Protein AF-0000000067738653 (afdb_homodimer)

Solvent-accessible surface area (backbone atoms only — not comparable to full-atom values): 33147 Å² total; per-residue (Å²): 73,49,24,52,50,56,70,92,79,73,56,33,58,60,50,27,51,50,48,51,56,27,61,47,76,96,58,59,43,59,66,60,49,38,66,47,64,25,30,48,50,68,71,52,37,50,44,21,42,51,38,28,26,70,76,66,75,39,60,52,66,62,51,47,59,73,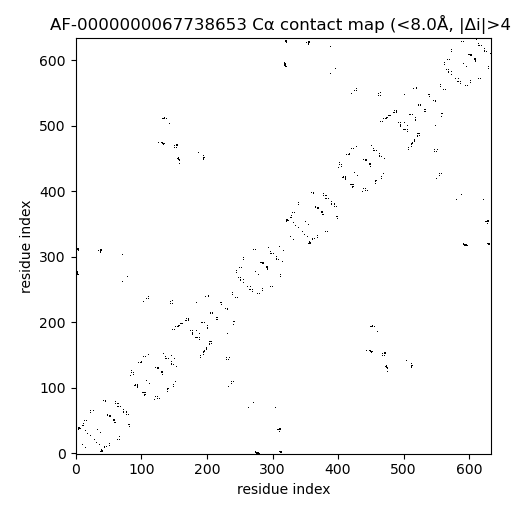65,41,60,72,69,36,29,54,46,50,56,50,54,59,36,52,68,40,50,27,50,23,51,52,49,49,46,31,37,67,73,37,89,60,44,43,55,67,62,55,41,46,49,44,52,59,40,52,53,68,59,36,48,48,20,43,51,36,27,25,72,73,66,76,38,22,62,55,34,55,42,47,71,42,41,58,70,67,44,25,56,44,51,41,39,35,62,20,42,69,48,30,83,61,76,72,68,55,68,68,56,18,50,53,50,23,50,52,48,48,54,34,45,76,70,67,37,78,80,38,66,65,52,51,50,52,72,40,32,50,26,64,51,34,43,48,48,14,49,49,44,29,19,70,76,66,73,42,55,64,63,73,67,58,54,96,48,94,87,49,59,64,68,37,46,53,48,50,43,50,44,52,42,32,58,71,37,47,53,62,41,51,30,51,52,42,54,62,18,62,34,92,92,46,59,41,60,67,61,40,42,50,52,48,64,68,22,19,78,44,45,34,43,52,24,38,52,52,34,21,74,75,65,75,45,49,54,68,59,52,44,59,72,66,41,59,69,69,39,30,54,35,54,33,20,32,61,48,44,76,127,71,50,24,53,51,55,70,92,79,73,56,33,58,59,50,28,51,51,48,51,54,28,62,49,76,97,56,60,45,61,66,60,48,36,66,47,64,26,29,48,51,68,71,52,37,50,44,22,44,51,37,29,27,71,75,65,75,40,62,53,68,61,53,47,59,74,65,41,61,70,70,36,30,53,46,50,55,50,54,59,37,52,68,39,50,27,50,21,51,53,48,48,46,30,35,67,73,36,88,60,44,43,55,69,62,54,40,47,48,44,52,59,40,53,55,69,59,35,49,48,20,42,52,36,27,25,72,73,68,75,38,23,62,56,35,55,42,48,70,42,40,56,70,67,45,26,56,45,51,40,41,34,64,20,41,69,47,31,83,61,78,73,65,56,67,69,56,18,51,53,50,22,50,52,47,47,54,35,45,76,67,66,36,76,81,38,66,65,51,53,51,52,72,40,31,48,27,63,52,34,44,49,50,15,49,50,44,30,20,69,74,66,75,41,56,64,62,74,66,57,54,96,48,96,89,48,58,64,68,38,46,53,48,50,43,50,45,53,43,32,58,71,37,45,53,62,42,51,29,50,51,42,54,62,18,63,34,93,93,46,60,41,59,66,61,39,41,52,52,48,63,70,22,19,79,44,45,34,42,51,25,38,53,53,33,22,73,74,65,76,45,49,55,66,58,53,44,60,72,66,42,58,69,67,39,32,55,36,55,33,20,32,62,47,44,76,126

Foldseek 3Di:
DFQAAADDDDDLLVLLVQQVVQQDDDAGVLVSVLVRLLHDDLVSLVSNQVNNCVVPVDGPLVSLCVRDDDLLNVLSSLQSDRLLLSLLVVLCCQLPVDLARVLLSLLLLLAQDQLVSSVSSQVSNCVVPVDGSLVSNLVSDDDLQNLQSSLSSPESEDADQDEDLVVLQVLLVVLCVCLVVVVLSPPSLSVLLRHYHLNHSLSNQVNNCVVVVHGSLVSLDDDPPDDPVNSVSSSSNSCCSNDVLVSLLVLCVVQLDDVAHPSVSNSVSLSNPNGPCVVVSQVVNCVVPVDGSLVSLVVRDDDSSSQSSCSSSNHHD/DFQAAADDDDDLLVLLVQQVVQQDDDAGVLVSVLVRLLHDDLVSLVSNQVNNCVVPVDGPLVSLCVRDDDLLSVLSSLQSDRLLLSLLVVLCCQLPVDLARVLLSLLLLLAQDQLVSSVSSQVSNCVVPVDGSLVSNLVSDDDLQNLQSSLSSPESEDADQDEDLVVLQVLLVVLCVCLVVVVLSPPSLSVLLRHYHLNHSLSNQVNNCVVVVHGSLVSLDDDPVDDPVNSVSSSSNSCCSNDVLVSLLVLCVVQLDDVAHPSVSNSVSLSNPNGPCVVVSQVSNCVVPVDGSLVSLVVRDDDSSSQSSCSSSNHRD

Organism: Nicotiana tabacum (NCBI:txid4097)

InterPro domains:
  IPR001464 Annexin [PR00196] (24-46)
  IPR001464 Annexin [PR00196] (64-80)
  IPR001464 Annexin [PR00196] (256-276)
  IPR001464 Annexin [PR00196] (300-313)
  IPR009118 Annexin D, plant [PR01814] (119-133)
  IPR009118 Annexin D, plant [PR01814] (161-181)
  IPR009118 Annexin D, plant [PR01814] (228-246)
  IPR018252 Annexin repeat, conserved site [PS00223] (260-312)
  IPR018502 Annexin repeat [PF00191] (15-76)
  IPR018502 Annexin repeat [PF00191] (86-152)
  IPR018502 Annexin repeat [PF00191] (172-224)
  IPR018502 Annexin repeat [PF00191] (250-312)
  IPR018502 Annexin repeat [PS51897] (10-81)
  IPR018502 Annexin repeat [PS51897] (82-154)
  IPR018502 Annexin repeat [PS51897] (243-314)
  IPR018502 Annexin repeat [SM00335] (27-79)
  IPR018502 Annexin repeat [SM00335] (102-152)
  IPR018502 Annexin repeat [SM00335] (183-234)
  IPR018502 Annexin repeat [SM00335] (260-312)
  IPR037104 Annexin superfamily [G3DSA:1.10.220.10] (1-81)

pLDDT: mean 94.02, std 7.07, range [50.75, 98.56]

Secondary structure (DSSP, 8-state):
-------SS--HHHHHHHHHHHHSSSS--HHHHHHHHTT--HHHHHHHHHHHHHHHSS-HHHHHHHH--HHHHHHHHHHHS-HHHHHHHHHHHHHHSSSS--HHHHHHHHHTS-HHHHHHHHHHHHHHHSS-HHHHHHHT--HHHHHHHHHHHH----------HHHHHHHHHHHHHHHHTT-TT-HHHHHHHHHS-HHHHHHHHHHHHHHHSS-HHHHS---TTS-HHHHHHHHHHHHHHH-HHHHHHHHHHHHEETTEE-HHHHHHHHHHHTTTTHHHHHHHHHHHHSS-HHHHHHHH--HHHHHHHHHHTT---/-------SS--HHHHHHHHHHHHSSSS--HHHHHHHHTT--HHHHHHHHHHHHHHHSS-HHHHHHHH--HHHHHHHHHHHS-HHHHHHHHHHHHHHSSSS--HHHHHHHHHTS-HHHHHHHHHHHHHHHSS-HHHHHHHT--HHHHHHHHHHHH----------HHHHHHHHHHHHHHHHTT-TT-HHHHHHHHHS-HHHHHHHHHHHHHHHSS-HHHHS---TTS-HHHHHHHHHHHHHHH-HHHHHHHHHHHHEETTEE-HHHHHHHHHHHTTTTHHHHHHHHHHHHSS-HHHHHHHH--HHHHHHHHHHTT---

Sequence (634 aa):
MATINYPENPSPVADAEAIRKACQGWGTDEKAIISIFGHRNATQKKLIRRAYEELYNEDLVKRLESELSGHFEKAVYRWILDPEDRDAVMLHAAIKETPIPDYRVIIEYSCIYSPEEFLAVKRAYQARYKRSVEEDLAEHSAGDLRKLLVALVGIYRYAGKEINARVANTEADNLHSAICNKEFNHEEIVRIISTRSIPQLIATLNRYKDDYGSSITKHLRDDANAAKEYLVALRTTIRCINDPQKYYEKVIRYAINESGTDEESLTRVIVTRAEKDLKDIKELYYKRNSVTLDHALSKHTSGDYKAFLLALLGNDNMATINYPENPSPVADAEAIRKACQGWGTDEKAIISIFGHRNATQKKLIRRAYEELYNEDLVKRLESELSGHFEKAVYRWILDPEDRDAVMLHAAIKETPIPDYRVIIEYSCIYSPEEFLAVKRAYQARYKRSVEEDLAEHSAGDLRKLLVALVGIYRYAGKEINARVANTEADNLHSAICNKEFNHEEIVRIISTRSIPQLIATLNRYKDDYGSSITKHLRDDANAAKEYLVALRTTIRCINDPQKYYEKVIRYAINESGTDEESLTRVIVTRAEKDLKDIKELYYKRNSVTLDHALSKHTSGDYKAFLLALLGNDN

Nearest PDB structures (foldseek):
  1w7b-assembly1_A  TM=9.295E-01  e=2.528E-18  Homo sapiens
  7pc8-assembly2_B  TM=9.328E-01  e=3.290E-18  Homo sapiens
  7pc7-assembly2_B  TM=9.385E-01  e=5.332E-18  Homo sapiens
  5n7f-assembly2_B  TM=9.372E-01  e=5.571E-18  Homo sapiens
  4hre-assembly2_D  TM=9.227E-01  e=1.990E-17  Mus musculus

Radius of gyration: 28.46 Å; Cα contacts (8 Å, |Δi|>4): 877; chains: 2; bounding box: 61×81×74 Å

Structure (mmCIF, N/CA/C/O backbone):
data_AF-0000000067738653-model_v1
#
loop_
_entity.id
_entity.type
_entity.pdbx_description
1 polymer Annexin
#
loop_
_atom_site.group_PDB
_atom_site.id
_atom_site.type_symbol
_atom_site.label_atom_id
_atom_site.label_alt_id
_atom_site.label_comp_id
_atom_site.label_asym_id
_atom_site.label_entity_id
_atom_site.label_seq_id
_atom_site.pdbx_PDB_ins_code
_atom_site.Cartn_x
_atom_site.Cartn_y
_atom_site.Cartn_z
_atom_site.occupancy
_atom_site.B_iso_or_equiv
_atom_site.auth_seq_id
_atom_site.auth_comp_id
_atom_site.auth_asym_id
_atom_site.auth_atom_id
_atom_site.pdbx_PDB_model_num
ATOM 1 N N . MET A 1 1 ? 14.125 -23.906 -1.983 1 86.5 1 MET A N 1
ATOM 2 C CA . MET A 1 1 ? 15.211 -23.656 -2.926 1 86.5 1 MET A CA 1
ATOM 3 C C . MET A 1 1 ? 14.703 -23.719 -4.363 1 86.5 1 MET A C 1
ATOM 5 O O . MET A 1 1 ? 13.656 -24.297 -4.637 1 86.5 1 MET A O 1
ATOM 9 N N . ALA A 1 2 ? 15.398 -23.062 -5.25 1 86.62 2 ALA A N 1
ATOM 10 C CA . ALA A 1 2 ? 15.062 -23.016 -6.668 1 86.62 2 ALA A CA 1
ATOM 11 C C . ALA A 1 2 ? 15.305 -24.375 -7.332 1 86.62 2 ALA A C 1
ATOM 13 O O . ALA A 1 2 ? 16.078 -25.188 -6.824 1 86.62 2 ALA A O 1
ATOM 14 N N . THR A 1 3 ? 14.609 -24.609 -8.438 1 89.62 3 THR A N 1
ATOM 15 C CA . THR A 1 3 ? 14.766 -25.875 -9.156 1 89.62 3 THR A CA 1
ATOM 16 C C . THR A 1 3 ? 15.492 -25.656 -10.477 1 89.62 3 THR A C 1
ATOM 18 O O . THR A 1 3 ? 16.062 -26.594 -11.047 1 89.62 3 THR A O 1
ATOM 21 N N . ILE A 1 4 ? 15.469 -24.5 -10.984 1 88.38 4 ILE A N 1
ATOM 22 C CA . ILE A 1 4 ? 15.961 -24.234 -12.328 1 88.38 4 ILE A CA 1
ATOM 23 C C . ILE A 1 4 ? 17.484 -24.391 -12.367 1 88.38 4 ILE A C 1
ATOM 25 O O . ILE A 1 4 ? 18.172 -23.984 -11.422 1 88.38 4 ILE A O 1
ATOM 29 N N . ASN A 1 5 ? 17.859 -25.109 -13.359 1 90.25 5 ASN A N 1
ATOM 30 C CA . ASN A 1 5 ? 19.297 -25.25 -13.633 1 90.25 5 ASN A CA 1
ATOM 31 C C . ASN A 1 5 ? 19.734 -24.391 -14.812 1 90.25 5 ASN A C 1
ATOM 33 O O . ASN A 1 5 ? 19.172 -24.5 -15.906 1 90.25 5 ASN A O 1
ATOM 37 N N . TYR A 1 6 ? 20.719 -23.484 -14.539 1 90.75 6 TYR A N 1
ATOM 38 C CA . TYR A 1 6 ? 21.141 -22.594 -15.617 1 90.75 6 TYR A CA 1
ATOM 39 C C . TYR A 1 6 ? 22.656 -22.375 -15.578 1 90.75 6 TYR A C 1
ATOM 41 O O . TYR A 1 6 ? 23.266 -22.438 -14.508 1 90.75 6 TYR A O 1
ATOM 49 N N . PRO A 1 7 ? 23.141 -22.188 -16.797 1 90.75 7 PRO A N 1
ATOM 50 C CA . PRO A 1 7 ? 24.578 -21.922 -16.844 1 90.75 7 PRO A CA 1
ATOM 51 C C . PRO A 1 7 ? 24.953 -20.562 -16.25 1 90.75 7 PRO A C 1
ATOM 53 O O . PRO A 1 7 ? 24.141 -19.641 -16.25 1 90.75 7 PRO A O 1
ATOM 56 N N . GLU A 1 8 ? 26.156 -20.375 -15.867 1 90.56 8 GLU A N 1
ATOM 57 C CA . GLU A 1 8 ? 26.594 -19.188 -15.164 1 90.56 8 GLU A CA 1
ATOM 58 C C . GLU A 1 8 ? 26.781 -18 -16.109 1 90.56 8 GLU A C 1
ATOM 60 O O . GLU A 1 8 ? 26.391 -16.875 -15.805 1 90.56 8 GLU A O 1
ATOM 65 N N . ASN A 1 9 ? 27.375 -18.234 -17.297 1 90.81 9 ASN A N 1
ATOM 66 C CA . ASN A 1 9 ? 27.672 -17.125 -18.188 1 90.81 9 ASN A CA 1
ATOM 67 C C . ASN A 1 9 ? 27.281 -17.438 -19.625 1 90.81 9 ASN A C 1
ATOM 69 O O . ASN A 1 9 ? 28.141 -17.469 -20.516 1 90.81 9 ASN A O 1
ATOM 73 N N . PRO A 1 10 ? 26.031 -17.562 -19.844 1 91.62 10 PRO A N 1
ATOM 74 C CA . PRO A 1 10 ? 25.609 -17.781 -21.234 1 91.62 10 PRO A CA 1
ATOM 75 C C . PRO A 1 10 ? 25.656 -16.5 -22.078 1 91.62 10 PRO A C 1
ATOM 77 O O . PRO A 1 10 ? 25.609 -15.398 -21.531 1 91.62 10 PRO A O 1
ATOM 80 N N . SER A 1 11 ? 25.891 -16.609 -23.344 1 96.88 11 SER A N 1
ATOM 81 C CA . SER A 1 11 ? 25.875 -15.461 -24.234 1 96.88 11 SER A CA 1
ATOM 82 C C . SER A 1 11 ? 24.453 -15.102 -24.672 1 96.88 11 SER A C 1
ATOM 84 O O . SER A 1 11 ? 23.828 -15.836 -25.438 1 96.88 11 SER A O 1
ATOM 86 N N . PRO A 1 12 ? 24.016 -14.039 -24.219 1 97.38 12 PRO A N 1
ATOM 87 C CA . PRO A 1 12 ? 22.672 -13.625 -24.625 1 97.38 12 PRO A CA 1
ATOM 88 C C . PRO A 1 12 ? 22.531 -13.492 -26.141 1 97.38 12 PRO A C 1
ATOM 90 O O . PRO A 1 12 ? 21.484 -13.805 -26.703 1 97.38 12 PRO A O 1
ATOM 93 N N . VAL A 1 13 ? 23.594 -13.023 -26.766 1 97.62 13 VAL A N 1
ATOM 94 C CA . VAL A 1 13 ? 23.578 -12.836 -28.203 1 97.62 13 VAL A CA 1
ATOM 95 C C . VAL A 1 13 ? 23.469 -14.195 -28.906 1 97.62 13 VAL A C 1
ATOM 97 O O . VAL A 1 13 ? 22.688 -14.359 -29.844 1 97.62 13 VAL A O 1
ATOM 100 N N . ALA A 1 14 ? 24.234 -15.148 -28.484 1 97.56 14 ALA A N 1
ATOM 101 C CA . ALA A 1 14 ? 24.172 -16.5 -29.047 1 97.56 14 ALA A CA 1
ATOM 102 C C . ALA A 1 14 ? 22.797 -17.109 -28.859 1 97.56 14 ALA A C 1
ATOM 104 O O . ALA A 1 14 ? 22.281 -17.797 -29.75 1 97.56 14 ALA A O 1
ATOM 105 N N . ASP A 1 15 ? 22.25 -16.938 -27.703 1 97.69 15 ASP A N 1
ATOM 106 C CA . ASP A 1 15 ? 20.906 -17.438 -27.422 1 97.69 15 ASP A CA 1
ATOM 107 C C . ASP A 1 15 ? 19.875 -16.797 -28.359 1 97.69 15 ASP A C 1
ATOM 109 O O . ASP A 1 15 ? 19 -17.484 -28.891 1 97.69 15 ASP A O 1
ATOM 113 N N . ALA A 1 16 ? 19.984 -15.461 -28.484 1 97.56 16 ALA A N 1
ATOM 114 C CA . ALA A 1 16 ? 19.062 -14.742 -29.375 1 97.56 16 ALA A CA 1
ATOM 115 C C . ALA A 1 16 ? 19.141 -15.281 -30.797 1 97.56 16 ALA A C 1
ATOM 117 O O . ALA A 1 16 ? 18.109 -15.477 -31.453 1 97.56 16 ALA A O 1
ATOM 118 N N . GLU A 1 17 ? 20.375 -15.539 -31.234 1 96.88 17 GLU A N 1
ATOM 119 C CA . GLU A 1 17 ? 20.578 -16.078 -32.594 1 96.88 17 GLU A CA 1
ATOM 120 C C . GLU A 1 17 ? 20 -17.484 -32.719 1 96.88 17 GLU A C 1
ATOM 122 O O . GLU A 1 17 ? 19.391 -17.812 -33.719 1 96.88 17 GLU A O 1
ATOM 127 N N . ALA A 1 18 ? 20.219 -18.234 -31.766 1 96.44 18 ALA A N 1
ATOM 128 C CA . ALA A 1 18 ? 19.703 -19.609 -31.766 1 96.44 18 ALA A CA 1
ATOM 129 C C . ALA A 1 18 ? 18.172 -19.609 -31.781 1 96.44 18 ALA A C 1
ATOM 131 O O . ALA A 1 18 ? 17.562 -20.438 -32.438 1 96.44 18 ALA A O 1
ATOM 132 N N . ILE A 1 19 ? 17.547 -18.734 -31.016 1 96.31 19 ILE A N 1
ATOM 133 C CA . ILE A 1 19 ? 16.094 -18.625 -30.969 1 96.31 19 ILE A CA 1
ATOM 134 C C . ILE A 1 19 ? 15.547 -18.188 -32.344 1 96.31 19 ILE A C 1
ATOM 136 O O . ILE A 1 19 ? 14.555 -18.734 -32.812 1 96.31 19 ILE A O 1
ATOM 140 N N . ARG A 1 20 ? 16.203 -17.219 -32.906 1 94.94 20 ARG A N 1
ATOM 141 C CA . ARG A 1 20 ? 15.805 -16.75 -34.219 1 94.94 20 ARG A CA 1
ATOM 142 C C . ARG A 1 20 ? 15.844 -17.906 -35.219 1 94.94 20 ARG A C 1
ATOM 144 O O . ARG A 1 20 ? 14.922 -18.062 -36.031 1 94.94 20 ARG A O 1
ATOM 151 N N . LYS A 1 21 ? 16.906 -18.609 -35.188 1 94.69 21 LYS A N 1
ATOM 152 C CA . LYS A 1 21 ? 17.062 -19.75 -36.094 1 94.69 21 LYS A CA 1
ATOM 153 C C . LYS A 1 21 ? 15.969 -20.797 -35.844 1 94.69 21 LYS A C 1
ATOM 155 O O . LYS A 1 21 ? 15.461 -21.406 -36.781 1 94.69 21 LYS A O 1
ATOM 160 N N . ALA A 1 22 ? 15.625 -20.969 -34.594 1 95 22 ALA A N 1
ATOM 161 C CA . ALA A 1 22 ? 14.609 -21.938 -34.219 1 95 22 ALA A CA 1
ATOM 162 C C . ALA A 1 22 ? 13.234 -21.531 -34.75 1 95 22 ALA 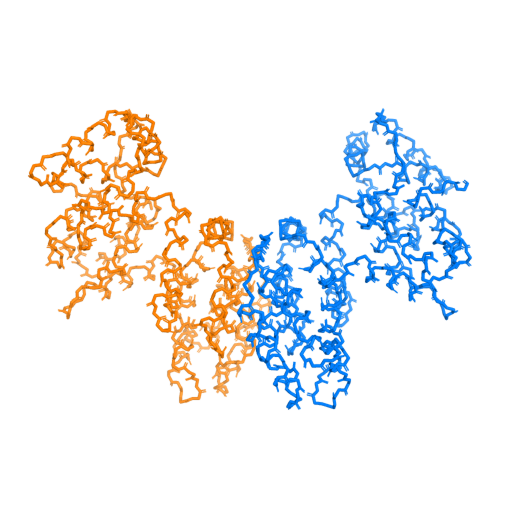A C 1
ATOM 164 O O . ALA A 1 22 ? 12.359 -22.375 -34.938 1 95 22 ALA A O 1
ATOM 165 N N . CYS A 1 23 ? 12.992 -20.25 -34.969 1 92.12 23 CYS A N 1
ATOM 166 C CA . CYS A 1 23 ? 11.688 -19.734 -35.406 1 92.12 23 CYS A CA 1
ATOM 167 C C . CYS A 1 23 ? 11.633 -19.547 -36.906 1 92.12 23 CYS A C 1
ATOM 169 O O . CYS A 1 23 ? 10.594 -19.156 -37.438 1 92.12 23 CYS A O 1
ATOM 171 N N . GLN A 1 24 ? 12.82 -19.734 -37.5 1 84.38 24 GLN A N 1
ATOM 172 C CA . GLN A 1 24 ? 12.898 -19.531 -38.938 1 84.38 24 GLN A CA 1
ATOM 173 C C . GLN A 1 24 ? 12.633 -20.812 -39.688 1 84.38 24 GLN A C 1
ATOM 175 O O . GLN A 1 24 ? 13.016 -21.906 -39.25 1 84.38 24 GLN A O 1
ATOM 180 N N . GLY A 1 25 ? 11.883 -20.766 -40.875 1 73.5 25 GLY A N 1
ATOM 181 C CA . GLY A 1 25 ? 11.664 -21.906 -41.75 1 73.5 25 GLY A CA 1
ATOM 182 C C . GLY A 1 25 ? 10.258 -22.453 -41.688 1 73.5 25 GLY A C 1
ATOM 183 O O . GLY A 1 25 ? 9.328 -21.766 -41.25 1 73.5 25 GLY A O 1
ATOM 184 N N . TRP A 1 26 ? 10.219 -23.797 -42.062 1 72.88 26 TRP A N 1
ATOM 185 C CA . TRP A 1 26 ? 8.938 -24.484 -42.031 1 72.88 26 TRP A CA 1
ATOM 186 C C . TRP A 1 26 ? 8.656 -25.078 -40.656 1 72.88 26 TRP A C 1
ATOM 188 O O . TRP A 1 26 ? 9.148 -26.156 -40.344 1 72.88 26 TRP A O 1
ATOM 198 N N . GLY A 1 27 ? 8.156 -24.297 -39.781 1 80 27 GLY A N 1
ATOM 199 C CA . GLY A 1 27 ? 7.785 -24.75 -38.438 1 80 27 GLY A CA 1
ATOM 200 C C . GLY A 1 27 ? 8.734 -24.266 -37.375 1 80 27 GLY A C 1
ATOM 201 O O . GLY A 1 27 ? 9.859 -23.844 -37.656 1 80 27 GLY A O 1
ATOM 202 N N . THR A 1 28 ? 8.445 -24.297 -36.156 1 88.88 28 THR A N 1
ATOM 203 C CA . THR A 1 28 ? 9.25 -23.859 -35 1 88.88 28 THR A CA 1
ATOM 204 C C . THR A 1 28 ? 9.922 -25.047 -34.344 1 88.88 28 THR A C 1
ATOM 206 O O . THR A 1 28 ? 9.312 -26.109 -34.156 1 88.88 28 THR A O 1
ATOM 209 N N . ASP A 1 29 ? 11.289 -24.953 -34.188 1 93.56 29 ASP A N 1
ATOM 210 C CA . ASP A 1 29 ? 12.039 -25.922 -33.375 1 93.56 29 ASP A CA 1
ATOM 211 C C . ASP A 1 29 ? 11.805 -25.734 -31.891 1 93.56 29 ASP A C 1
ATOM 213 O O . ASP A 1 29 ? 12.617 -25.109 -31.203 1 93.56 29 ASP A O 1
ATOM 217 N N . GLU A 1 30 ? 10.828 -26.391 -31.344 1 94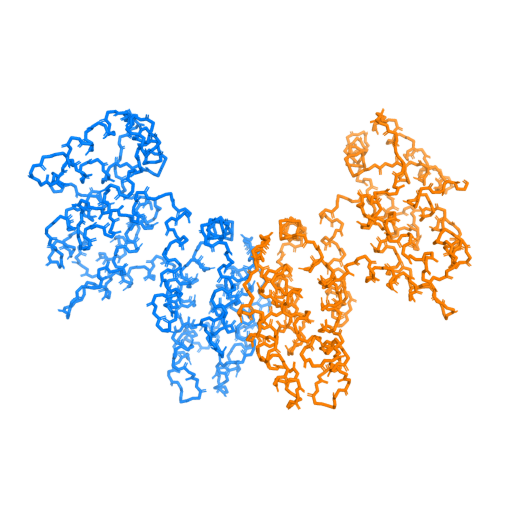.44 30 GLU A N 1
ATOM 218 C CA . GLU A 1 30 ? 10.43 -26.219 -29.953 1 94.44 30 GLU A CA 1
ATOM 219 C C . GLU A 1 30 ? 11.477 -26.781 -29 1 94.44 30 GLU A C 1
ATOM 221 O O . GLU A 1 30 ? 11.664 -26.25 -27.906 1 94.44 30 GLU A O 1
ATOM 226 N N . LYS A 1 31 ? 12.156 -27.781 -29.422 1 94.56 31 LYS A N 1
ATOM 227 C CA . LYS A 1 31 ? 13.188 -28.375 -28.578 1 94.56 31 LYS A CA 1
ATOM 228 C C . LYS A 1 31 ? 14.312 -27.391 -28.297 1 94.56 31 LYS A C 1
ATOM 230 O O . LYS A 1 31 ? 14.828 -27.328 -27.172 1 94.56 31 LYS A O 1
ATOM 235 N N . ALA A 1 32 ? 14.672 -26.688 -29.281 1 94.69 32 ALA A N 1
ATOM 236 C CA . ALA A 1 32 ? 15.719 -25.672 -29.125 1 94.69 32 ALA A CA 1
ATOM 237 C C . ALA A 1 32 ? 15.273 -24.562 -28.188 1 94.69 32 ALA A C 1
ATOM 239 O O . ALA A 1 32 ? 16.062 -24.078 -27.359 1 94.69 32 ALA A O 1
ATOM 240 N N . ILE A 1 33 ? 14.047 -24.125 -28.312 1 95.5 33 ILE A N 1
ATOM 241 C CA . ILE A 1 33 ? 13.477 -23.094 -27.469 1 95.5 33 ILE A CA 1
ATOM 242 C C . ILE A 1 33 ? 13.469 -23.562 -26.016 1 95.5 33 ILE A C 1
ATOM 244 O O . ILE A 1 33 ? 13.859 -22.812 -25.109 1 95.5 33 ILE A O 1
ATOM 248 N N . ILE A 1 34 ? 13.086 -24.797 -25.797 1 96.69 34 ILE A N 1
ATOM 249 C CA . ILE A 1 34 ? 13 -25.375 -24.453 1 96.69 34 ILE A CA 1
ATOM 250 C C . ILE A 1 34 ? 14.398 -25.5 -23.859 1 96.69 34 ILE A C 1
ATOM 252 O O . ILE A 1 34 ? 14.602 -25.219 -22.672 1 96.69 34 ILE A O 1
ATOM 256 N N . SER A 1 35 ? 15.375 -25.859 -24.703 1 95.44 35 SER A N 1
ATOM 257 C CA . SER A 1 35 ? 16.734 -26.047 -24.219 1 95.44 35 SER A CA 1
ATOM 258 C C . SER A 1 35 ? 17.344 -24.734 -23.75 1 95.44 35 SER A C 1
ATOM 260 O O . SER A 1 35 ? 18.203 -24.719 -22.859 1 95.44 35 SER A O 1
ATOM 262 N N . ILE A 1 36 ? 16.844 -23.672 -24.281 1 96 36 ILE A N 1
ATOM 263 C CA . ILE A 1 36 ? 17.375 -22.359 -23.906 1 96 36 ILE A CA 1
ATOM 264 C C . ILE A 1 36 ? 16.578 -21.812 -22.719 1 96 36 ILE A C 1
ATOM 266 O O . ILE A 1 36 ? 17.109 -21.625 -21.625 1 96 36 ILE A O 1
ATOM 270 N N . PHE A 1 37 ? 15.258 -21.656 -22.922 1 95.75 37 PHE A N 1
ATOM 271 C CA . PHE A 1 37 ? 14.445 -20.969 -21.922 1 95.75 37 PHE A CA 1
ATOM 272 C C . PHE A 1 37 ? 14.25 -21.844 -20.688 1 95.75 37 PHE A C 1
ATOM 274 O O . PHE A 1 37 ? 14.023 -21.328 -19.594 1 95.75 37 PHE A O 1
ATOM 281 N N . GLY A 1 38 ? 14.359 -23.125 -20.812 1 95.88 38 GLY A N 1
ATOM 282 C CA . GLY A 1 38 ? 14.242 -24 -19.672 1 95.88 38 GLY A CA 1
ATOM 283 C C . GLY A 1 38 ? 15.453 -23.953 -18.75 1 95.88 38 GLY A C 1
ATOM 284 O O . GLY A 1 38 ? 15.414 -24.484 -17.641 1 95.88 38 GLY A O 1
ATOM 285 N N . HIS A 1 39 ? 16.516 -23.219 -19.234 1 96.75 39 HIS A N 1
ATOM 286 C CA . HIS A 1 39 ? 17.766 -23.203 -18.484 1 96.75 39 HIS A CA 1
ATOM 287 C C . HIS A 1 39 ? 18.344 -21.797 -18.375 1 96.75 39 HIS A C 1
ATOM 289 O O . HIS A 1 39 ? 19.547 -21.609 -18.5 1 96.75 39 HIS A O 1
ATOM 295 N N . ARG A 1 40 ? 17.516 -20.859 -18.234 1 96.69 40 ARG A N 1
ATOM 296 C CA . ARG A 1 40 ? 17.922 -19.469 -18.031 1 96.69 40 ARG A CA 1
ATOM 297 C C . ARG A 1 40 ? 17.141 -18.844 -16.891 1 96.69 40 ARG A C 1
ATOM 299 O O . ARG A 1 40 ? 15.938 -19.078 -16.734 1 96.69 40 ARG A O 1
ATOM 306 N N . ASN A 1 41 ? 17.844 -18.062 -16.078 1 95.19 41 ASN A N 1
ATOM 307 C CA . ASN A 1 41 ? 17.172 -17.375 -14.984 1 95.19 41 ASN A CA 1
ATOM 308 C C . ASN A 1 41 ? 16.625 -16.016 -15.438 1 95.19 41 ASN A C 1
ATOM 310 O O . ASN A 1 41 ? 16.75 -15.656 -16.609 1 95.19 41 ASN A O 1
ATOM 314 N N . ALA A 1 42 ? 16.016 -15.328 -14.523 1 95.56 42 ALA A N 1
ATOM 315 C CA . ALA A 1 42 ? 15.297 -14.094 -14.844 1 95.56 42 ALA A CA 1
ATOM 316 C C . ALA A 1 42 ? 16.234 -13.062 -15.453 1 95.56 42 ALA A C 1
ATOM 318 O O . ALA A 1 42 ? 15.883 -12.398 -16.438 1 95.56 42 ALA A O 1
ATOM 319 N N . THR A 1 43 ? 17.422 -12.898 -14.875 1 95.81 43 THR A N 1
ATOM 320 C CA . THR A 1 43 ? 18.391 -11.93 -15.375 1 95.81 43 THR A CA 1
ATOM 321 C C . THR A 1 43 ? 18.844 -12.297 -16.781 1 95.81 43 THR A C 1
ATOM 323 O O . THR A 1 43 ? 18.922 -11.43 -17.656 1 95.81 43 THR A O 1
ATOM 326 N N . GLN A 1 44 ? 19.078 -13.531 -16.984 1 97 44 GLN A N 1
ATOM 327 C CA . GLN A 1 44 ? 19.562 -14.023 -18.266 1 97 44 GLN A CA 1
ATOM 328 C C . GLN A 1 44 ? 18.484 -13.891 -19.344 1 97 44 GLN A C 1
ATOM 330 O O . GLN A 1 44 ? 18.766 -13.508 -20.484 1 97 44 GLN A O 1
ATOM 335 N N . LYS A 1 45 ? 17.234 -14.258 -19.031 1 97 45 LYS A N 1
ATOM 336 C CA . LYS A 1 45 ? 16.141 -14.109 -19.984 1 97 45 LYS A CA 1
ATOM 337 C C . LYS A 1 45 ? 15.969 -12.656 -20.406 1 97 45 LYS A C 1
ATOM 339 O O . LYS A 1 45 ? 15.68 -12.375 -21.562 1 97 45 LYS A O 1
ATOM 344 N N . LYS A 1 46 ? 16.125 -11.727 -19.438 1 96.5 46 LYS A N 1
ATOM 345 C CA . LYS A 1 46 ? 16.047 -10.305 -19.75 1 96.5 46 LYS A CA 1
ATOM 346 C C . LYS A 1 46 ? 17.125 -9.891 -20.734 1 96.5 46 LYS A C 1
ATOM 348 O O . LYS A 1 46 ? 16.859 -9.125 -21.672 1 96.5 46 LYS A O 1
ATOM 353 N N . LEU A 1 47 ? 18.297 -10.398 -20.547 1 97.06 47 LEU A N 1
ATOM 354 C CA . LEU A 1 47 ? 19.406 -10.086 -21.438 1 97.06 47 LEU A CA 1
ATOM 355 C C . LEU A 1 47 ? 19.172 -10.664 -22.828 1 97.06 47 LEU A C 1
ATOM 357 O O . LEU A 1 47 ? 19.531 -10.047 -23.828 1 97.06 47 LEU A O 1
ATOM 361 N N . ILE A 1 48 ? 18.578 -11.852 -22.906 1 97.94 48 ILE A N 1
ATOM 362 C CA . ILE A 1 48 ? 18.266 -12.484 -24.172 1 97.94 48 ILE A CA 1
ATOM 363 C C . ILE A 1 48 ? 17.266 -11.633 -24.938 1 97.94 48 ILE A C 1
ATOM 365 O O . ILE A 1 48 ? 17.422 -11.391 -26.141 1 97.94 48 ILE A O 1
ATOM 369 N N . ARG A 1 49 ? 16.234 -11.203 -24.25 1 97.38 49 ARG A N 1
ATOM 370 C CA . ARG A 1 49 ? 15.219 -10.383 -24.875 1 97.38 49 ARG A CA 1
ATOM 371 C C . ARG A 1 49 ? 15.812 -9.078 -25.406 1 97.38 49 ARG A C 1
ATOM 373 O O . ARG A 1 49 ? 15.492 -8.648 -26.516 1 97.38 49 ARG A O 1
ATOM 380 N N . ARG A 1 50 ? 16.656 -8.453 -24.625 1 97.25 50 ARG A N 1
ATOM 381 C CA . ARG A 1 50 ? 17.312 -7.219 -25.047 1 97.25 50 ARG A CA 1
ATOM 382 C C . ARG A 1 50 ? 18.188 -7.453 -26.281 1 97.25 50 ARG A C 1
ATOM 384 O O . ARG A 1 50 ? 18.172 -6.664 -27.219 1 97.25 50 ARG A O 1
ATOM 391 N N . ALA A 1 51 ? 18.953 -8.5 -26.234 1 97.94 51 ALA A N 1
ATOM 392 C CA . ALA A 1 51 ? 19.828 -8.836 -27.359 1 97.94 51 ALA A CA 1
ATOM 393 C C . ALA A 1 51 ? 19.016 -9.102 -28.625 1 97.94 51 ALA A C 1
ATOM 395 O O . ALA A 1 51 ? 19.406 -8.68 -29.719 1 97.94 51 ALA A O 1
ATOM 396 N N . TYR A 1 52 ? 17.969 -9.844 -28.484 1 97.94 52 TYR A N 1
ATOM 397 C CA . TYR A 1 52 ? 17.109 -10.164 -29.625 1 97.94 52 TYR A CA 1
ATOM 398 C C . TYR A 1 52 ? 16.547 -8.891 -30.25 1 97.94 52 TYR A C 1
ATOM 400 O O . TYR A 1 52 ? 16.531 -8.758 -31.484 1 97.94 52 TYR A O 1
ATOM 408 N N . GLU A 1 53 ? 16.078 -7.988 -29.406 1 97.19 53 GLU A N 1
ATOM 409 C CA . GLU A 1 53 ? 15.539 -6.723 -29.891 1 97.19 53 GLU A CA 1
ATOM 410 C C . GLU A 1 53 ? 16.609 -5.898 -30.594 1 97.19 53 GLU A C 1
ATOM 412 O O . GLU A 1 53 ? 16.344 -5.273 -31.625 1 97.19 53 GLU A O 1
ATOM 417 N N . GLU A 1 54 ? 17.734 -5.859 -30.016 1 97.44 54 GLU A N 1
ATOM 418 C CA . GLU A 1 54 ? 18.844 -5.09 -30.594 1 97.44 54 GLU A CA 1
ATOM 419 C C . GLU A 1 54 ? 19.266 -5.672 -31.938 1 97.44 54 GLU A C 1
ATOM 421 O O . GLU A 1 54 ? 19.562 -4.926 -32.875 1 97.44 54 GLU A O 1
ATOM 426 N N . LEU A 1 55 ? 19.344 -6.93 -32.094 1 97.25 55 LEU A N 1
ATOM 427 C CA . LEU A 1 55 ? 19.828 -7.609 -33.281 1 97.25 55 LEU A CA 1
ATOM 428 C C . LEU A 1 55 ? 18.781 -7.559 -34.406 1 97.25 55 LEU A C 1
ATOM 430 O O . LEU A 1 55 ? 19.141 -7.422 -35.562 1 97.25 55 LEU A O 1
ATOM 434 N N . TYR A 1 56 ? 17.547 -7.711 -34.062 1 96.38 56 TYR A N 1
ATOM 435 C CA . TYR A 1 56 ? 16.562 -7.969 -35.094 1 96.38 56 TYR A CA 1
ATOM 436 C C . TYR A 1 56 ? 15.484 -6.891 -35.094 1 96.38 56 TYR A C 1
ATOM 438 O O . TYR A 1 56 ? 14.586 -6.906 -35.969 1 96.38 56 TYR A O 1
ATOM 446 N N . ASN A 1 57 ? 15.469 -5.973 -34.125 1 96.81 57 ASN A N 1
ATOM 447 C CA . ASN A 1 57 ? 14.5 -4.895 -34 1 96.81 57 ASN A CA 1
ATOM 448 C C . ASN A 1 57 ? 13.07 -5.434 -33.906 1 96.81 57 ASN A C 1
ATOM 450 O O . ASN A 1 57 ? 12.164 -4.93 -34.562 1 96.81 57 ASN A O 1
ATOM 454 N N . GLU A 1 58 ? 13.023 -6.566 -33.281 1 94.88 58 GLU A N 1
ATOM 455 C CA . GLU A 1 58 ? 11.758 -7.25 -33.031 1 94.88 58 GLU A CA 1
ATOM 456 C C . GLU A 1 58 ? 11.625 -7.66 -31.578 1 94.88 58 GLU A C 1
ATOM 458 O O . GLU A 1 58 ? 12.609 -8.031 -30.938 1 94.88 58 GLU A O 1
ATOM 463 N N . ASP A 1 59 ? 10.367 -7.637 -31.141 1 94.81 59 ASP A N 1
ATOM 464 C CA . ASP A 1 59 ? 10.094 -8.094 -29.781 1 94.81 59 ASP A CA 1
ATOM 465 C C . ASP A 1 59 ? 10.031 -9.617 -29.703 1 94.81 59 ASP A C 1
ATOM 467 O O . ASP A 1 59 ? 9.211 -10.242 -30.375 1 94.81 59 ASP A O 1
ATOM 471 N N . LEU A 1 60 ? 10.891 -10.125 -28.922 1 95.38 60 LEU A N 1
ATOM 472 C CA . LEU A 1 60 ? 11 -11.578 -28.812 1 95.38 60 LEU A CA 1
ATOM 473 C C . LEU A 1 60 ? 9.688 -12.188 -28.328 1 95.38 60 LEU A C 1
ATOM 475 O O . LEU A 1 60 ? 9.297 -13.266 -28.781 1 95.38 60 LEU A O 1
ATOM 479 N N . VAL A 1 61 ? 9.008 -11.594 -27.375 1 94.25 61 VAL A N 1
ATOM 480 C CA . VAL A 1 61 ? 7.77 -12.102 -26.812 1 94.25 61 VAL A CA 1
ATOM 481 C C . VAL A 1 61 ? 6.703 -12.211 -27.891 1 94.25 61 VAL A C 1
ATOM 483 O O . VAL A 1 61 ? 6 -13.219 -27.984 1 94.25 61 VAL A O 1
ATOM 486 N N . LYS A 1 62 ? 6.574 -11.172 -28.656 1 92.81 62 LYS A N 1
ATOM 487 C CA . LYS A 1 62 ? 5.609 -11.172 -29.75 1 92.81 62 LYS A CA 1
ATOM 488 C C . LYS A 1 62 ? 5.93 -12.266 -30.766 1 92.81 62 LYS A C 1
ATOM 490 O O . LYS A 1 62 ? 5.023 -12.914 -31.297 1 92.81 62 LYS A O 1
ATOM 495 N N . ARG A 1 63 ? 7.227 -12.438 -31.094 1 92.56 63 ARG A N 1
ATOM 496 C CA . ARG A 1 63 ? 7.656 -13.484 -32.031 1 92.56 63 ARG A CA 1
ATOM 497 C C . ARG A 1 63 ? 7.258 -14.859 -31.516 1 92.56 63 ARG A C 1
ATOM 499 O O . ARG A 1 63 ? 6.707 -15.672 -32.25 1 92.56 63 ARG A O 1
ATOM 506 N N . LEU A 1 64 ? 7.508 -15.102 -30.266 1 93.69 64 LEU A N 1
ATOM 507 C CA . LEU A 1 64 ? 7.203 -16.406 -29.688 1 93.69 64 LEU A CA 1
ATOM 508 C C . LEU A 1 64 ? 5.695 -16.625 -29.625 1 93.69 64 LEU A C 1
ATOM 510 O O . LEU A 1 64 ? 5.23 -17.75 -29.828 1 93.69 64 LEU A O 1
ATOM 514 N N . GLU A 1 65 ? 4.965 -15.617 -29.375 1 90.38 65 GLU A N 1
ATOM 515 C CA . GLU A 1 65 ? 3.508 -15.711 -29.344 1 90.38 65 GLU A CA 1
ATOM 516 C C . GLU A 1 65 ? 2.957 -16.141 -30.703 1 90.38 65 GLU A C 1
ATOM 518 O O . GLU A 1 65 ? 1.953 -16.844 -30.781 1 90.38 65 GLU A O 1
ATOM 523 N N . SER A 1 66 ? 3.578 -15.656 -31.734 1 91.06 66 SER A N 1
ATOM 524 C CA . SER A 1 66 ? 3.133 -15.969 -33.094 1 91.06 66 SER A CA 1
ATOM 525 C C . SER A 1 66 ? 3.588 -17.359 -33.531 1 91.06 66 SER A C 1
ATOM 527 O O . SER A 1 66 ? 2.951 -18 -34.375 1 91.06 66 SER A O 1
ATOM 529 N N . GLU A 1 67 ? 4.652 -17.906 -32.875 1 91 67 GLU A N 1
ATOM 530 C CA . GLU A 1 67 ? 5.289 -19.141 -33.344 1 91 67 GLU A CA 1
ATOM 531 C C . GLU A 1 67 ? 4.801 -20.328 -32.531 1 91 67 GLU A C 1
ATOM 533 O O . GLU A 1 67 ? 4.848 -21.469 -33 1 91 67 GLU A O 1
ATOM 538 N N . LEU A 1 68 ? 4.395 -20.109 -31.344 1 93.5 68 LEU A N 1
ATOM 539 C CA . LEU A 1 68 ? 3.998 -21.188 -30.438 1 93.5 68 LEU A CA 1
ATOM 540 C C . LEU A 1 68 ? 2.484 -21.203 -30.25 1 93.5 68 LEU A C 1
ATOM 542 O O . LEU A 1 68 ? 1.801 -20.234 -30.609 1 93.5 68 LEU A O 1
ATOM 546 N N . SER A 1 69 ? 1.972 -22.375 -29.766 1 91.88 69 SER A N 1
ATOM 547 C CA . SER A 1 69 ? 0.53 -22.469 -29.562 1 91.88 69 SER A CA 1
ATOM 548 C C . SER A 1 69 ? 0.198 -23.297 -28.328 1 91.88 69 SER A C 1
ATOM 550 O O . SER A 1 69 ? 1.07 -23.969 -27.766 1 91.88 69 SER A O 1
ATOM 552 N N . GLY A 1 70 ? -1.02 -23.078 -27.828 1 93.38 70 GLY A N 1
ATOM 553 C CA . GLY A 1 70 ? -1.562 -23.906 -26.766 1 93.38 70 GLY A CA 1
ATOM 554 C C . GLY A 1 70 ? -0.962 -23.609 -25.406 1 93.38 70 GLY A C 1
ATOM 555 O O . GLY A 1 70 ? -0.638 -22.453 -25.109 1 93.38 70 GLY A O 1
ATOM 556 N N . HIS A 1 71 ? -0.885 -24.656 -24.562 1 95.12 71 HIS A N 1
ATOM 557 C CA . HIS A 1 71 ? -0.395 -24.531 -23.188 1 95.12 71 HIS A CA 1
ATOM 558 C C . HIS A 1 71 ? 1.103 -24.234 -23.172 1 95.12 71 HIS A C 1
ATOM 560 O O . HIS A 1 71 ? 1.592 -23.531 -22.281 1 95.12 71 HIS A O 1
ATOM 566 N N . PHE A 1 72 ? 1.761 -24.812 -24.188 1 96.62 72 PHE A N 1
ATOM 567 C CA . PHE A 1 72 ? 3.193 -24.562 -24.297 1 96.62 72 PHE A CA 1
ATOM 568 C C . PHE A 1 72 ? 3.469 -23.078 -24.5 1 96.62 72 PHE A C 1
ATOM 570 O O . PHE A 1 72 ? 4.316 -22.5 -23.828 1 96.62 72 PHE A O 1
ATOM 577 N N . GLU A 1 73 ? 2.771 -22.453 -25.359 1 96.06 73 GLU A N 1
ATOM 578 C CA . GLU A 1 73 ? 2.906 -21.031 -25.641 1 96.06 73 GLU A CA 1
ATOM 579 C C . GLU A 1 73 ? 2.684 -20.203 -24.375 1 96.06 73 GLU A C 1
ATOM 581 O O . GLU A 1 73 ? 3.467 -19.297 -24.078 1 96.06 73 GLU A O 1
ATOM 586 N N . LYS A 1 74 ? 1.67 -20.469 -23.609 1 95 74 LYS A N 1
ATOM 587 C CA . LYS A 1 74 ? 1.33 -19.719 -22.406 1 95 74 LYS A CA 1
ATOM 588 C C . LYS A 1 74 ? 2.42 -19.859 -21.344 1 95 74 LYS A C 1
ATOM 590 O O . LYS A 1 74 ? 2.764 -18.875 -20.672 1 95 74 LYS A O 1
ATOM 595 N N . ALA A 1 75 ? 2.902 -21.047 -21.25 1 97 75 ALA A N 1
ATOM 596 C CA . ALA A 1 75 ? 3.955 -21.297 -20.266 1 97 75 ALA A CA 1
ATOM 597 C C . ALA A 1 75 ? 5.227 -20.531 -20.625 1 97 75 ALA A C 1
ATOM 599 O O . ALA A 1 75 ? 5.836 -19.891 -19.766 1 97 75 ALA A O 1
ATOM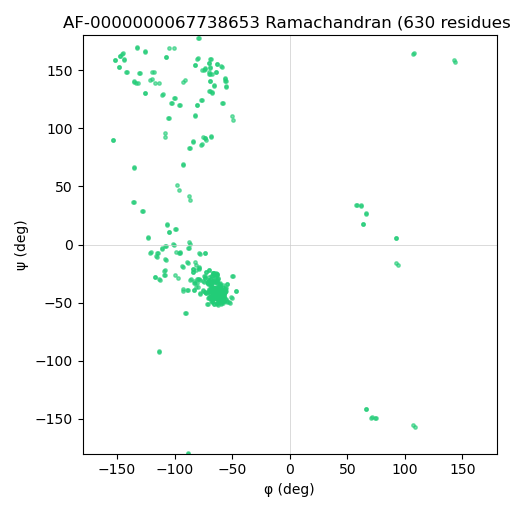 600 N N . VAL A 1 76 ? 5.57 -20.594 -21.906 1 96.56 76 VAL A N 1
ATOM 601 C CA . VAL A 1 76 ? 6.777 -19.922 -22.359 1 96.56 76 VAL A CA 1
ATOM 602 C C . VAL A 1 76 ? 6.594 -18.406 -22.219 1 96.56 76 VAL A C 1
ATOM 604 O O . VAL A 1 76 ? 7.504 -17.703 -21.75 1 96.56 76 VAL A O 1
ATOM 607 N N . TYR A 1 77 ? 5.441 -17.922 -22.578 1 95.06 77 TYR A N 1
ATOM 608 C CA . TYR A 1 77 ? 5.133 -16.5 -22.469 1 95.06 77 TYR A CA 1
ATOM 609 C C . TYR A 1 77 ? 5.285 -16.031 -21.031 1 95.06 77 TYR A C 1
ATOM 611 O O . TYR A 1 77 ? 5.945 -15.016 -20.781 1 95.06 77 TYR A O 1
ATOM 619 N N . ARG A 1 78 ? 4.773 -16.734 -20.078 1 95 78 ARG A N 1
ATOM 620 C CA . ARG A 1 78 ? 4.828 -16.359 -18.672 1 95 78 ARG A CA 1
ATOM 621 C C . ARG A 1 78 ? 6.246 -16.469 -18.125 1 95 78 ARG A C 1
ATOM 623 O O . ARG A 1 78 ? 6.656 -15.695 -17.266 1 95 78 ARG A O 1
ATOM 630 N N . TRP A 1 79 ? 6.949 -17.312 -18.703 1 96.81 79 TRP A N 1
ATOM 631 C CA . TRP A 1 79 ? 8.289 -17.562 -18.188 1 96.81 79 TRP A CA 1
ATOM 632 C C . TRP A 1 79 ? 9.273 -16.5 -18.688 1 96.81 79 TRP A C 1
ATOM 634 O O . TRP A 1 79 ? 10.188 -16.109 -17.969 1 96.81 79 TRP A O 1
ATOM 644 N N . ILE A 1 80 ? 9.133 -16.031 -19.906 1 95.94 80 ILE A N 1
ATOM 645 C CA . ILE A 1 80 ? 10.141 -15.203 -20.562 1 95.94 80 ILE A CA 1
ATOM 646 C C . ILE A 1 80 ? 10.023 -13.766 -20.047 1 95.94 80 ILE A C 1
ATOM 648 O O . ILE A 1 80 ? 10.992 -13.008 -20.094 1 95.94 80 ILE A O 1
ATOM 652 N N . LEU A 1 81 ? 8.93 -13.422 -19.484 1 95.62 81 LEU A N 1
ATOM 653 C CA . LEU A 1 81 ? 8.727 -12.07 -18.953 1 95.62 81 LEU A CA 1
ATOM 654 C C . LEU A 1 81 ? 9.508 -11.875 -17.672 1 95.62 81 LEU A C 1
ATOM 656 O O . LEU A 1 81 ? 9.75 -12.836 -16.922 1 95.62 81 LEU A O 1
ATOM 660 N N . ASP A 1 82 ? 9.867 -10.609 -17.469 1 95.56 82 ASP A N 1
ATOM 661 C CA . ASP A 1 82 ? 10.391 -10.289 -16.141 1 95.56 82 ASP A CA 1
ATOM 662 C C . ASP A 1 82 ? 9.391 -10.68 -15.047 1 95.56 82 ASP A C 1
ATOM 664 O O . ASP A 1 82 ? 8.18 -10.5 -15.211 1 95.56 82 ASP A O 1
ATOM 668 N N . PRO A 1 83 ? 9.922 -11.156 -13.969 1 96.75 83 PRO A N 1
ATOM 669 C CA . PRO A 1 83 ? 9.031 -11.68 -12.93 1 96.75 83 PRO A CA 1
ATOM 670 C C . PRO A 1 83 ? 7.918 -10.711 -12.555 1 96.75 83 PRO A C 1
ATOM 672 O O . PRO A 1 83 ? 6.754 -11.109 -12.453 1 96.75 83 PRO A O 1
ATOM 675 N N . GLU A 1 84 ? 8.211 -9.398 -12.344 1 97.5 84 GLU A N 1
ATOM 676 C CA . GLU A 1 84 ? 7.199 -8.414 -11.969 1 97.5 84 GLU A CA 1
ATOM 677 C C . GLU A 1 84 ? 6.18 -8.219 -13.086 1 97.5 84 GLU A C 1
ATOM 679 O O . GLU A 1 84 ? 4.98 -8.094 -12.828 1 97.5 84 GLU A O 1
ATOM 684 N N . ASP A 1 85 ? 6.656 -8.234 -14.305 1 97.06 85 ASP A N 1
ATOM 685 C CA . ASP A 1 85 ? 5.773 -8.086 -15.461 1 97.06 85 ASP A CA 1
ATOM 686 C C . ASP A 1 85 ? 4.902 -9.328 -15.641 1 97.06 85 ASP A C 1
ATOM 688 O O . ASP A 1 85 ? 3.721 -9.219 -15.977 1 97.06 85 ASP A O 1
ATOM 692 N N . ARG A 1 86 ? 5.535 -10.469 -15.531 1 97.12 86 ARG A N 1
ATOM 693 C CA . ARG A 1 86 ? 4.805 -11.734 -15.594 1 97.12 86 ARG A CA 1
ATOM 694 C C . ARG A 1 86 ? 3.648 -11.75 -14.602 1 97.12 86 ARG A C 1
ATOM 696 O O . ARG A 1 86 ? 2.516 -12.07 -14.961 1 97.12 86 ARG A O 1
ATOM 703 N N . ASP A 1 87 ? 3.975 -11.391 -13.375 1 98 87 ASP A N 1
ATOM 704 C CA . ASP A 1 87 ? 2.984 -11.43 -12.305 1 98 87 ASP A CA 1
ATOM 705 C C . ASP A 1 87 ? 1.876 -10.406 -12.547 1 98 87 ASP A C 1
ATOM 707 O O . ASP A 1 87 ? 0.711 -10.656 -12.234 1 98 87 ASP A O 1
ATOM 711 N N . ALA A 1 88 ? 2.23 -9.25 -13.07 1 98.25 88 ALA A N 1
ATOM 712 C CA . ALA A 1 88 ? 1.231 -8.258 -13.445 1 98.25 88 ALA A CA 1
ATOM 713 C C . ALA A 1 88 ? 0.27 -8.805 -14.492 1 98.25 88 ALA A C 1
ATOM 715 O O . ALA A 1 88 ? -0.943 -8.609 -14.398 1 98.25 88 ALA A O 1
ATOM 716 N N . VAL A 1 89 ? 0.822 -9.5 -15.484 1 96.81 89 VAL A N 1
ATOM 717 C CA . VAL A 1 89 ? 0.015 -10.086 -16.547 1 96.81 89 VAL A CA 1
ATOM 718 C C . VAL A 1 89 ? -0.917 -11.148 -15.969 1 96.81 89 VAL A C 1
ATOM 720 O O . VAL A 1 89 ? -2.094 -11.211 -16.328 1 96.81 89 VAL A O 1
ATOM 723 N N . MET A 1 90 ? -0.379 -11.961 -15.102 1 96.62 90 MET A N 1
ATOM 724 C CA . MET A 1 90 ? -1.175 -13.008 -14.477 1 96.62 90 MET A CA 1
ATOM 725 C C . MET A 1 90 ? -2.295 -12.414 -13.633 1 96.62 90 MET A C 1
ATOM 727 O O . MET A 1 90 ? -3.424 -12.914 -13.656 1 96.62 90 MET A O 1
ATOM 731 N N . LEU A 1 91 ? -2.035 -11.328 -12.914 1 97.81 91 LEU A N 1
ATOM 732 C CA . LEU A 1 91 ? -3.053 -10.641 -12.125 1 97.81 91 LEU A CA 1
ATOM 733 C C . LEU A 1 91 ? -4.129 -10.039 -13.023 1 97.81 91 LEU A C 1
ATOM 735 O O . LEU A 1 91 ? -5.32 -10.133 -12.727 1 97.81 91 LEU A O 1
ATOM 739 N N . HIS A 1 92 ? -3.688 -9.445 -14.078 1 97.81 92 HIS A N 1
ATOM 740 C CA . HIS A 1 92 ? -4.633 -8.836 -15.008 1 97.81 92 HIS A CA 1
ATOM 741 C C . HIS A 1 92 ? -5.582 -9.883 -15.586 1 97.81 92 HIS A C 1
ATOM 743 O O . HIS A 1 92 ? -6.793 -9.648 -15.672 1 97.81 92 HIS A O 1
ATOM 749 N N . ALA A 1 93 ? -5.004 -11 -16 1 95.69 93 ALA A N 1
ATOM 750 C CA . ALA A 1 93 ? -5.824 -12.094 -16.531 1 95.69 93 ALA A CA 1
ATOM 751 C C . ALA A 1 93 ? -6.797 -12.602 -15.461 1 95.69 93 ALA A C 1
ATOM 753 O O . ALA A 1 93 ? -7.969 -12.844 -15.75 1 95.69 93 ALA A O 1
ATOM 754 N N . ALA A 1 94 ? -6.359 -12.711 -14.242 1 96.88 94 ALA A N 1
ATOM 755 C CA . ALA A 1 94 ? -7.172 -13.211 -13.141 1 96.88 94 ALA A CA 1
ATOM 756 C C . ALA A 1 94 ? -8.336 -12.273 -12.844 1 96.88 94 ALA A C 1
ATOM 758 O O . ALA A 1 94 ? -9.414 -12.711 -12.438 1 96.88 94 ALA A O 1
ATOM 759 N N . ILE A 1 95 ? -8.148 -11 -13.039 1 97.5 95 ILE A N 1
ATOM 760 C CA . ILE A 1 95 ? -9.141 -9.992 -12.68 1 97.5 95 ILE A CA 1
ATOM 761 C C . ILE A 1 95 ? -10.109 -9.781 -13.844 1 97.5 95 ILE A C 1
ATOM 763 O O . ILE A 1 95 ? -11.32 -9.703 -13.648 1 97.5 95 ILE A O 1
ATOM 767 N N . LYS A 1 96 ? -9.602 -9.789 -15.047 1 94.69 96 LYS A N 1
ATOM 768 C CA . LYS A 1 96 ? -10.391 -9.242 -16.141 1 94.69 96 LYS A CA 1
ATOM 769 C C . LYS A 1 96 ? -10.883 -10.352 -17.062 1 94.69 96 LYS A C 1
ATOM 771 O O . LYS A 1 96 ? -11.867 -10.172 -17.797 1 94.69 96 LYS A O 1
ATOM 776 N N . GLU A 1 97 ? -10.211 -11.445 -17.141 1 90.25 97 GLU A N 1
ATOM 777 C CA . GLU A 1 97 ? -10.516 -12.438 -18.172 1 90.25 97 GLU A CA 1
ATOM 778 C C . GLU A 1 97 ? -11.703 -13.305 -17.766 1 90.25 97 GLU A C 1
ATOM 780 O O . GLU A 1 97 ? -12.273 -14.016 -18.594 1 90.25 97 GLU A O 1
ATOM 785 N N . THR A 1 98 ? -12.102 -13.359 -16.516 1 86.25 98 THR A N 1
ATOM 786 C CA . THR A 1 98 ? -13.242 -14.141 -16.031 1 86.25 98 THR A CA 1
ATOM 787 C C . THR A 1 98 ? -14.305 -13.227 -15.438 1 86.25 98 THR A C 1
ATOM 789 O O . THR A 1 98 ? -14.008 -12.109 -15.008 1 86.25 98 THR A O 1
ATOM 792 N N . PRO A 1 99 ? -15.508 -13.656 -15.57 1 87.38 99 PRO A N 1
ATOM 793 C CA . PRO A 1 99 ? -16.578 -12.836 -15 1 87.38 99 PRO A CA 1
ATOM 794 C C . PRO A 1 99 ? -16.391 -12.562 -13.508 1 87.38 99 PRO A C 1
ATOM 796 O O . PRO A 1 99 ? -16.688 -11.461 -13.039 1 87.38 99 PRO A O 1
ATOM 799 N N . ILE A 1 100 ? -15.914 -13.609 -12.836 1 87.94 100 ILE A N 1
ATOM 800 C CA . ILE A 1 100 ? -15.531 -13.453 -11.438 1 87.94 100 ILE A CA 1
ATOM 801 C C . ILE A 1 100 ? -14.016 -13.562 -11.305 1 87.94 100 ILE A C 1
ATOM 803 O O . ILE A 1 100 ? -13.398 -14.484 -11.844 1 87.94 100 ILE A O 1
ATOM 807 N N . PRO A 1 101 ? -13.43 -12.578 -10.633 1 94.69 101 PRO A N 1
ATOM 808 C CA . PRO A 1 101 ? -11.977 -12.633 -10.5 1 94.69 101 PRO A CA 1
ATOM 809 C C . PRO A 1 101 ? -11.484 -13.938 -9.891 1 94.69 101 PRO A C 1
ATOM 811 O O . PRO A 1 101 ? -12.117 -14.477 -8.977 1 94.69 101 PRO A O 1
ATOM 814 N N . ASP A 1 102 ? -10.508 -14.453 -10.438 1 95.44 102 ASP A N 1
ATOM 815 C CA . ASP A 1 102 ? -9.859 -15.617 -9.836 1 95.44 102 ASP A CA 1
ATOM 816 C C . ASP A 1 102 ? -9.164 -15.242 -8.531 1 95.44 102 ASP A C 1
ATOM 818 O O . ASP A 1 102 ? -7.992 -14.867 -8.531 1 95.44 102 ASP A O 1
ATOM 822 N N . TYR A 1 103 ? -9.867 -15.414 -7.43 1 95.88 103 TYR A N 1
ATOM 823 C CA . TYR A 1 103 ? -9.398 -14.953 -6.129 1 95.88 103 TYR A CA 1
ATOM 824 C C . TYR A 1 103 ? -8.164 -15.734 -5.695 1 95.88 103 TYR A C 1
ATOM 826 O O . TYR A 1 103 ? -7.355 -15.234 -4.906 1 95.88 103 TYR A O 1
ATOM 834 N N . ARG A 1 104 ? -7.953 -16.953 -6.176 1 95.56 104 ARG A N 1
ATOM 835 C CA . ARG A 1 104 ? -6.793 -17.75 -5.789 1 95.56 104 ARG A CA 1
ATOM 836 C C . ARG A 1 104 ? -5.496 -17.062 -6.191 1 95.56 104 ARG A C 1
ATOM 838 O O . ARG A 1 104 ? -4.57 -16.953 -5.383 1 95.56 104 ARG A O 1
ATOM 845 N N . VAL A 1 105 ? -5.477 -16.609 -7.406 1 97.12 105 VAL A N 1
ATOM 846 C CA . VAL A 1 105 ? -4.297 -15.945 -7.941 1 97.12 105 VAL A CA 1
ATOM 847 C C . VAL A 1 105 ? -4.051 -14.641 -7.18 1 97.12 105 VAL A C 1
ATOM 849 O O . VAL A 1 105 ? -2.92 -14.352 -6.785 1 97.12 105 VAL A O 1
ATOM 852 N N . ILE A 1 106 ? -5.086 -13.891 -6.934 1 98.19 106 ILE A N 1
ATOM 853 C CA . ILE A 1 106 ? -5.004 -12.602 -6.254 1 98.19 106 ILE A CA 1
ATOM 854 C C . ILE A 1 106 ? -4.484 -12.797 -4.832 1 98.19 106 ILE A C 1
ATOM 856 O O . ILE A 1 106 ? -3.607 -12.062 -4.375 1 98.19 106 ILE A O 1
ATOM 860 N N . ILE A 1 107 ? -4.941 -13.805 -4.152 1 98.25 107 ILE A N 1
ATOM 861 C CA . ILE A 1 107 ? -4.578 -14.086 -2.77 1 98.25 107 ILE A CA 1
ATOM 862 C C . ILE A 1 107 ? -3.121 -14.547 -2.703 1 98.25 107 ILE A C 1
ATOM 864 O O . ILE A 1 107 ? -2.383 -14.156 -1.796 1 98.25 107 ILE A O 1
ATOM 868 N N . GLU A 1 108 ? -2.684 -15.32 -3.656 1 97.81 108 GLU A N 1
ATOM 869 C CA . GLU A 1 108 ? -1.298 -15.781 -3.686 1 97.81 108 GLU A CA 1
ATOM 870 C C . GLU A 1 108 ? -0.326 -14.602 -3.719 1 97.81 108 GLU A C 1
ATOM 872 O O . GLU A 1 108 ? 0.589 -14.523 -2.898 1 97.81 108 GLU A O 1
ATOM 877 N N . TYR A 1 109 ? -0.59 -13.68 -4.594 1 97.56 109 TYR A N 1
ATOM 878 C CA . TYR A 1 109 ? 0.32 -12.555 -4.746 1 97.56 109 TYR A CA 1
ATOM 879 C C . TYR A 1 109 ? 0.236 -11.617 -3.543 1 97.56 109 TYR A C 1
ATOM 881 O O . TYR A 1 109 ? 1.251 -11.078 -3.096 1 97.56 109 TYR A O 1
ATOM 889 N N . SER A 1 110 ? -0.917 -11.477 -2.949 1 97.5 110 SER A N 1
ATOM 890 C CA . SER A 1 110 ? -1.126 -10.492 -1.893 1 97.5 110 SER A CA 1
ATOM 891 C C . SER A 1 110 ? -0.683 -11.031 -0.537 1 97.5 110 SER A C 1
ATOM 893 O O . SER A 1 110 ? -0.367 -10.266 0.371 1 97.5 110 SER A O 1
ATOM 895 N N . CYS A 1 111 ? -0.595 -12.383 -0.394 1 97.12 111 CYS A N 1
ATOM 896 C CA . CYS A 1 111 ? -0.379 -12.922 0.945 1 97.12 111 CYS A CA 1
ATOM 897 C C . CYS A 1 111 ? 0.949 -13.664 1.027 1 97.12 111 CYS A C 1
ATOM 899 O O . CYS A 1 111 ? 1.525 -13.797 2.107 1 97.12 111 CYS A O 1
ATOM 901 N N . ILE A 1 112 ? 1.366 -14.18 -0.064 1 96.5 112 ILE A N 1
ATOM 902 C CA . ILE A 1 112 ? 2.584 -14.977 -0.026 1 96.5 112 ILE A CA 1
ATOM 903 C C . ILE A 1 112 ? 3.791 -14.102 -0.342 1 96.5 112 ILE A C 1
ATOM 905 O O . ILE A 1 112 ? 4.848 -14.242 0.279 1 96.5 112 ILE A O 1
ATOM 909 N N . TYR A 1 113 ? 3.67 -13.18 -1.293 1 96.69 113 TYR A N 1
ATOM 910 C CA . TYR A 1 113 ? 4.75 -12.258 -1.619 1 96.69 113 TYR A CA 1
ATOM 911 C C . TYR A 1 113 ? 4.996 -11.281 -0.474 1 96.69 113 TYR A C 1
ATOM 913 O O . TYR A 1 113 ? 4.066 -10.914 0.253 1 96.69 113 TYR A O 1
ATOM 921 N N . SER A 1 114 ? 6.23 -10.883 -0.294 1 96.5 114 SER A N 1
ATOM 922 C CA . SER A 1 114 ? 6.5 -9.781 0.622 1 96.5 114 SER A CA 1
ATOM 923 C C . SER A 1 114 ? 5.855 -8.484 0.132 1 96.5 114 SER A C 1
ATOM 925 O O . SER A 1 114 ? 5.598 -8.328 -1.062 1 96.5 114 SER A O 1
ATOM 927 N N . PRO A 1 115 ? 5.594 -7.59 1.053 1 96.75 115 PRO A N 1
ATOM 928 C CA . PRO A 1 115 ? 4.984 -6.324 0.639 1 96.75 115 PRO A CA 1
ATOM 929 C C . PRO A 1 115 ? 5.801 -5.598 -0.428 1 96.75 115 PRO A C 1
ATOM 931 O O . PRO A 1 115 ? 5.23 -5.02 -1.356 1 96.75 115 PRO A O 1
ATOM 934 N N . GLU A 1 116 ? 7.094 -5.621 -0.368 1 97.12 116 GLU A N 1
ATOM 935 C CA . GLU A 1 116 ? 7.941 -4.945 -1.349 1 97.12 116 GLU A CA 1
ATOM 936 C C . GLU A 1 116 ? 7.879 -5.648 -2.703 1 97.12 116 GLU A C 1
ATOM 938 O O . GLU A 1 116 ? 7.879 -4.992 -3.746 1 97.12 116 GLU A O 1
ATOM 943 N N . GLU A 1 117 ? 7.883 -7.004 -2.676 1 97 117 GLU A N 1
ATOM 944 C CA . GLU A 1 117 ? 7.75 -7.762 -3.918 1 97 117 GLU A CA 1
ATOM 945 C C . GLU A 1 117 ? 6.418 -7.465 -4.605 1 97 117 GLU A C 1
ATOM 947 O O . GLU A 1 117 ? 6.371 -7.266 -5.82 1 97 117 GLU A O 1
ATOM 952 N N . PHE A 1 118 ? 5.406 -7.488 -3.797 1 98.25 118 PHE A N 1
ATOM 953 C CA . PHE A 1 118 ? 4.086 -7.254 -4.367 1 98.25 118 PHE A CA 1
ATOM 954 C C . PHE A 1 118 ? 3.961 -5.824 -4.875 1 98.25 118 PHE A C 1
ATOM 956 O O . PHE A 1 118 ? 3.299 -5.574 -5.883 1 98.25 118 PHE A O 1
ATOM 963 N N . LEU A 1 119 ? 4.523 -4.863 -4.16 1 98.31 119 LEU A N 1
ATOM 964 C CA . LEU A 1 119 ? 4.543 -3.479 -4.617 1 98.31 119 LEU A CA 1
ATOM 965 C C . LEU A 1 119 ? 5.199 -3.369 -5.988 1 98.31 119 LEU A C 1
ATOM 967 O O . LEU A 1 119 ? 4.738 -2.605 -6.844 1 98.31 119 LEU A O 1
ATOM 971 N N . ALA A 1 120 ? 6.281 -4.109 -6.203 1 98.19 120 ALA A N 1
ATOM 972 C CA . ALA A 1 120 ? 6.945 -4.117 -7.504 1 98.19 120 ALA A CA 1
ATOM 973 C C . ALA A 1 120 ? 6.012 -4.633 -8.594 1 98.19 120 ALA A C 1
ATOM 975 O O . ALA A 1 120 ? 6.027 -4.133 -9.719 1 98.19 120 ALA A O 1
ATOM 976 N N . VAL A 1 121 ? 5.199 -5.641 -8.25 1 98.56 121 VAL A N 1
ATOM 977 C CA . VAL A 1 121 ? 4.219 -6.18 -9.188 1 98.56 121 VAL A CA 1
ATOM 978 C C . VAL A 1 121 ? 3.16 -5.121 -9.492 1 98.56 121 VAL A C 1
ATOM 980 O O . VAL A 1 121 ? 2.766 -4.949 -10.648 1 98.56 121 VAL A O 1
ATOM 983 N N . LYS A 1 122 ? 2.70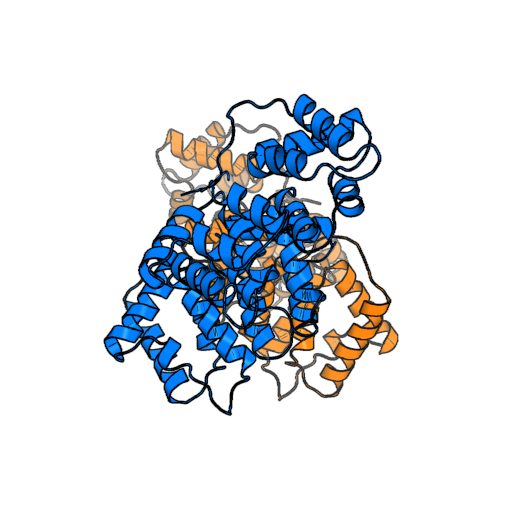9 -4.422 -8.461 1 98.5 122 LYS A N 1
ATOM 984 C CA . LYS A 1 122 ? 1.711 -3.371 -8.641 1 98.5 122 LYS A CA 1
ATOM 985 C C . LYS A 1 122 ? 2.238 -2.26 -9.539 1 98.5 122 LYS A C 1
ATOM 987 O O . LYS A 1 122 ? 1.504 -1.733 -10.383 1 98.5 122 LYS A O 1
ATOM 992 N N . ARG A 1 123 ? 3.477 -1.88 -9.359 1 98.31 123 ARG A N 1
ATOM 993 C CA . ARG A 1 123 ? 4.09 -0.866 -10.203 1 98.31 123 ARG A CA 1
ATOM 994 C C . ARG A 1 123 ? 4.148 -1.328 -11.656 1 98.31 123 ARG A C 1
ATOM 996 O O . ARG A 1 123 ? 3.859 -0.553 -12.57 1 98.31 123 ARG A O 1
ATOM 1003 N N . ALA A 1 124 ? 4.551 -2.59 -11.859 1 98.38 124 ALA A N 1
ATOM 1004 C CA . ALA A 1 124 ? 4.582 -3.156 -13.203 1 98.38 124 ALA A CA 1
ATOM 1005 C C . ALA A 1 124 ? 3.189 -3.16 -13.836 1 98.38 124 ALA A C 1
ATOM 1007 O O . ALA A 1 124 ? 3.041 -2.898 -15.031 1 98.38 124 ALA A O 1
ATOM 1008 N N . TYR A 1 125 ? 2.172 -3.504 -13.047 1 98.56 125 TYR A N 1
ATOM 1009 C CA . TYR A 1 125 ? 0.785 -3.504 -13.5 1 98.56 125 TYR A CA 1
ATOM 1010 C C . TYR A 1 125 ? 0.374 -2.125 -14 1 98.56 125 TYR A C 1
ATOM 1012 O O . TYR A 1 125 ? -0.214 -1.998 -15.078 1 98.56 125 TYR A O 1
ATOM 1020 N N . GLN A 1 126 ? 0.69 -1.111 -13.227 1 98.06 126 GLN A N 1
ATOM 1021 C CA . GLN A 1 126 ? 0.34 0.258 -13.594 1 98.06 126 GLN A CA 1
ATOM 1022 C C . GLN A 1 126 ? 1.072 0.693 -14.859 1 98.06 126 GLN A C 1
ATOM 1024 O O . GLN A 1 126 ? 0.505 1.392 -15.703 1 98.06 126 GLN A O 1
ATOM 1029 N N . ALA A 1 127 ? 2.314 0.363 -14.938 1 97.38 127 ALA A N 1
ATOM 1030 C CA . ALA A 1 127 ? 3.104 0.72 -16.109 1 97.38 127 ALA A CA 1
ATOM 1031 C C . ALA A 1 127 ? 2.523 0.088 -17.375 1 97.38 127 ALA A C 1
ATOM 1033 O O . ALA A 1 127 ? 2.494 0.718 -18.438 1 97.38 127 ALA A O 1
ATOM 1034 N N . ARG A 1 128 ? 2.059 -1.162 -17.234 1 96.62 128 ARG A N 1
ATOM 1035 C CA . ARG A 1 128 ? 1.624 -1.932 -18.406 1 96.62 128 ARG A CA 1
ATOM 1036 C C . ARG A 1 128 ? 0.19 -1.58 -18.781 1 96.62 128 ARG A C 1
ATOM 1038 O O . ARG A 1 128 ? -0.133 -1.477 -19.969 1 96.62 128 ARG A O 1
ATOM 1045 N N . TYR A 1 129 ? -0.687 -1.384 -17.844 1 97.06 129 TYR A N 1
ATOM 1046 C CA . TYR A 1 129 ? -2.113 -1.33 -18.141 1 97.06 129 TYR A CA 1
ATOM 1047 C C . TYR A 1 129 ? -2.68 0.056 -17.859 1 97.06 129 TYR A C 1
ATOM 1049 O O . TYR A 1 129 ? -3.854 0.32 -18.125 1 97.06 129 TYR A O 1
ATOM 1057 N N . LYS A 1 130 ? -1.909 1.004 -17.25 1 96.75 130 LYS A N 1
ATOM 1058 C CA . LYS A 1 130 ? -2.279 2.387 -16.969 1 96.75 130 LYS A CA 1
ATOM 1059 C C . LYS A 1 130 ? -3.477 2.453 -16.016 1 96.75 130 LYS A C 1
ATOM 1061 O O . LYS A 1 130 ? -4.383 3.262 -16.219 1 96.75 130 LYS A O 1
ATOM 1066 N N . ARG A 1 131 ? -3.533 1.443 -15.102 1 96.25 131 ARG A N 1
ATOM 1067 C CA . ARG A 1 131 ? -4.492 1.303 -14.008 1 96.25 131 ARG A CA 1
ATOM 1068 C C . ARG A 1 131 ? -3.859 0.596 -12.812 1 96.25 131 ARG A C 1
ATOM 1070 O O . ARG A 1 131 ? -2.9 -0.162 -12.969 1 96.25 131 ARG A O 1
ATOM 1077 N N . SER A 1 132 ? -4.355 0.887 -11.672 1 97.81 132 SER A N 1
ATOM 1078 C CA . SER A 1 132 ? -3.857 0.135 -10.523 1 97.81 132 SER A CA 1
ATOM 1079 C C . SER A 1 132 ? -4.559 -1.214 -10.398 1 97.81 132 SER A C 1
ATOM 1081 O O . SER A 1 132 ? -5.688 -1.378 -10.875 1 97.81 132 SER A O 1
ATOM 1083 N N . VAL A 1 133 ? -3.896 -2.219 -9.773 1 98.12 133 VAL A N 1
ATOM 1084 C CA . VAL A 1 133 ? -4.492 -3.523 -9.5 1 98.12 133 VAL A CA 1
ATOM 1085 C C . VAL A 1 133 ? -5.754 -3.352 -8.656 1 98.12 133 VAL A C 1
ATOM 1087 O O . VAL A 1 133 ? -6.773 -3.998 -8.914 1 98.12 133 VAL A O 1
ATOM 1090 N N . GLU A 1 134 ? -5.711 -2.453 -7.633 1 98 134 GLU A N 1
ATOM 1091 C CA . GLU A 1 134 ? -6.824 -2.217 -6.715 1 98 134 GLU A CA 1
ATOM 1092 C C . GLU A 1 134 ? -8.047 -1.688 -7.457 1 98 134 GLU A C 1
ATOM 1094 O O . GLU A 1 134 ? -9.172 -2.125 -7.203 1 98 134 GLU A O 1
ATOM 1099 N N . GLU A 1 135 ? -7.805 -0.776 -8.383 1 96.88 135 GLU A N 1
ATOM 1100 C CA . GLU A 1 135 ? -8.891 -0.181 -9.156 1 96.88 135 GLU A CA 1
ATOM 1101 C C . GLU A 1 135 ? -9.602 -1.229 -10.008 1 96.88 135 GLU A C 1
ATOM 1103 O O . GLU A 1 135 ? -10.828 -1.331 -9.977 1 96.88 135 GLU A O 1
ATOM 1108 N N . ASP A 1 136 ? -8.867 -2.037 -10.773 1 97.38 136 ASP A N 1
ATOM 1109 C CA . ASP A 1 136 ? -9.445 -3.076 -11.625 1 97.38 136 ASP A CA 1
ATOM 1110 C C . ASP A 1 136 ? -10.156 -4.137 -10.781 1 97.38 136 ASP A C 1
ATOM 1112 O O . ASP A 1 136 ? -11.258 -4.57 -11.117 1 97.38 136 ASP A O 1
ATOM 1116 N N . LEU A 1 137 ? -9.508 -4.512 -9.719 1 98 137 LEU A N 1
ATOM 1117 C CA . LEU A 1 137 ? -10.078 -5.527 -8.844 1 98 137 LEU A CA 1
ATOM 1118 C C . LEU A 1 137 ? -11.391 -5.047 -8.234 1 98 137 LEU A C 1
ATOM 1120 O O . LEU A 1 137 ? -12.375 -5.789 -8.211 1 98 137 LEU A O 1
ATOM 1124 N N . ALA A 1 138 ? -11.406 -3.83 -7.715 1 96.88 138 ALA A N 1
ATOM 1125 C CA . ALA A 1 138 ? -12.602 -3.264 -7.105 1 96.88 138 ALA A CA 1
ATOM 1126 C C . ALA A 1 138 ? -13.742 -3.156 -8.117 1 96.88 138 ALA A C 1
ATOM 1128 O O . ALA A 1 138 ? -14.898 -3.428 -7.797 1 96.88 138 ALA A O 1
ATOM 1129 N N . GLU A 1 139 ? -13.398 -2.744 -9.281 1 94.56 139 GLU A N 1
ATOM 1130 C CA . GLU A 1 139 ? -14.391 -2.578 -10.328 1 94.56 139 GLU A CA 1
ATOM 1131 C C . GLU A 1 139 ? -14.984 -3.922 -10.75 1 94.56 139 GLU A C 1
ATOM 1133 O O . GLU A 1 139 ? -16.172 -4.012 -11.078 1 94.56 139 GLU A O 1
ATOM 1138 N N . HIS A 1 140 ? -14.211 -5.004 -10.664 1 95.69 140 HIS A N 1
ATOM 1139 C CA . HIS A 1 140 ? -14.625 -6.289 -11.203 1 95.69 140 HIS A CA 1
ATOM 1140 C C . HIS A 1 140 ? -15.047 -7.246 -10.094 1 95.69 140 HIS A C 1
ATOM 1142 O O . HIS A 1 140 ? -15.141 -8.461 -10.312 1 95.69 140 HIS A O 1
ATOM 1148 N N . SER A 1 141 ? -15.18 -6.762 -8.969 1 94.94 141 SER A N 1
ATOM 1149 C CA . SER A 1 141 ? -15.68 -7.535 -7.84 1 94.94 141 SER A CA 1
ATOM 1150 C C . SER A 1 141 ? -16.75 -6.77 -7.078 1 94.94 141 SER A C 1
ATOM 1152 O O . SER A 1 141 ? -17.016 -5.598 -7.359 1 94.94 141 SER A O 1
ATOM 1154 N N . ALA A 1 142 ? -17.453 -7.473 -6.125 1 92.31 142 ALA A N 1
ATOM 1155 C CA . ALA A 1 142 ? -18.531 -6.844 -5.367 1 92.31 142 ALA A CA 1
ATOM 1156 C C . ALA A 1 142 ? -18.688 -7.496 -3.998 1 92.31 142 ALA A C 1
ATOM 1158 O O . ALA A 1 142 ? -18.156 -8.586 -3.754 1 92.31 142 ALA A O 1
ATOM 1159 N N . GLY A 1 143 ? -19.297 -6.773 -3.102 1 91.88 143 GLY A N 1
ATOM 1160 C CA . GLY A 1 143 ? -19.719 -7.328 -1.823 1 91.88 143 GLY A CA 1
ATOM 1161 C C . GLY A 1 143 ? -18.547 -7.727 -0.94 1 91.88 143 GLY A C 1
ATOM 1162 O O . GLY A 1 143 ? -17.547 -7.012 -0.87 1 91.88 143 GLY A O 1
ATOM 1163 N N . ASP A 1 144 ? -18.766 -8.852 -0.265 1 93.19 144 ASP A N 1
ATOM 1164 C CA . ASP A 1 144 ? -17.797 -9.305 0.722 1 93.19 144 ASP A CA 1
ATOM 1165 C C . ASP A 1 144 ? -16.5 -9.742 0.051 1 93.19 144 ASP A C 1
ATOM 1167 O O . ASP A 1 144 ? -15.414 -9.57 0.619 1 93.19 144 ASP A O 1
ATOM 1171 N N . LEU A 1 145 ? -16.672 -10.297 -1.136 1 95.19 145 LEU A N 1
ATOM 1172 C CA . LEU A 1 145 ? -15.477 -10.711 -1.856 1 95.19 145 LEU A CA 1
ATOM 1173 C C . LEU A 1 145 ? -14.594 -9.508 -2.188 1 95.19 145 LEU A C 1
ATOM 1175 O O . LEU A 1 145 ? -13.375 -9.555 -2.006 1 95.19 145 LEU A O 1
ATOM 1179 N N . ARG A 1 146 ? -15.164 -8.43 -2.637 1 95.5 146 ARG A N 1
ATOM 1180 C CA . ARG A 1 146 ? -14.438 -7.195 -2.918 1 95.5 146 ARG A CA 1
ATOM 1181 C C . ARG A 1 146 ? -13.758 -6.66 -1.661 1 95.5 146 ARG A C 1
ATOM 1183 O O . ARG A 1 146 ? -12.586 -6.281 -1.696 1 95.5 146 ARG A O 1
ATOM 1190 N N . LYS A 1 147 ? -14.547 -6.672 -0.563 1 94.94 147 LYS A N 1
ATOM 1191 C CA . LYS A 1 147 ? -14.023 -6.152 0.695 1 94.94 147 LYS A CA 1
ATOM 1192 C C . LYS A 1 147 ? -12.758 -6.891 1.109 1 94.94 147 LYS A C 1
ATOM 1194 O O . LYS A 1 147 ? -11.766 -6.266 1.5 1 94.94 147 LYS A O 1
ATOM 1199 N N . LEU A 1 148 ? -12.812 -8.172 0.951 1 96.69 148 LEU A N 1
ATOM 1200 C CA . LEU A 1 148 ? -11.672 -8.992 1.347 1 96.69 148 LEU A CA 1
ATOM 1201 C C . LEU A 1 148 ? -10.5 -8.797 0.388 1 96.69 148 LEU A C 1
ATOM 1203 O O . LEU A 1 148 ? -9.391 -8.484 0.817 1 96.69 148 LEU A O 1
ATOM 1207 N N . LEU A 1 149 ? -10.766 -8.938 -0.907 1 97.88 149 LEU A N 1
ATOM 1208 C CA . LEU A 1 149 ? -9.695 -8.984 -1.891 1 97.88 149 LEU A CA 1
ATOM 1209 C C . LEU A 1 149 ? -9.023 -7.617 -2.029 1 97.88 149 LEU A C 1
ATOM 1211 O O . LEU A 1 149 ? -7.805 -7.527 -2.148 1 97.88 149 LEU A O 1
ATOM 1215 N N . VAL A 1 150 ? -9.781 -6.539 -2.012 1 97.62 150 VAL A N 1
ATOM 1216 C CA . VAL A 1 150 ? -9.203 -5.203 -2.143 1 97.62 150 VAL A CA 1
ATOM 1217 C C . VAL A 1 150 ? -8.398 -4.867 -0.891 1 97.62 150 VAL A C 1
ATOM 1219 O O . VAL A 1 150 ? -7.352 -4.219 -0.975 1 97.62 150 VAL A O 1
ATOM 1222 N N . ALA A 1 151 ? -8.859 -5.336 0.251 1 97.12 151 ALA A N 1
ATOM 1223 C CA . ALA A 1 151 ? -8.094 -5.141 1.479 1 97.12 151 ALA A CA 1
ATOM 1224 C C . ALA A 1 151 ? -6.75 -5.863 1.408 1 97.12 151 ALA A C 1
ATOM 1226 O O . ALA A 1 151 ? -5.707 -5.285 1.727 1 97.12 151 ALA A O 1
ATOM 1227 N N . LEU A 1 152 ? -6.785 -7.078 0.948 1 97.94 152 LEU A N 1
ATOM 1228 C CA . LEU A 1 152 ? -5.566 -7.875 0.865 1 97.94 152 LEU A CA 1
ATOM 1229 C C . LEU A 1 152 ? -4.57 -7.25 -0.104 1 97.94 152 LEU A C 1
ATOM 1231 O O . LEU A 1 152 ? -3.373 -7.195 0.178 1 97.94 152 LEU A O 1
ATOM 1235 N N . VAL A 1 153 ? -5.078 -6.758 -1.205 1 98.12 153 VAL A N 1
ATOM 1236 C CA . VAL A 1 153 ? -4.219 -6.215 -2.252 1 98.12 153 VAL A CA 1
ATOM 1237 C C . VAL A 1 153 ? -3.746 -4.816 -1.86 1 98.12 153 VAL A C 1
ATOM 1239 O O . VAL A 1 153 ? -2.625 -4.418 -2.186 1 98.12 153 VAL A O 1
ATOM 1242 N N . GLY A 1 154 ? -4.527 -4.094 -1.129 1 97.12 154 GLY A N 1
ATOM 1243 C CA . GLY A 1 154 ? -4.27 -2.688 -0.873 1 97.12 154 GLY A CA 1
ATOM 1244 C C . GLY A 1 154 ? -3.34 -2.457 0.305 1 97.12 154 GLY A C 1
ATOM 1245 O O . GLY A 1 154 ? -2.586 -1.482 0.326 1 97.12 154 GLY A O 1
ATOM 1246 N N . ILE A 1 155 ? -3.336 -3.301 1.254 1 95.56 155 ILE A N 1
ATOM 1247 C CA . ILE A 1 155 ? -2.635 -3.076 2.514 1 95.56 155 ILE A CA 1
ATOM 1248 C C . ILE A 1 155 ? -1.138 -3.307 2.32 1 95.56 155 ILE A C 1
ATOM 1250 O O . ILE A 1 155 ? -0.729 -4.309 1.726 1 95.56 155 ILE A O 1
ATOM 1254 N N . TYR A 1 156 ? -0.334 -2.281 2.672 1 97.75 156 TYR A N 1
ATOM 1255 C CA . TYR A 1 156 ? 1.116 -2.416 2.756 1 97.75 156 TYR A CA 1
ATOM 1256 C C . TYR A 1 156 ? 1.533 -2.986 4.105 1 97.75 156 TYR A C 1
ATOM 1258 O O . TYR A 1 156 ? 1.913 -2.24 5.012 1 97.75 156 TYR A O 1
ATOM 1266 N N . ARG A 1 157 ? 1.599 -4.27 4.23 1 97 157 ARG A N 1
ATOM 1267 C CA . ARG A 1 157 ? 1.708 -5.012 5.484 1 97 157 ARG A CA 1
ATOM 1268 C C . ARG A 1 157 ? 3.068 -4.789 6.133 1 97 157 ARG A C 1
ATOM 1270 O O . ARG A 1 157 ? 4.094 -4.754 5.449 1 97 157 ARG A O 1
ATOM 1277 N N . TYR A 1 158 ? 2.992 -4.676 7.457 1 97.75 158 TYR A N 1
ATOM 1278 C CA . TYR A 1 158 ? 4.242 -4.672 8.203 1 97.75 158 TYR A CA 1
ATOM 1279 C C . TYR A 1 158 ? 4.926 -6.031 8.133 1 97.75 158 TYR A C 1
ATOM 1281 O O . TYR A 1 158 ? 4.301 -7.062 8.398 1 97.75 158 TYR A O 1
ATOM 1289 N N . ALA A 1 159 ? 6.215 -6.066 7.809 1 95.81 159 ALA A N 1
ATOM 1290 C CA . ALA A 1 159 ? 6.91 -7.328 7.555 1 95.81 159 ALA A CA 1
ATOM 1291 C C . ALA A 1 159 ? 7.848 -7.676 8.703 1 95.81 159 ALA A C 1
ATOM 1293 O O . ALA A 1 159 ? 8.758 -8.5 8.547 1 95.81 159 ALA A O 1
ATOM 1294 N N . GLY A 1 160 ? 7.672 -7.078 9.812 1 95.25 160 GLY A N 1
ATOM 1295 C CA . GLY A 1 160 ? 8.539 -7.367 10.945 1 95.25 160 GLY A CA 1
ATOM 1296 C C . GLY A 1 160 ? 8.172 -8.648 11.664 1 95.25 160 GLY A C 1
ATOM 1297 O O . GLY A 1 160 ? 7.203 -9.32 11.297 1 95.25 160 GLY A O 1
ATOM 1298 N N . LYS A 1 161 ? 8.906 -9.07 12.703 1 95.44 161 LYS A N 1
ATOM 1299 C CA . LYS A 1 161 ? 8.781 -10.375 13.352 1 95.44 161 LYS A CA 1
ATOM 1300 C C . LYS A 1 161 ? 8.133 -10.25 14.727 1 95.44 161 LYS A C 1
ATOM 1302 O O . LYS A 1 161 ? 7.883 -11.25 15.398 1 95.44 161 LYS A O 1
ATOM 1307 N N . GLU A 1 162 ? 7.812 -8.984 15.109 1 95.75 162 GLU A N 1
ATOM 1308 C CA . GLU A 1 162 ? 7.301 -8.766 16.453 1 95.75 162 GLU A CA 1
ATOM 1309 C C . GLU A 1 162 ? 5.938 -9.422 16.641 1 95.75 162 GLU A C 1
ATOM 1311 O O . GLU A 1 162 ? 5.098 -9.391 15.742 1 95.75 162 GLU A O 1
ATOM 1316 N N . ILE A 1 163 ? 5.75 -10.078 17.812 1 97 163 ILE A N 1
ATOM 1317 C CA . ILE A 1 163 ? 4.492 -10.727 18.172 1 97 163 ILE A CA 1
ATOM 1318 C C . ILE A 1 163 ? 4.02 -10.211 19.516 1 97 163 ILE A C 1
ATOM 1320 O O . ILE A 1 163 ? 4.809 -10.094 20.453 1 97 163 ILE A O 1
ATOM 1324 N N . ASN A 1 164 ? 2.814 -9.82 19.609 1 97.12 164 ASN A N 1
ATOM 1325 C CA . ASN A 1 164 ? 2.156 -9.477 20.859 1 97.12 164 ASN A CA 1
ATOM 1326 C C . ASN A 1 164 ? 1.179 -10.562 21.297 1 97.12 164 ASN A C 1
ATOM 1328 O O . ASN A 1 164 ? 0.092 -10.688 20.734 1 97.12 164 ASN A O 1
ATOM 1332 N N . ALA A 1 165 ? 1.524 -11.281 22.344 1 96.69 165 ALA A N 1
ATOM 1333 C CA . ALA A 1 165 ? 0.75 -12.438 22.797 1 96.69 165 ALA A CA 1
ATOM 1334 C C . ALA A 1 165 ? -0.633 -12.008 23.281 1 96.69 165 ALA A C 1
ATOM 1336 O O . ALA A 1 165 ? -1.614 -12.734 23.094 1 96.69 165 ALA A O 1
ATOM 1337 N N . ARG A 1 166 ? -0.725 -10.898 23.953 1 97.19 166 ARG A N 1
ATOM 1338 C CA . ARG A 1 166 ? -2.01 -10.414 24.453 1 97.19 166 ARG A CA 1
ATOM 1339 C C . ARG A 1 166 ? -2.965 -10.125 23.297 1 97.19 166 ARG A C 1
ATOM 1341 O O . ARG A 1 166 ? -4.148 -10.461 23.359 1 97.19 166 ARG A O 1
ATOM 1348 N N . VAL A 1 167 ? -2.336 -9.508 22.281 1 96.75 167 VAL A N 1
ATOM 1349 C CA . VAL A 1 167 ? -3.133 -9.211 21.094 1 96.75 167 VAL A CA 1
ATOM 1350 C C . VAL A 1 167 ? -3.574 -10.516 20.438 1 96.75 167 VAL A C 1
ATOM 1352 O O . VAL A 1 167 ? -4.719 -10.633 19.984 1 96.75 167 VAL A O 1
ATOM 1355 N N . ALA A 1 168 ? -2.711 -11.492 20.328 1 98 168 ALA A N 1
ATOM 1356 C CA . ALA A 1 168 ? -3.049 -12.789 19.734 1 98 168 ALA A CA 1
ATOM 1357 C C . ALA A 1 168 ? -4.223 -13.43 20.469 1 98 168 ALA A C 1
ATOM 1359 O O . ALA A 1 168 ? -5.145 -13.953 19.828 1 98 168 ALA A O 1
ATOM 1360 N N . ASN A 1 169 ? -4.23 -13.328 21.797 1 97.69 169 ASN A N 1
ATOM 1361 C CA . ASN A 1 169 ? -5.301 -13.898 22.609 1 97.69 169 ASN A CA 1
ATOM 1362 C C . ASN A 1 169 ? -6.633 -13.203 22.344 1 97.69 169 ASN A C 1
ATOM 1364 O O . ASN A 1 169 ? -7.645 -13.859 22.094 1 97.69 169 ASN A O 1
ATOM 1368 N N . THR A 1 170 ? -6.566 -11.922 22.438 1 97.56 170 THR A N 1
ATOM 1369 C CA . THR A 1 170 ? -7.777 -11.125 22.281 1 97.56 170 THR A CA 1
ATOM 1370 C C . THR A 1 170 ? -8.367 -11.32 20.891 1 97.56 170 THR A C 1
ATOM 1372 O O . THR A 1 170 ? -9.578 -11.461 20.734 1 97.56 170 THR A O 1
ATOM 1375 N N . GLU A 1 171 ? -7.512 -11.328 19.859 1 97.56 171 GLU A N 1
ATOM 1376 C CA . GLU A 1 171 ? -8 -11.438 18.5 1 97.56 171 GLU A CA 1
ATOM 1377 C C . GLU A 1 171 ? -8.469 -12.859 18.188 1 97.56 171 GLU A C 1
ATOM 1379 O O . GLU A 1 171 ? -9.406 -13.055 17.406 1 97.56 171 GLU A O 1
ATOM 1384 N N . ALA A 1 172 ? -7.848 -13.852 18.781 1 98 172 ALA A N 1
ATOM 1385 C CA . ALA A 1 172 ? -8.367 -15.211 18.656 1 98 172 ALA A CA 1
ATOM 1386 C C . ALA A 1 172 ? -9.789 -15.305 19.203 1 98 172 ALA A C 1
ATOM 1388 O O . ALA A 1 172 ? -10.664 -15.906 18.578 1 98 172 ALA A O 1
ATOM 1389 N N . ASP A 1 173 ? -10.031 -14.664 20.328 1 97.62 173 ASP A N 1
ATOM 1390 C CA . ASP A 1 173 ? -11.359 -14.633 20.938 1 97.62 173 ASP A CA 1
ATOM 1391 C C . ASP A 1 173 ? -12.359 -13.906 20.047 1 97.62 173 ASP A C 1
ATOM 1393 O O . ASP A 1 173 ? -13.5 -14.344 19.891 1 97.62 173 ASP A O 1
ATOM 1397 N N . ASN A 1 174 ? -11.914 -12.781 19.5 1 96.69 174 ASN A N 1
ATOM 1398 C CA . ASN A 1 174 ? -12.773 -12.016 18.609 1 96.69 174 ASN A CA 1
ATOM 1399 C C . ASN A 1 174 ? -13.188 -12.836 17.391 1 96.69 174 ASN A C 1
ATOM 1401 O O . ASN A 1 174 ? -14.352 -12.836 17 1 96.69 174 ASN A O 1
ATOM 1405 N N . LEU A 1 175 ? -12.219 -13.508 16.812 1 96.75 175 LEU A N 1
ATOM 1406 C CA . LEU A 1 175 ? -12.492 -14.344 15.648 1 96.75 175 LEU A CA 1
ATOM 1407 C C . LEU A 1 175 ? -13.469 -15.461 16 1 96.75 175 LEU A C 1
ATOM 1409 O O . LEU A 1 175 ? -14.43 -15.703 15.273 1 96.75 175 LEU A O 1
ATOM 1413 N N . HIS A 1 176 ? -13.25 -16.078 17.125 1 96 176 HIS A N 1
ATOM 1414 C CA . HIS A 1 176 ? -14.109 -17.188 17.547 1 96 176 HIS A CA 1
ATOM 1415 C C . HIS A 1 176 ? -15.539 -16.703 17.781 1 96 176 HIS A C 1
ATOM 1417 O O . HIS A 1 176 ? -16.5 -17.391 17.406 1 96 176 HIS A O 1
ATOM 1423 N N . SER A 1 177 ? -15.672 -15.617 18.453 1 95.75 177 SER A N 1
ATOM 1424 C CA . SER A 1 177 ? -16.984 -15.055 18.734 1 95.75 177 SER A CA 1
ATOM 1425 C C . SER A 1 177 ? -17.766 -14.789 17.453 1 95.75 177 SER A C 1
ATOM 1427 O O . SER A 1 177 ? -18.938 -15.141 17.344 1 95.75 177 SER A O 1
ATOM 1429 N N . ALA A 1 178 ? -17.109 -14.188 16.453 1 93.56 178 ALA A N 1
ATOM 1430 C CA . ALA A 1 178 ? -17.75 -13.898 15.188 1 93.56 178 ALA A CA 1
ATOM 1431 C C . ALA A 1 178 ? -18.156 -15.18 14.461 1 93.56 178 ALA A C 1
ATOM 1433 O O . ALA A 1 178 ? -19.25 -15.273 13.914 1 93.56 178 ALA A O 1
ATOM 1434 N N . ILE A 1 179 ? -17.328 -16.141 14.492 1 91.88 179 ILE A N 1
ATOM 1435 C CA . ILE A 1 179 ? -17.531 -17.391 13.758 1 91.88 179 ILE A CA 1
ATOM 1436 C C . ILE A 1 179 ? -18.625 -18.203 14.445 1 91.88 179 ILE A C 1
ATOM 1438 O O . ILE A 1 179 ? -19.484 -18.797 13.781 1 91.88 179 ILE A O 1
ATOM 1442 N N . CYS A 1 180 ? -18.609 -18.25 15.773 1 90.19 180 CYS A N 1
ATOM 1443 C CA . CYS A 1 180 ? -19.609 -18.984 16.531 1 90.19 180 CYS A CA 1
ATOM 1444 C C . CYS A 1 180 ? -21 -18.406 16.297 1 90.19 180 CYS A C 1
ATOM 1446 O O . CYS A 1 180 ? -21.984 -19.156 16.297 1 90.19 180 CYS A O 1
ATOM 1448 N N . ASN A 1 181 ? -21.062 -17.172 16.109 1 91.31 181 ASN A N 1
ATOM 1449 C CA . ASN A 1 181 ? -22.328 -16.484 15.859 1 91.31 181 ASN A CA 1
ATOM 1450 C C . ASN A 1 181 ? -22.688 -16.5 14.375 1 91.31 181 ASN A C 1
ATOM 1452 O O . ASN A 1 181 ? -23.625 -15.82 13.953 1 91.31 181 ASN A O 1
ATOM 1456 N N . LYS A 1 182 ? -21.859 -17.109 13.547 1 89.19 182 LYS A N 1
ATOM 1457 C CA . LYS A 1 182 ? -22.047 -17.281 12.109 1 89.19 182 LYS A CA 1
ATOM 1458 C C . LYS A 1 182 ? -22 -15.938 11.383 1 89.19 182 LYS A C 1
ATOM 1460 O O . LYS A 1 182 ? -22.719 -15.734 10.406 1 89.19 182 LYS A O 1
ATOM 1465 N N . GLU A 1 183 ? -21.297 -15.031 11.969 1 91.5 183 GLU A N 1
ATOM 1466 C CA . GLU A 1 183 ? -21.031 -13.75 11.328 1 91.5 183 GLU A CA 1
ATOM 1467 C C . GLU A 1 183 ? -19.719 -13.773 10.547 1 91.5 183 GLU A C 1
ATOM 1469 O O . GLU A 1 183 ? -18.812 -13 10.828 1 91.5 183 GLU A O 1
ATOM 1474 N N . PHE A 1 184 ? -19.734 -14.516 9.508 1 91.19 184 PHE A N 1
ATOM 1475 C CA . PHE A 1 184 ? -18.5 -14.797 8.773 1 91.19 184 PHE A CA 1
ATOM 1476 C C . PHE A 1 184 ? -18.016 -13.555 8.047 1 91.19 184 PHE A C 1
ATOM 1478 O O . PHE A 1 184 ? -16.828 -13.469 7.684 1 91.19 184 PHE A O 1
ATOM 1485 N N . ASN A 1 185 ? -18.906 -12.633 7.797 1 90.31 185 ASN A N 1
ATOM 1486 C CA . ASN A 1 185 ? -18.547 -11.406 7.102 1 90.31 185 ASN A CA 1
ATOM 1487 C C . ASN A 1 185 ? -18.328 -10.258 8.078 1 90.31 185 ASN A C 1
ATOM 1489 O O . ASN A 1 185 ? -18.297 -9.094 7.676 1 90.31 185 ASN A O 1
ATOM 1493 N N . HIS A 1 186 ? -18.219 -10.648 9.367 1 91.56 186 HIS A N 1
ATOM 1494 C CA . HIS A 1 186 ? -17.969 -9.617 10.375 1 91.56 186 HIS A CA 1
ATOM 1495 C C . HIS A 1 186 ? -16.703 -8.82 10.039 1 91.56 186 HIS A C 1
ATOM 1497 O O . HIS A 1 186 ? -15.695 -9.391 9.617 1 91.56 186 HIS A O 1
ATOM 1503 N N . GLU A 1 187 ? -16.688 -7.547 10.242 1 93.31 187 GLU A N 1
ATOM 1504 C CA . GLU A 1 187 ? -15.617 -6.648 9.828 1 93.31 187 GLU A CA 1
ATOM 1505 C C . GLU A 1 187 ? -14.305 -7.004 10.516 1 93.31 187 GLU A C 1
ATOM 1507 O O . GLU A 1 187 ? -13.227 -6.824 9.945 1 93.31 187 GLU A O 1
ATOM 1512 N N . GLU A 1 188 ? -14.406 -7.559 11.719 1 94.94 188 GLU A N 1
ATOM 1513 C CA . GLU A 1 188 ? -13.195 -7.875 12.469 1 94.94 188 GLU A CA 1
ATOM 1514 C C . GLU A 1 188 ? -12.414 -9.008 11.812 1 94.94 188 GLU A C 1
ATOM 1516 O O . GLU A 1 188 ? -11.188 -9.07 11.922 1 94.94 188 GLU A O 1
ATOM 1521 N N . ILE A 1 189 ? -13.094 -9.906 11.195 1 95.25 189 ILE A N 1
ATOM 1522 C CA . ILE A 1 189 ? -12.422 -11.023 10.539 1 95.25 189 ILE A CA 1
ATOM 1523 C C . ILE A 1 189 ? -11.523 -10.5 9.422 1 95.25 189 ILE A C 1
ATOM 1525 O O . ILE A 1 189 ? -10.32 -10.766 9.406 1 95.25 189 ILE A O 1
ATOM 1529 N N . VAL A 1 190 ? -12.109 -9.664 8.523 1 95.44 190 VAL A N 1
ATOM 1530 C CA . VAL A 1 190 ? -11.359 -9.109 7.402 1 95.44 190 VAL A CA 1
ATOM 1531 C C . VAL A 1 190 ? -10.281 -8.164 7.922 1 95.44 190 VAL A C 1
ATOM 1533 O O . VAL A 1 190 ? -9.156 -8.156 7.422 1 95.44 190 VAL A O 1
ATOM 1536 N N . ARG A 1 191 ? -10.641 -7.398 8.969 1 96.62 191 ARG A N 1
ATOM 1537 C CA . ARG A 1 191 ? -9.688 -6.449 9.531 1 96.62 191 ARG A CA 1
ATOM 1538 C C . ARG A 1 191 ? -8.43 -7.164 10.023 1 96.62 191 ARG A C 1
ATOM 1540 O O . ARG A 1 191 ? -7.316 -6.816 9.633 1 96.62 191 ARG A O 1
ATOM 1547 N N . ILE A 1 192 ? -8.594 -8.172 10.797 1 97.44 192 ILE A N 1
ATOM 1548 C CA . ILE A 1 192 ? -7.48 -8.883 11.422 1 97.44 192 ILE A CA 1
ATOM 1549 C C . ILE A 1 192 ? -6.656 -9.602 10.352 1 97.44 192 ILE A C 1
ATOM 1551 O O . ILE A 1 192 ? -5.438 -9.43 10.289 1 97.44 192 ILE A O 1
ATOM 1555 N N . ILE A 1 193 ? -7.277 -10.281 9.453 1 97.19 193 ILE A N 1
ATOM 1556 C CA . ILE A 1 193 ? -6.621 -11.148 8.484 1 97.19 193 ILE A CA 1
ATOM 1557 C C . ILE A 1 193 ? -5.879 -10.305 7.453 1 97.19 193 ILE A C 1
ATOM 1559 O O . ILE A 1 193 ? -4.805 -10.68 6.984 1 97.19 193 ILE A O 1
ATOM 1563 N N . SER A 1 194 ? -6.367 -9.141 7.125 1 97.19 194 SER A N 1
ATOM 1564 C CA . SER A 1 194 ? -5.809 -8.359 6.023 1 97.19 194 SER A CA 1
ATOM 1565 C C . SER A 1 194 ? -4.746 -7.383 6.52 1 97.19 194 SER A C 1
ATOM 1567 O O . SER A 1 194 ? -3.895 -6.941 5.75 1 97.19 194 SER A O 1
ATOM 1569 N N . THR A 1 195 ? -4.695 -7.035 7.824 1 97.06 195 THR A N 1
ATOM 1570 C CA . THR A 1 195 ? -3.848 -5.918 8.227 1 97.06 195 THR A CA 1
ATOM 1571 C C . THR A 1 195 ? -2.686 -6.402 9.086 1 97.06 195 THR A C 1
ATOM 1573 O O . THR A 1 195 ? -1.609 -5.801 9.078 1 97.06 195 THR A O 1
ATOM 1576 N N . ARG A 1 196 ? -2.84 -7.477 9.859 1 97.44 196 ARG A N 1
ATOM 1577 C CA . ARG A 1 196 ? -1.822 -7.91 10.812 1 97.44 196 ARG A CA 1
ATOM 1578 C C . ARG A 1 196 ? -0.594 -8.453 10.086 1 97.44 196 ARG A C 1
ATOM 1580 O O . ARG A 1 196 ? -0.708 -9.023 9 1 97.44 196 ARG A O 1
ATOM 1587 N N . SER A 1 197 ? 0.584 -8.227 10.766 1 97.12 197 SER A N 1
ATOM 1588 C CA . SER A 1 197 ? 1.792 -8.859 10.25 1 97.12 197 SER A CA 1
ATOM 1589 C C . SER A 1 197 ? 1.653 -10.383 10.234 1 97.12 197 SER A C 1
ATOM 1591 O O . SER A 1 197 ? 0.9 -10.945 11.031 1 97.12 197 SER A O 1
ATOM 1593 N N . ILE A 1 198 ? 2.367 -11.008 9.352 1 97.12 198 ILE A N 1
ATOM 1594 C CA . ILE A 1 198 ? 2.246 -12.445 9.148 1 97.12 198 ILE A CA 1
ATOM 1595 C C . ILE A 1 198 ? 2.604 -13.18 10.445 1 97.12 198 ILE A C 1
ATOM 1597 O O . ILE A 1 198 ? 1.846 -14.031 10.914 1 97.12 198 ILE A O 1
ATOM 1601 N N . PRO A 1 199 ? 3.691 -12.859 11.156 1 97.5 199 PRO A N 1
ATOM 1602 C CA . PRO A 1 199 ? 3.986 -13.539 12.422 1 97.5 199 PRO A CA 1
ATOM 1603 C C . PRO A 1 199 ? 2.893 -13.344 13.469 1 97.5 199 PRO A C 1
ATOM 1605 O O . PRO A 1 199 ? 2.533 -14.289 14.172 1 97.5 199 PRO A O 1
ATOM 1608 N N . GLN A 1 200 ? 2.355 -12.109 13.578 1 97.94 200 GLN A N 1
ATOM 1609 C CA . GLN A 1 200 ? 1.276 -11.836 14.523 1 97.94 200 GLN A CA 1
ATOM 1610 C C . GLN A 1 200 ? 0.033 -12.656 14.188 1 97.94 200 GLN A C 1
ATOM 1612 O O . GLN A 1 200 ? -0.635 -13.172 15.086 1 97.94 200 GLN A O 1
ATOM 1617 N N . LEU A 1 201 ? -0.291 -12.734 12.914 1 97.69 201 LEU A N 1
ATOM 1618 C CA . LEU A 1 201 ? -1.463 -13.477 12.469 1 97.69 201 LEU A CA 1
ATOM 1619 C C . LEU A 1 201 ? -1.312 -14.969 12.766 1 97.69 201 LEU A C 1
ATOM 1621 O O . LEU A 1 201 ? -2.262 -15.617 13.211 1 97.69 201 LEU A O 1
ATOM 1625 N N . ILE A 1 202 ? -0.141 -15.508 12.484 1 97.62 202 ILE A N 1
ATOM 1626 C CA . ILE A 1 202 ? 0.124 -16.922 12.758 1 97.62 202 ILE A CA 1
ATOM 1627 C C . ILE A 1 202 ? -0.024 -17.203 14.25 1 97.62 202 ILE A C 1
ATOM 1629 O O . ILE A 1 202 ? -0.617 -18.203 14.641 1 97.62 202 ILE A O 1
ATOM 1633 N N . ALA A 1 203 ? 0.462 -16.312 15.086 1 98.19 203 ALA A N 1
ATOM 1634 C CA . ALA A 1 203 ? 0.301 -16.438 16.531 1 98.19 203 ALA A CA 1
ATOM 1635 C C . ALA A 1 203 ? -1.175 -16.453 16.922 1 98.19 203 ALA A C 1
ATOM 1637 O O . ALA A 1 203 ? -1.593 -17.25 17.766 1 98.19 203 ALA A O 1
ATOM 1638 N N . THR A 1 204 ? -1.939 -15.57 16.312 1 98.38 204 THR A N 1
ATOM 1639 C CA . THR A 1 204 ? -3.369 -15.484 16.578 1 98.38 204 THR A CA 1
ATOM 1640 C C . THR A 1 204 ? -4.078 -16.766 16.156 1 98.38 204 THR A C 1
ATOM 1642 O O . THR A 1 204 ? -4.918 -17.281 16.891 1 98.38 204 THR A O 1
ATOM 1645 N N . LEU A 1 205 ? -3.736 -17.281 15 1 97.5 205 LEU A N 1
ATOM 1646 C CA . LEU A 1 205 ? -4.348 -18.5 14.477 1 97.5 205 LEU A CA 1
ATOM 1647 C C . LEU A 1 205 ? -3.973 -19.703 15.328 1 97.5 205 LEU A C 1
ATOM 1649 O O . LEU A 1 205 ? -4.797 -20.594 15.555 1 97.5 205 LEU A O 1
ATOM 1653 N N . ASN A 1 206 ? -2.766 -19.75 15.766 1 97.44 206 ASN A N 1
ATOM 1654 C CA . ASN A 1 206 ? -2.338 -20.812 16.672 1 97.44 206 ASN A CA 1
ATOM 1655 C C . ASN A 1 206 ? -3.08 -20.766 18 1 97.44 206 ASN A C 1
ATOM 1657 O O . ASN A 1 206 ? -3.492 -21.797 18.531 1 97.44 206 ASN A O 1
ATOM 1661 N N . ARG A 1 207 ? -3.18 -19.562 18.531 1 97.75 207 ARG A N 1
ATOM 1662 C CA . ARG A 1 207 ? -3.932 -19.391 19.781 1 97.75 207 ARG A CA 1
ATOM 1663 C C . ARG A 1 207 ? -5.379 -19.844 19.609 1 97.75 207 ARG A C 1
ATOM 1665 O O . ARG A 1 207 ? -5.949 -20.469 20.5 1 97.75 207 ARG A O 1
ATOM 1672 N N . TYR A 1 208 ? -5.965 -19.5 18.484 1 97.75 208 TYR A N 1
ATOM 1673 C CA . TYR A 1 208 ? -7.316 -19.938 18.156 1 97.75 208 TYR A CA 1
ATOM 1674 C C . TYR A 1 208 ? -7.426 -21.453 18.234 1 97.75 208 TYR A C 1
ATOM 1676 O O . TYR A 1 208 ? -8.359 -21.984 18.828 1 97.75 208 TYR A O 1
ATOM 1684 N N . LYS A 1 209 ? -6.52 -22.141 17.609 1 96.5 209 LYS A N 1
ATOM 1685 C CA . LYS A 1 209 ? -6.504 -23.594 17.578 1 96.5 209 LYS A CA 1
ATOM 1686 C C . LYS A 1 209 ? -6.348 -24.172 18.984 1 96.5 209 LYS A C 1
ATOM 1688 O O . LYS A 1 209 ? -7.039 -25.141 19.344 1 96.5 209 LYS A O 1
ATOM 1693 N N . ASP A 1 210 ? -5.484 -23.625 19.719 1 97.12 210 ASP A N 1
ATOM 1694 C CA . ASP A 1 210 ? -5.223 -24.094 21.078 1 97.12 210 ASP A CA 1
ATOM 1695 C C . ASP A 1 210 ? -6.449 -23.922 21.969 1 97.12 210 ASP A C 1
ATOM 1697 O O . ASP A 1 210 ? -6.789 -24.812 22.75 1 97.12 210 ASP A O 1
ATOM 1701 N N . ASP A 1 211 ? -7.055 -22.828 21.844 1 97 211 ASP A N 1
ATOM 1702 C CA . ASP A 1 211 ? -8.141 -22.469 22.75 1 97 211 ASP A CA 1
ATOM 1703 C C . ASP A 1 211 ? -9.445 -23.156 22.344 1 97 211 ASP A C 1
ATOM 1705 O O . ASP A 1 211 ? -10.273 -23.484 23.203 1 97 211 ASP A O 1
ATOM 1709 N N . TYR A 1 212 ? -9.539 -23.375 21.062 1 95.5 212 TYR A N 1
ATOM 1710 C CA . TYR A 1 212 ? -10.859 -23.812 20.641 1 95.5 212 TYR A CA 1
ATOM 1711 C C . TYR A 1 212 ? -10.773 -25.156 19.922 1 95.5 212 TYR A C 1
ATOM 1713 O O . TYR A 1 212 ? -11.75 -25.609 19.312 1 95.5 212 TYR A O 1
ATOM 1721 N N . GLY A 1 213 ? -9.641 -25.766 19.875 1 92.56 213 GLY A N 1
ATOM 1722 C CA . GLY A 1 213 ? -9.469 -27.188 19.625 1 92.56 213 GLY A CA 1
ATOM 1723 C C . GLY A 1 213 ? -9.227 -27.516 18.172 1 92.56 213 GLY A C 1
ATOM 1724 O O . GLY A 1 213 ? -8.859 -28.641 17.828 1 92.56 213 GLY A O 1
ATOM 1725 N N . SER A 1 214 ? -9.547 -26.594 17.328 1 92.06 214 SER A N 1
ATOM 1726 C CA . SER A 1 214 ? -9.305 -26.844 15.906 1 92.06 214 SER A CA 1
ATOM 1727 C C . SER A 1 214 ? -8.898 -25.578 15.18 1 92.06 214 SER A C 1
ATOM 1729 O O . SER A 1 214 ? -9.109 -24.469 15.688 1 92.06 214 SER A O 1
ATOM 1731 N N . SER A 1 215 ? -8.352 -25.828 13.961 1 93.69 215 SER A N 1
ATOM 1732 C CA . SER A 1 215 ? -7.98 -24.688 13.133 1 93.69 215 SER A CA 1
ATOM 1733 C C . SER A 1 215 ? -9.211 -23.875 12.734 1 93.69 215 SER A C 1
ATOM 1735 O O . SER A 1 215 ? -10.297 -24.438 12.555 1 93.69 215 SER A O 1
ATOM 1737 N N . ILE A 1 216 ? -9.031 -22.641 12.578 1 94.56 216 ILE A N 1
ATOM 1738 C CA . ILE A 1 216 ? -10.117 -21.719 12.273 1 94.56 216 ILE A CA 1
ATOM 1739 C C . ILE A 1 216 ? -10.773 -22.109 10.953 1 94.56 216 ILE A C 1
ATOM 1741 O O . ILE A 1 216 ? -11.977 -21.938 10.781 1 94.56 216 ILE A O 1
ATOM 1745 N N . THR A 1 217 ? -9.977 -22.641 10.008 1 92.38 217 THR A N 1
ATOM 1746 C CA . THR A 1 217 ? -10.492 -22.969 8.688 1 92.38 217 THR A CA 1
ATOM 1747 C C . THR A 1 217 ? -11.555 -24.062 8.781 1 92.38 217 THR A C 1
ATOM 1749 O O . THR A 1 217 ? -12.461 -24.125 7.953 1 92.38 217 THR A O 1
ATOM 1752 N N . LYS A 1 218 ? -11.555 -24.891 9.789 1 91.12 218 LYS A N 1
ATOM 1753 C CA . LYS A 1 218 ? -12.539 -25.938 10.008 1 91.12 218 LYS A CA 1
ATOM 1754 C C . LYS A 1 218 ? -13.867 -25.344 10.492 1 91.12 218 LYS A C 1
ATOM 1756 O O . LYS A 1 218 ? -14.922 -25.969 10.328 1 91.12 218 LYS A O 1
ATOM 1761 N N . HIS A 1 219 ? -13.742 -24.234 11.117 1 90.5 219 HIS A N 1
ATOM 1762 C CA . HIS A 1 219 ? -14.938 -23.594 11.633 1 90.5 219 HIS A CA 1
ATOM 1763 C C . HIS A 1 219 ? -15.555 -22.656 10.602 1 90.5 219 HIS A C 1
ATOM 1765 O O . HIS A 1 219 ? -16.688 -22.203 10.766 1 90.5 219 HIS A O 1
ATOM 1771 N N . LEU A 1 220 ? -14.719 -22.328 9.523 1 88.5 220 LEU A N 1
ATOM 1772 C CA . LEU A 1 220 ? -15.219 -21.484 8.445 1 88.5 220 LEU A CA 1
ATOM 1773 C C . LEU A 1 220 ? -15.906 -22.312 7.375 1 88.5 220 LEU A C 1
ATOM 1775 O O . LEU A 1 220 ? -15.57 -22.219 6.191 1 88.5 220 LEU A O 1
ATOM 1779 N N . ARG A 1 221 ? -16.688 -23.281 7.758 1 74.56 221 ARG A N 1
ATOM 1780 C CA . ARG A 1 221 ? -17.391 -24.172 6.836 1 74.56 221 ARG A CA 1
ATOM 1781 C C . ARG A 1 221 ? -18.656 -23.516 6.293 1 74.56 221 ARG A C 1
ATOM 1783 O O . ARG A 1 221 ? -19.109 -22.5 6.816 1 74.56 221 ARG A O 1
ATOM 1790 N N . ASP A 1 222 ? -19.109 -24.078 5.145 1 63.88 222 ASP A N 1
ATOM 1791 C CA . ASP A 1 222 ? -20.172 -23.578 4.289 1 63.88 222 ASP A CA 1
ATOM 1792 C C . ASP A 1 222 ? -21.422 -23.25 5.105 1 63.88 222 ASP A C 1
ATOM 1794 O O . ASP A 1 222 ? -21.812 -24 6 1 63.88 222 ASP A O 1
ATOM 1798 N N . ASP A 1 223 ? -21.641 -21.953 5.152 1 63.62 223 ASP A N 1
ATOM 1799 C CA . ASP A 1 223 ? -22.859 -21.5 5.793 1 63.62 223 ASP A CA 1
ATOM 1800 C C . ASP A 1 223 ? -23.766 -20.781 4.801 1 63.62 223 ASP A C 1
ATOM 1802 O O . ASP A 1 223 ? -23.281 -20.156 3.852 1 63.62 223 ASP A O 1
ATOM 1806 N N . ALA A 1 224 ? -25 -21.047 4.898 1 53.66 224 ALA A N 1
ATOM 1807 C CA . ALA A 1 224 ? -26.078 -20.5 4.082 1 53.66 224 ALA A CA 1
ATOM 1808 C C . ALA A 1 224 ? -25.984 -18.969 4.027 1 53.66 224 ALA A C 1
ATOM 1810 O O . ALA A 1 224 ? -26.469 -18.344 3.074 1 53.66 224 ALA A O 1
ATOM 1811 N N . ASN A 1 225 ? -25.422 -18.312 5.008 1 53.19 225 ASN A N 1
ATOM 1812 C CA . ASN A 1 225 ? -25.531 -16.859 5.156 1 53.19 225 ASN A CA 1
ATOM 1813 C C . ASN A 1 225 ? -24.328 -16.141 4.551 1 53.19 225 ASN A C 1
ATOM 1815 O O . ASN A 1 225 ? -24.312 -14.906 4.492 1 53.19 225 ASN A O 1
ATOM 1819 N N . ALA A 1 226 ? -23.328 -16.859 4.105 1 60.09 226 ALA A N 1
ATOM 1820 C CA . ALA A 1 226 ? -22.172 -16.203 3.486 1 60.09 226 ALA A CA 1
ATOM 1821 C C . ALA A 1 226 ? -21.969 -16.703 2.059 1 60.09 226 ALA A C 1
ATOM 1823 O O . ALA A 1 226 ? -22.266 -17.859 1.746 1 60.09 226 ALA A O 1
ATOM 1824 N N . ALA A 1 227 ? -21.594 -15.648 1.315 1 69.88 227 ALA A N 1
ATOM 1825 C CA . ALA A 1 227 ? -21.328 -16.031 -0.073 1 69.88 227 ALA A CA 1
ATOM 1826 C C . ALA A 1 227 ? -20.25 -17.094 -0.162 1 69.88 227 ALA A C 1
ATOM 1828 O O . ALA A 1 227 ? -19.188 -16.969 0.455 1 69.88 227 ALA A O 1
ATOM 1829 N N . LYS A 1 228 ? -20.656 -18.094 -0.729 1 81.56 228 LYS A N 1
ATOM 1830 C CA . LYS A 1 228 ? -19.781 -19.25 -0.857 1 81.56 228 LYS A CA 1
ATOM 1831 C C . LYS A 1 228 ? -18.391 -18.859 -1.339 1 81.56 228 LYS A C 1
ATOM 1833 O O . LYS A 1 228 ? -17.391 -19.297 -0.791 1 81.56 228 LYS A O 1
ATOM 1838 N N . GLU A 1 229 ? -18.344 -17.953 -2.256 1 88.56 229 GLU A N 1
ATOM 1839 C CA . GLU A 1 229 ? -17.078 -17.531 -2.838 1 88.56 229 GLU A CA 1
ATOM 1840 C C . GLU A 1 229 ? -16.219 -16.797 -1.818 1 88.56 229 GLU A C 1
ATOM 1842 O O . GLU A 1 229 ? -15 -16.969 -1.774 1 88.56 229 GLU A O 1
ATOM 1847 N N . TYR A 1 230 ? -16.859 -15.992 -0.988 1 93.5 230 TYR A N 1
ATOM 1848 C CA . TYR A 1 230 ? -16.156 -15.25 0.05 1 93.5 230 TYR A CA 1
ATOM 1849 C C . TYR A 1 230 ? -15.539 -16.188 1.071 1 93.5 230 TYR A C 1
ATOM 1851 O O . TYR A 1 230 ? -14.375 -16.031 1.449 1 93.5 230 TYR A O 1
ATOM 1859 N N . LEU A 1 231 ? -16.281 -17.172 1.486 1 93.12 231 LEU A N 1
ATOM 1860 C CA . LEU A 1 231 ? -15.805 -18.078 2.516 1 93.12 231 LEU A CA 1
ATOM 1861 C C . LEU A 1 231 ? -14.625 -18.906 2.008 1 93.12 231 LEU A C 1
ATOM 1863 O O . LEU A 1 231 ? -13.656 -19.141 2.742 1 93.12 231 LEU A O 1
ATOM 1867 N N . VAL A 1 232 ? -14.742 -19.359 0.797 1 93.25 232 VAL A N 1
ATOM 1868 C CA . VAL A 1 232 ? -13.648 -20.109 0.206 1 93.25 232 VAL A CA 1
ATOM 1869 C C . VAL A 1 232 ? -12.406 -19.234 0.078 1 93.25 232 VAL A C 1
ATOM 1871 O O . VAL A 1 232 ? -11.289 -19.672 0.353 1 93.25 232 VAL A O 1
ATOM 1874 N N . ALA A 1 233 ? -12.602 -17.953 -0.366 1 95.81 233 ALA A N 1
ATOM 1875 C CA . ALA A 1 233 ? -11.492 -17 -0.482 1 95.81 233 ALA A CA 1
ATOM 1876 C C . ALA A 1 233 ? -10.844 -16.75 0.874 1 95.81 233 ALA A C 1
ATOM 1878 O O . ALA A 1 233 ? -9.617 -16.656 0.974 1 95.81 233 ALA A O 1
ATOM 1879 N N . LEU A 1 234 ? -11.703 -16.656 1.894 1 96.12 234 LEU A N 1
ATOM 1880 C CA . LEU A 1 234 ? -11.203 -16.422 3.244 1 96.12 234 LEU A CA 1
ATOM 1881 C C . LEU A 1 234 ? -10.367 -17.609 3.727 1 96.12 234 LEU A C 1
ATOM 1883 O O . LEU A 1 234 ? -9.273 -17.422 4.27 1 96.12 234 LEU A O 1
ATOM 1887 N N . ARG A 1 235 ? -10.828 -18.766 3.531 1 95.19 235 ARG A N 1
ATOM 1888 C CA . ARG A 1 235 ? -10.07 -19.953 3.904 1 95.19 235 ARG A CA 1
ATOM 1889 C C . ARG A 1 235 ? -8.758 -20.047 3.135 1 95.19 235 ARG A C 1
ATOM 1891 O O . ARG A 1 235 ? -7.719 -20.375 3.703 1 95.19 235 ARG A O 1
ATOM 1898 N N . THR A 1 236 ? -8.859 -19.766 1.848 1 96.31 236 THR A N 1
ATOM 1899 C CA . THR A 1 236 ? -7.672 -19.766 1 1 96.31 236 THR A CA 1
ATOM 1900 C C . THR A 1 236 ? -6.633 -18.781 1.513 1 96.31 236 THR A C 1
ATOM 1902 O O . THR A 1 236 ? -5.441 -19.078 1.553 1 96.31 236 THR A O 1
ATOM 1905 N N . THR A 1 237 ? -7.074 -17.578 1.922 1 98 237 THR A N 1
ATOM 1906 C CA . THR A 1 237 ? -6.195 -16.562 2.473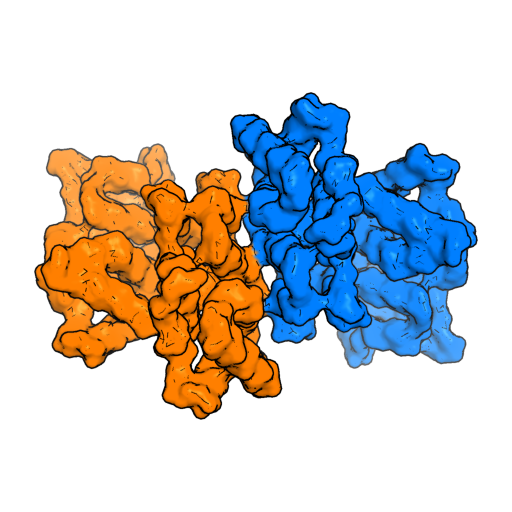 1 98 237 THR A CA 1
ATOM 1907 C C . THR A 1 237 ? -5.457 -17.078 3.703 1 98 237 THR A C 1
ATOM 1909 O O . THR A 1 237 ? -4.238 -16.938 3.807 1 98 237 THR A O 1
ATOM 1912 N N . ILE A 1 238 ? -6.211 -17.703 4.57 1 97.25 238 ILE A N 1
ATOM 1913 C CA . ILE A 1 238 ? -5.648 -18.188 5.82 1 97.25 238 ILE A CA 1
ATOM 1914 C C . ILE A 1 238 ? -4.637 -19.297 5.531 1 97.25 238 ILE A C 1
ATOM 1916 O O . ILE A 1 238 ? -3.561 -19.344 6.129 1 97.25 238 ILE A O 1
ATOM 1920 N N . ARG A 1 239 ? -4.934 -20.156 4.594 1 96 239 ARG A N 1
ATOM 1921 C CA . ARG A 1 239 ? -4.031 -21.234 4.227 1 96 239 ARG A CA 1
ATOM 1922 C C . ARG A 1 239 ? -2.742 -20.688 3.619 1 96 239 ARG A C 1
ATOM 1924 O O . ARG A 1 239 ? -1.651 -21.172 3.928 1 96 239 ARG A O 1
ATOM 1931 N N . CYS A 1 240 ? -2.869 -19.719 2.742 1 97.12 240 CYS A N 1
ATOM 1932 C CA . CYS A 1 240 ? -1.712 -19.094 2.104 1 97.12 240 CYS A CA 1
ATOM 1933 C C . CYS A 1 240 ? -0.792 -18.453 3.139 1 97.12 240 CYS A C 1
ATOM 1935 O O . CYS A 1 240 ? 0.431 -18.531 3.016 1 97.12 240 CYS A O 1
ATOM 1937 N N . ILE A 1 241 ? -1.419 -17.844 4.117 1 96.5 241 ILE A N 1
ATOM 1938 C CA . ILE A 1 241 ? -0.662 -17.125 5.145 1 96.5 241 ILE A CA 1
ATOM 1939 C C . ILE A 1 241 ? 0.011 -18.125 6.078 1 96.5 241 ILE A C 1
ATOM 1941 O O . ILE A 1 241 ? 1.181 -17.969 6.434 1 96.5 241 ILE A O 1
ATOM 1945 N N . ASN A 1 242 ? -0.68 -19.156 6.414 1 95.38 242 ASN A N 1
ATOM 1946 C CA . ASN A 1 242 ? -0.211 -20.125 7.398 1 95.38 242 ASN A CA 1
ATOM 1947 C C . ASN A 1 242 ? 0.946 -20.953 6.855 1 95.38 242 ASN A C 1
ATOM 1949 O O . ASN A 1 242 ? 1.927 -21.203 7.562 1 95.38 242 ASN A O 1
ATOM 1953 N N . ASP A 1 243 ? 0.787 -21.438 5.617 1 96.12 243 ASP A N 1
ATOM 1954 C CA . ASP A 1 243 ? 1.804 -22.297 5.02 1 96.12 243 ASP A CA 1
ATOM 1955 C C . ASP A 1 243 ? 1.771 -22.203 3.494 1 96.12 243 ASP A C 1
ATOM 1957 O O . ASP A 1 243 ? 1.182 -23.062 2.83 1 96.12 243 ASP A O 1
ATOM 1961 N N . PRO A 1 244 ? 2.531 -21.266 2.939 1 97.44 244 PRO A N 1
ATOM 1962 C CA . PRO A 1 244 ? 2.504 -21.031 1.493 1 97.44 244 PRO A CA 1
ATOM 1963 C C . PRO A 1 244 ? 2.943 -22.25 0.689 1 97.44 244 PRO A C 1
ATOM 1965 O O . PRO A 1 244 ? 2.342 -22.562 -0.342 1 97.44 244 PRO A O 1
ATOM 1968 N N . GLN A 1 245 ? 3.963 -23 1.104 1 97.81 245 GLN A N 1
ATOM 1969 C CA . GLN A 1 245 ? 4.477 -24.141 0.355 1 97.81 245 GLN A CA 1
ATOM 1970 C C . GLN A 1 245 ? 3.463 -25.281 0.321 1 97.81 245 GLN A C 1
ATOM 1972 O O . GLN A 1 245 ? 3.262 -25.906 -0.72 1 97.81 245 GLN A O 1
ATOM 1977 N N . LYS A 1 246 ? 2.889 -25.516 1.495 1 97.5 246 LYS A N 1
ATOM 1978 C CA . LYS A 1 246 ? 1.842 -26.531 1.545 1 97.5 246 LYS A CA 1
ATOM 1979 C C . LYS A 1 246 ? 0.659 -26.141 0.66 1 97.5 246 LYS A C 1
ATOM 1981 O O . LYS A 1 246 ? 0.042 -27 0.03 1 97.5 246 LYS A O 1
ATOM 1986 N N . TYR A 1 247 ? 0.365 -24.891 0.626 1 97.62 247 TYR A N 1
ATOM 1987 C CA . TYR A 1 247 ? -0.703 -24.406 -0.237 1 97.62 247 TYR A CA 1
ATOM 1988 C C . TYR A 1 247 ? -0.386 -24.672 -1.703 1 97.62 247 TYR A C 1
ATOM 1990 O O . TYR A 1 247 ? -1.231 -25.188 -2.443 1 97.62 247 TYR A O 1
ATOM 1998 N N . TYR A 1 248 ? 0.792 -24.328 -2.164 1 98 248 TYR A N 1
ATOM 1999 C CA . TYR A 1 248 ? 1.178 -24.531 -3.555 1 98 248 TYR A CA 1
ATOM 2000 C C . TYR A 1 248 ? 1.204 -26.016 -3.902 1 98 248 TYR A C 1
ATOM 2002 O O . TYR A 1 248 ? 0.855 -26.406 -5.02 1 98 248 TYR A O 1
ATOM 2010 N N . GLU A 1 249 ? 1.68 -26.797 -2.916 1 97.38 249 GLU A N 1
ATOM 2011 C CA . GLU A 1 249 ? 1.611 -28.25 -3.113 1 97.38 249 GLU A CA 1
ATOM 2012 C C . GLU A 1 249 ? 0.182 -28.703 -3.398 1 97.38 249 GLU A C 1
ATOM 2014 O O . GLU A 1 249 ? -0.056 -29.469 -4.324 1 97.38 249 GLU A O 1
ATOM 2019 N N . LYS A 1 250 ? -0.757 -28.234 -2.633 1 96.12 250 LYS A N 1
ATOM 2020 C CA . LYS A 1 250 ? -2.166 -28.578 -2.807 1 96.12 250 LYS A CA 1
ATOM 2021 C C . LYS A 1 250 ? -2.684 -28.109 -4.164 1 96.12 250 LYS A C 1
ATOM 2023 O O . LYS A 1 250 ? -3.467 -28.797 -4.812 1 96.12 250 LYS A O 1
ATOM 2028 N N . VAL A 1 251 ? -2.256 -26.891 -4.602 1 96.44 251 VAL A N 1
ATOM 2029 C CA . VAL A 1 251 ? -2.666 -26.359 -5.898 1 96.44 251 VAL A CA 1
ATOM 2030 C C . VAL A 1 251 ? -2.201 -27.297 -7.016 1 96.44 251 VAL A C 1
ATOM 2032 O O . VAL A 1 251 ? -2.973 -27.609 -7.922 1 96.44 251 VAL A O 1
ATOM 2035 N N . ILE A 1 252 ? -0.997 -27.75 -6.891 1 96.62 252 ILE A N 1
ATOM 2036 C CA . ILE A 1 252 ? -0.438 -28.641 -7.906 1 96.62 252 ILE A CA 1
ATOM 2037 C C . ILE A 1 252 ? -1.174 -29.984 -7.887 1 96.62 252 ILE A C 1
ATOM 2039 O O . ILE A 1 252 ? -1.546 -30.5 -8.938 1 96.62 252 ILE A O 1
ATOM 2043 N N . ARG A 1 253 ? -1.377 -30.516 -6.742 1 95.19 253 ARG A N 1
ATOM 2044 C CA . ARG A 1 253 ? -2.039 -31.812 -6.59 1 95.19 253 ARG A CA 1
ATOM 2045 C C . ARG A 1 253 ? -3.443 -31.781 -7.184 1 95.19 253 ARG A C 1
ATOM 2047 O O . ARG A 1 253 ? -3.852 -32.719 -7.875 1 95.19 253 ARG A O 1
ATOM 2054 N N . TYR A 1 254 ? -4.125 -30.688 -6.922 1 93.88 254 TYR A N 1
ATOM 2055 C CA . TYR A 1 254 ? -5.477 -30.547 -7.449 1 93.88 254 TYR A CA 1
ATOM 2056 C C . TYR A 1 254 ? -5.453 -30.281 -8.945 1 93.88 254 TYR A C 1
ATOM 2058 O O . TYR A 1 254 ? -6.387 -30.656 -9.664 1 93.88 254 TYR A O 1
ATOM 2066 N N . ALA A 1 255 ? -4.371 -29.641 -9.422 1 94.75 255 ALA A N 1
ATOM 2067 C CA . ALA A 1 255 ? -4.254 -29.344 -10.852 1 94.75 255 ALA A CA 1
ATOM 2068 C C . ALA A 1 255 ? -4.004 -30.625 -11.656 1 94.75 255 ALA A C 1
ATOM 2070 O O . ALA A 1 255 ? -4.445 -30.734 -12.805 1 94.75 255 ALA A O 1
ATOM 2071 N N . ILE A 1 256 ? -3.285 -31.641 -11.078 1 92.19 256 ILE A N 1
ATOM 2072 C CA . ILE A 1 256 ? -2.93 -32.875 -11.742 1 92.19 256 ILE A CA 1
ATOM 2073 C C . ILE A 1 256 ? -3.918 -33.969 -11.352 1 92.19 256 ILE A C 1
ATOM 2075 O O . ILE A 1 256 ? -3.686 -34.719 -10.398 1 92.19 256 ILE A O 1
ATOM 2079 N N . ASN A 1 257 ? -5.176 -33.75 -11.453 1 75.75 257 ASN A N 1
ATOM 2080 C CA . ASN A 1 257 ? -6.105 -34.781 -10.984 1 75.75 257 ASN A CA 1
ATOM 2081 C C . ASN A 1 257 ? -6.727 -35.531 -12.148 1 75.75 257 ASN A C 1
ATOM 2083 O O . ASN A 1 257 ? -6.48 -35.219 -13.312 1 75.75 257 ASN A O 1
ATOM 2087 N N . GLU A 1 258 ? -7.348 -36.531 -11.797 1 64.62 258 GLU A N 1
ATOM 2088 C CA . GLU A 1 258 ? -7.797 -37.594 -12.703 1 64.62 258 GLU A CA 1
ATOM 2089 C C . GLU A 1 258 ? -8.797 -37.062 -13.719 1 64.62 258 GLU A C 1
ATOM 2091 O O . GLU A 1 258 ? -8.836 -37.531 -14.859 1 64.62 258 GLU A O 1
ATOM 2096 N N . SER A 1 259 ? -9.492 -36.062 -13.422 1 72.69 259 SER A N 1
ATOM 2097 C CA . SER A 1 259 ? -10.555 -35.625 -14.328 1 72.69 259 SER A CA 1
ATOM 2098 C C . SER A 1 259 ? -10.008 -34.656 -15.383 1 72.69 259 SER A C 1
ATOM 2100 O O . SER A 1 259 ? -10.672 -34.406 -16.391 1 72.69 259 SER A O 1
ATOM 2102 N N . GLY A 1 260 ? -8.75 -34.344 -15.258 1 82.06 260 GLY A N 1
ATOM 2103 C CA . GLY A 1 260 ? -8.117 -33.406 -16.188 1 82.06 260 GLY A CA 1
ATOM 2104 C C . GLY A 1 260 ? -7.105 -32.5 -15.539 1 82.06 260 GLY A C 1
ATOM 2105 O O . GLY A 1 260 ? -7.051 -32.406 -14.305 1 82.06 260 GLY A O 1
ATOM 2106 N N . THR A 1 261 ? -6.227 -32.031 -16.391 1 87.19 261 THR A N 1
ATOM 2107 C CA . THR A 1 261 ? -5.152 -31.172 -15.883 1 87.19 261 THR A CA 1
ATOM 2108 C C . THR A 1 261 ? -5.52 -29.688 -16.031 1 87.19 261 THR A C 1
ATOM 2110 O O . THR A 1 261 ? -5.984 -29.266 -17.078 1 87.19 261 THR A O 1
ATOM 2113 N N . ASP A 1 262 ? -5.566 -29 -14.883 1 93.62 262 ASP A N 1
ATOM 2114 C CA . ASP A 1 262 ? -5.641 -27.531 -14.898 1 93.62 262 ASP A CA 1
ATOM 2115 C C . ASP A 1 262 ? -4.281 -26.922 -15.227 1 93.62 262 ASP A C 1
ATOM 2117 O O . ASP A 1 262 ? -3.549 -26.5 -14.328 1 93.62 262 ASP A O 1
ATOM 2121 N N . GLU A 1 263 ? -4.035 -26.797 -16.547 1 94.5 263 GLU A N 1
ATOM 2122 C CA . GLU A 1 263 ? -2.721 -26.375 -17.016 1 94.5 263 GLU A CA 1
ATOM 2123 C C . GLU A 1 263 ? -2.412 -24.953 -16.578 1 94.5 263 GLU A C 1
ATOM 2125 O O . GLU A 1 263 ? -1.255 -24.609 -16.312 1 94.5 263 GLU A O 1
ATOM 2130 N N . GLU A 1 264 ? -3.434 -24.156 -16.391 1 93.12 264 GLU A N 1
ATOM 2131 C CA . GLU A 1 264 ? -3.221 -22.766 -15.992 1 93.12 264 GLU A CA 1
ATOM 2132 C C . GLU A 1 264 ? -2.645 -22.688 -14.578 1 93.12 264 GLU A C 1
ATOM 2134 O O . GLU A 1 264 ? -1.661 -21.984 -14.344 1 93.12 264 GLU A O 1
ATOM 2139 N N . SER A 1 265 ? -3.254 -23.391 -13.656 1 95.69 265 SER A N 1
ATOM 2140 C CA . SER A 1 265 ? -2.779 -23.391 -12.273 1 95.69 265 SER A CA 1
ATOM 2141 C C . SER A 1 265 ? -1.4 -24.031 -12.172 1 95.69 265 SER A C 1
ATOM 2143 O O . SER A 1 265 ? -0.54 -23.547 -11.43 1 95.69 265 SER A O 1
ATOM 2145 N N . LEU A 1 266 ? -1.263 -25.109 -12.914 1 96.5 266 LEU A N 1
ATOM 2146 C CA . LEU A 1 266 ? 0.013 -25.812 -12.906 1 96.5 266 LEU A CA 1
ATOM 2147 C C . LEU A 1 266 ? 1.137 -24.922 -13.406 1 96.5 266 LEU A C 1
ATOM 2149 O O . LEU A 1 266 ? 2.174 -24.797 -12.758 1 96.5 266 LEU A O 1
ATOM 2153 N N . THR A 1 267 ? 0.887 -24.281 -14.516 1 96.88 267 THR A N 1
ATOM 2154 C CA . THR A 1 267 ? 1.865 -23.359 -15.102 1 96.88 267 THR A CA 1
ATOM 2155 C C . THR A 1 267 ? 2.17 -22.219 -14.148 1 96.88 267 THR A C 1
ATOM 2157 O O . THR A 1 267 ? 3.332 -21.844 -13.961 1 96.88 267 THR A O 1
ATOM 2160 N N . ARG A 1 268 ? 1.146 -21.641 -13.531 1 96.88 268 ARG A N 1
ATOM 2161 C CA . ARG A 1 268 ? 1.313 -20.5 -12.633 1 96.88 268 ARG A CA 1
ATOM 2162 C C . ARG A 1 268 ? 2.26 -20.844 -11.484 1 96.88 268 ARG A C 1
ATOM 2164 O O . ARG A 1 268 ? 3.211 -20.109 -11.211 1 96.88 268 ARG A O 1
ATOM 2171 N N . VAL A 1 269 ? 2.033 -22 -10.859 1 97.56 269 VAL A N 1
ATOM 2172 C CA . VAL A 1 269 ? 2.836 -22.359 -9.695 1 97.56 269 VAL A CA 1
ATOM 2173 C C . VAL A 1 269 ? 4.27 -22.656 -10.125 1 97.56 269 VAL A C 1
ATOM 2175 O O . VAL A 1 269 ? 5.223 -22.156 -9.523 1 97.56 269 VAL A O 1
ATOM 2178 N N . ILE A 1 270 ? 4.449 -23.375 -11.18 1 97.12 270 ILE A N 1
ATOM 2179 C CA . ILE A 1 270 ? 5.781 -23.812 -11.586 1 97.12 270 ILE A CA 1
ATOM 2180 C C . ILE A 1 270 ? 6.59 -22.609 -12.062 1 97.12 270 ILE A C 1
ATOM 2182 O O . ILE A 1 270 ? 7.73 -22.406 -11.633 1 97.12 270 ILE A O 1
ATOM 2186 N N . VAL A 1 271 ? 6.027 -21.734 -12.867 1 96.31 271 VAL A N 1
ATOM 2187 C CA . VAL A 1 271 ? 6.758 -20.625 -13.453 1 96.31 271 VAL A CA 1
ATOM 2188 C C . VAL A 1 271 ? 7.09 -19.594 -12.375 1 96.31 271 VAL A C 1
ATOM 2190 O O . VAL A 1 271 ? 8.141 -18.953 -12.414 1 96.31 271 VAL A O 1
ATOM 2193 N N . THR A 1 272 ? 6.234 -19.438 -11.359 1 96.69 272 THR A N 1
ATOM 2194 C CA . THR A 1 272 ? 6.453 -18.422 -10.336 1 96.69 272 THR A CA 1
ATOM 2195 C C . THR A 1 272 ? 7.398 -18.938 -9.258 1 96.69 272 THR A C 1
ATOM 2197 O O . THR A 1 272 ? 8.078 -18.156 -8.594 1 96.69 272 THR A O 1
ATOM 2200 N N . ARG A 1 273 ? 7.477 -20.297 -9.125 1 97.31 273 ARG A N 1
ATOM 2201 C CA . ARG A 1 273 ? 8.195 -20.844 -7.98 1 97.31 273 ARG A CA 1
ATOM 2202 C C . ARG A 1 273 ? 9.523 -21.453 -8.414 1 97.31 273 ARG A C 1
ATOM 2204 O O . ARG A 1 273 ? 10.391 -21.719 -7.578 1 97.31 273 ARG A O 1
ATOM 2211 N N . ALA A 1 274 ? 9.742 -21.656 -9.719 1 96.94 274 ALA A N 1
ATOM 2212 C CA . ALA A 1 274 ? 10.906 -22.359 -10.25 1 96.94 274 ALA A CA 1
ATOM 2213 C C . ALA A 1 274 ? 12.203 -21.734 -9.75 1 96.94 274 ALA A C 1
ATOM 2215 O O . ALA A 1 274 ? 13.195 -22.438 -9.523 1 96.94 274 ALA A O 1
ATOM 2216 N N . GLU A 1 275 ? 12.281 -20.453 -9.547 1 95.94 275 GLU A N 1
ATOM 2217 C CA . GLU A 1 275 ? 13.5 -19.766 -9.117 1 95.94 275 GLU A CA 1
ATOM 2218 C C . GLU A 1 275 ? 13.453 -19.453 -7.625 1 95.94 275 GLU A C 1
ATOM 2220 O O . GLU A 1 275 ? 14.336 -18.766 -7.105 1 95.94 275 GLU A O 1
ATOM 2225 N N . LYS A 1 276 ? 12.445 -19.797 -6.977 1 95.69 276 LYS A N 1
ATOM 2226 C CA . LYS A 1 276 ? 12.273 -19.484 -5.559 1 95.69 276 LYS A CA 1
ATOM 2227 C C . LYS A 1 276 ? 12.289 -20.75 -4.715 1 95.69 276 LYS A C 1
ATOM 2229 O O . LYS A 1 276 ? 13.352 -21.312 -4.426 1 95.69 276 LYS A O 1
ATOM 2234 N N . ASP A 1 277 ? 11.117 -21.422 -4.41 1 96.81 277 ASP A N 1
ATOM 2235 C CA . ASP A 1 277 ? 11.086 -22.516 -3.447 1 96.81 277 ASP A CA 1
ATOM 2236 C C . ASP A 1 277 ? 10.414 -23.75 -4.043 1 96.81 277 ASP A C 1
ATOM 2238 O O . ASP A 1 277 ? 9.773 -24.516 -3.326 1 96.81 277 ASP A O 1
ATOM 2242 N N . LEU A 1 278 ? 10.516 -23.891 -5.375 1 97.12 278 LEU A N 1
ATOM 2243 C CA . LEU A 1 278 ? 9.859 -25.016 -6.031 1 97.12 278 LEU A CA 1
ATOM 2244 C C . LEU A 1 278 ? 10.445 -26.344 -5.551 1 97.12 278 LEU A C 1
ATOM 2246 O O . LEU A 1 278 ? 9.742 -27.359 -5.508 1 97.12 278 LEU A O 1
ATOM 2250 N N . LYS A 1 279 ? 11.695 -26.375 -5.191 1 96.69 279 LYS A N 1
ATOM 2251 C CA . LYS A 1 279 ? 12.297 -27.594 -4.664 1 96.69 279 LYS A CA 1
ATOM 2252 C C . LYS A 1 279 ? 11.602 -28.031 -3.379 1 96.69 279 LYS A C 1
ATOM 2254 O O . LYS A 1 279 ? 11.328 -29.219 -3.191 1 96.69 279 LYS A O 1
ATOM 2259 N N . ASP A 1 280 ? 11.336 -27.125 -2.51 1 97.62 280 ASP A N 1
ATOM 2260 C CA . ASP A 1 280 ? 10.633 -27.422 -1.267 1 97.62 280 ASP A CA 1
ATOM 2261 C C . ASP A 1 280 ? 9.219 -27.922 -1.541 1 97.62 280 ASP A C 1
ATOM 2263 O O . ASP A 1 280 ? 8.734 -28.828 -0.872 1 97.62 280 ASP A O 1
ATOM 2267 N N . ILE A 1 281 ? 8.57 -27.281 -2.5 1 97.81 281 ILE A N 1
ATOM 2268 C CA . ILE A 1 281 ? 7.211 -27.672 -2.871 1 97.81 281 ILE A CA 1
ATOM 2269 C C . ILE A 1 281 ? 7.215 -29.078 -3.438 1 97.81 281 ILE A C 1
ATOM 2271 O O . ILE A 1 281 ? 6.32 -29.875 -3.143 1 97.81 281 ILE A O 1
ATOM 2275 N N . LYS A 1 282 ? 8.219 -29.438 -4.207 1 96.94 282 LYS A N 1
ATOM 2276 C CA . LYS A 1 282 ? 8.383 -30.781 -4.754 1 96.94 282 LYS A CA 1
ATOM 2277 C C . LYS A 1 282 ? 8.508 -31.812 -3.645 1 96.94 282 LYS A C 1
ATOM 2279 O O . LYS A 1 282 ? 7.93 -32.906 -3.732 1 96.94 282 LYS A O 1
ATOM 2284 N N . GLU A 1 283 ? 9.289 -31.484 -2.711 1 97.38 283 GLU A N 1
ATOM 2285 C CA . GLU A 1 283 ? 9.492 -32.406 -1.584 1 97.38 283 GLU A CA 1
ATOM 2286 C C . GLU A 1 283 ? 8.18 -32.625 -0.833 1 97.38 283 GLU A C 1
ATOM 2288 O O . GLU A 1 283 ? 7.867 -33.781 -0.466 1 97.38 283 GLU A O 1
ATOM 2293 N N . LEU A 1 284 ? 7.469 -31.562 -0.575 1 97.62 284 LEU A N 1
ATOM 2294 C CA . LEU A 1 284 ? 6.176 -31.688 0.086 1 97.62 284 LEU A CA 1
ATOM 2295 C C . LEU A 1 284 ? 5.211 -32.5 -0.752 1 97.62 284 LEU A C 1
ATOM 2297 O O . LEU A 1 284 ? 4.41 -33.281 -0.21 1 97.62 284 LEU A O 1
ATOM 2301 N N . TYR A 1 285 ? 5.27 -32.312 -2.068 1 97.25 285 TYR A N 1
ATOM 2302 C CA . TYR A 1 285 ? 4.406 -33.062 -2.969 1 97.25 285 TYR A CA 1
ATOM 2303 C C . TYR A 1 285 ? 4.688 -34.562 -2.867 1 97.25 285 TYR A C 1
ATOM 2305 O O . TYR A 1 285 ? 3.76 -35.344 -2.809 1 97.25 285 TYR A O 1
ATOM 2313 N N . TYR A 1 286 ? 5.91 -34.938 -2.871 1 97 286 TYR A N 1
ATOM 2314 C CA . TYR A 1 286 ? 6.301 -36.312 -2.758 1 97 286 TYR A CA 1
ATOM 2315 C C . TYR A 1 286 ? 5.828 -36.906 -1.438 1 97 286 TYR A C 1
ATOM 2317 O O . TYR A 1 286 ? 5.301 -38.031 -1.404 1 97 286 TYR A O 1
ATOM 2325 N N . LYS A 1 287 ? 6.059 -36.219 -0.383 1 97.44 287 LYS A N 1
ATOM 2326 C CA . LYS A 1 287 ? 5.664 -36.688 0.944 1 97.44 287 LYS A CA 1
ATOM 2327 C C . LYS A 1 287 ? 4.164 -36.969 1.013 1 97.44 287 LYS A C 1
ATOM 2329 O O . LYS A 1 287 ? 3.725 -37.938 1.64 1 97.44 287 LYS A O 1
ATOM 2334 N N . ARG A 1 288 ? 3.422 -36.062 0.382 1 95.94 288 ARG A N 1
ATOM 2335 C CA . ARG A 1 288 ? 1.967 -36.125 0.472 1 95.94 288 ARG A CA 1
ATOM 2336 C C . ARG A 1 288 ? 1.4 -37.156 -0.492 1 95.94 288 ARG A C 1
ATOM 2338 O O . ARG A 1 288 ? 0.396 -37.812 -0.194 1 95.94 288 ARG A O 1
ATOM 2345 N N . ASN A 1 289 ? 2.023 -37.344 -1.662 1 93.44 289 ASN A N 1
ATOM 2346 C CA . ASN A 1 289 ? 1.396 -38.094 -2.734 1 93.44 289 ASN A CA 1
ATOM 2347 C C . ASN A 1 289 ? 2.174 -39.375 -3.043 1 93.44 289 ASN A C 1
ATOM 2349 O O . ASN A 1 289 ? 1.722 -40.219 -3.832 1 93.44 289 ASN A O 1
ATOM 2353 N N . SER A 1 290 ? 3.367 -39.531 -2.494 1 95.31 290 SER A N 1
ATOM 2354 C CA . SER A 1 290 ? 4.223 -40.719 -2.652 1 95.31 290 SER A CA 1
ATOM 2355 C C . SER A 1 290 ? 4.637 -40.906 -4.109 1 95.31 290 SER A C 1
ATOM 2357 O O . SER A 1 290 ? 4.863 -42.031 -4.555 1 95.31 290 SER A O 1
ATOM 2359 N N . VAL A 1 291 ? 4.523 -39.938 -4.883 1 95.25 291 VAL A N 1
ATOM 2360 C CA . VAL A 1 291 ? 5.02 -39.875 -6.254 1 95.25 291 VAL A CA 1
ATOM 2361 C C . VAL A 1 291 ? 5.711 -38.531 -6.477 1 95.25 291 VAL A C 1
ATOM 2363 O O . VAL A 1 291 ? 5.25 -37.5 -5.984 1 95.25 291 VAL A O 1
ATOM 2366 N N . THR A 1 292 ? 6.785 -38.562 -7.168 1 96 292 THR A N 1
ATOM 2367 C CA . THR A 1 292 ? 7.484 -37.281 -7.422 1 96 292 THR A CA 1
ATOM 2368 C C . THR A 1 292 ? 6.676 -36.406 -8.359 1 96 292 THR A C 1
ATOM 2370 O O . THR A 1 292 ? 5.914 -36.906 -9.195 1 96 292 THR A O 1
ATOM 2373 N N . LEU A 1 293 ? 6.848 -35.125 -8.25 1 96.06 293 LEU A N 1
ATOM 2374 C CA . LEU A 1 293 ? 6.172 -34.156 -9.141 1 96.06 293 LEU A CA 1
ATOM 2375 C C . LEU A 1 293 ? 6.582 -34.406 -10.594 1 96.06 293 LEU A C 1
ATOM 2377 O O . LEU A 1 293 ? 5.762 -34.281 -11.5 1 96.06 293 LEU A O 1
ATOM 2381 N N . ASP A 1 294 ? 7.844 -34.781 -10.844 1 96.12 294 ASP A N 1
ATOM 2382 C CA . ASP A 1 294 ? 8.344 -35.062 -12.18 1 96.12 294 ASP A CA 1
ATOM 2383 C C . ASP A 1 294 ? 7.555 -36.219 -12.828 1 96.12 294 ASP A C 1
ATOM 2385 O O . ASP A 1 294 ? 7.152 -36.094 -13.992 1 96.12 294 ASP A O 1
ATOM 2389 N N . HIS A 1 295 ? 7.371 -37.188 -12.109 1 95.25 295 HIS A N 1
ATOM 2390 C CA . HIS A 1 295 ? 6.633 -38.344 -12.609 1 95.25 295 HIS A CA 1
ATOM 2391 C C . HIS A 1 295 ? 5.168 -38 -12.859 1 95.25 295 HIS A C 1
ATOM 2393 O O . HIS A 1 295 ? 4.59 -38.406 -13.867 1 95.25 295 HIS A O 1
ATOM 2399 N N . ALA A 1 296 ? 4.57 -37.312 -11.898 1 94.44 296 ALA A N 1
ATOM 2400 C CA . ALA A 1 296 ? 3.178 -36.875 -12.055 1 94.44 296 ALA A CA 1
ATOM 2401 C C . ALA A 1 296 ? 2.992 -36.031 -13.297 1 94.44 296 ALA A C 1
ATOM 2403 O O . ALA A 1 296 ? 2.029 -36.188 -14.047 1 94.44 296 ALA A O 1
ATOM 2404 N N . LEU A 1 297 ? 3.93 -35.062 -13.5 1 94.75 297 LEU A N 1
ATOM 2405 C CA . LEU A 1 297 ? 3.861 -34.188 -14.672 1 94.75 297 LEU A CA 1
ATOM 2406 C C . LEU A 1 297 ? 4.004 -35 -15.961 1 94.75 297 LEU A C 1
ATOM 2408 O O . LEU A 1 297 ? 3.32 -34.719 -16.953 1 94.75 297 LEU A O 1
ATOM 2412 N N . SER A 1 298 ? 4.855 -36 -15.938 1 93.94 298 SER A N 1
ATOM 2413 C CA . SER A 1 298 ? 5.105 -36.812 -17.109 1 93.94 298 SER A CA 1
ATOM 2414 C C . SER A 1 298 ? 3.871 -37.625 -17.484 1 93.94 298 SER A C 1
ATOM 2416 O O . SER A 1 298 ? 3.619 -37.875 -18.672 1 93.94 298 SER A O 1
ATOM 2418 N N . LYS A 1 299 ? 3.127 -38 -16.578 1 92.69 299 LYS A N 1
ATOM 2419 C CA . LYS A 1 299 ? 1.954 -38.844 -16.797 1 92.69 299 LYS A CA 1
ATOM 2420 C C . LYS A 1 299 ? 0.75 -38 -17.219 1 92.69 299 LYS A C 1
ATOM 2422 O O . LYS A 1 299 ? -0.089 -38.469 -18 1 92.69 299 LYS A O 1
ATOM 2427 N N . HIS A 1 300 ? 0.671 -36.75 -16.734 1 93.88 300 HIS A N 1
ATOM 2428 C CA . HIS A 1 300 ? -0.58 -36.031 -16.859 1 93.88 300 HIS A CA 1
ATOM 2429 C C . HIS A 1 300 ? -0.432 -34.875 -17.844 1 93.88 300 HIS A C 1
ATOM 2431 O O . HIS A 1 300 ? -1.368 -34.094 -18.031 1 93.88 300 HIS A O 1
ATOM 2437 N N . THR A 1 301 ? 0.72 -34.594 -18.391 1 94 301 THR A N 1
ATOM 2438 C CA . THR A 1 301 ? 0.959 -33.625 -19.438 1 94 301 THR A CA 1
ATOM 2439 C C . THR A 1 301 ? 1.671 -34.25 -20.625 1 94 301 THR A C 1
ATOM 2441 O O . THR A 1 301 ? 2.131 -35.406 -20.547 1 94 301 THR A O 1
ATOM 2444 N N . SER A 1 302 ? 1.691 -33.531 -21.797 1 93.25 302 SER A N 1
ATOM 2445 C CA . SER A 1 302 ? 2.27 -34.156 -22.984 1 93.25 302 SER A CA 1
ATOM 2446 C C . SER A 1 302 ? 2.939 -33.094 -23.875 1 93.25 302 SER A C 1
ATOM 2448 O O . SER A 1 302 ? 2.791 -31.891 -23.625 1 93.25 302 SER A O 1
ATOM 2450 N N . GLY A 1 303 ? 3.791 -33.594 -24.75 1 94.94 303 GLY A N 1
ATOM 2451 C CA . GLY A 1 303 ? 4.355 -32.781 -25.812 1 94.94 303 GLY A CA 1
ATOM 2452 C C . GLY A 1 303 ? 5.375 -31.766 -25.297 1 94.94 303 GLY A C 1
ATOM 2453 O O . GLY A 1 303 ? 6.137 -32.062 -24.375 1 94.94 303 GLY A O 1
ATOM 2454 N N . ASP A 1 304 ? 5.422 -30.672 -25.984 1 95.62 304 ASP A N 1
ATOM 2455 C CA . ASP A 1 304 ? 6.391 -29.625 -25.672 1 95.62 304 ASP A CA 1
ATOM 2456 C C . ASP A 1 304 ? 6.082 -28.969 -24.312 1 95.62 304 ASP A C 1
ATOM 2458 O O . ASP A 1 304 ? 6.996 -28.547 -23.594 1 95.62 304 ASP A O 1
ATOM 2462 N N . TYR A 1 305 ? 4.805 -28.922 -24 1 96.88 305 TYR A N 1
ATOM 2463 C CA . TYR A 1 305 ? 4.395 -28.391 -22.703 1 96.88 305 TYR A CA 1
ATOM 2464 C C . TYR A 1 305 ? 5.016 -29.203 -21.562 1 96.88 305 TYR A C 1
ATOM 2466 O O . TYR A 1 305 ? 5.613 -28.625 -20.641 1 96.88 305 TYR A O 1
ATOM 2474 N N . LYS A 1 306 ? 4.91 -30.516 -21.656 1 96.31 306 LYS A N 1
ATOM 2475 C CA . LYS A 1 306 ? 5.512 -31.422 -20.672 1 96.31 306 LYS A CA 1
ATOM 2476 C C . LYS A 1 306 ? 7.02 -31.219 -20.594 1 96.31 306 LYS A C 1
ATOM 2478 O O . LYS A 1 306 ? 7.574 -31.078 -19.5 1 96.31 306 LYS A O 1
ATOM 2483 N N . ALA A 1 307 ? 7.672 -31.203 -21.734 1 96.69 307 ALA A N 1
ATOM 2484 C CA . ALA A 1 307 ? 9.125 -31.078 -21.781 1 96.69 307 ALA A CA 1
ATOM 2485 C C . ALA A 1 307 ? 9.586 -29.781 -21.125 1 96.69 307 ALA A C 1
ATOM 2487 O O . ALA A 1 307 ? 10.594 -29.75 -20.422 1 96.69 307 ALA A O 1
ATOM 2488 N N . PHE A 1 308 ? 8.828 -28.75 -21.391 1 97.25 308 PHE A N 1
ATOM 2489 C CA . PHE A 1 308 ? 9.188 -27.438 -20.859 1 97.25 308 PHE A CA 1
ATOM 2490 C C . PHE A 1 308 ? 9.047 -27.406 -19.344 1 97.25 308 PHE A C 1
ATOM 2492 O O . PHE A 1 308 ? 9.938 -26.922 -18.641 1 97.25 308 PHE A O 1
ATOM 2499 N N . LEU A 1 309 ? 7.938 -27.875 -18.797 1 97.38 309 LEU A N 1
ATOM 2500 C CA . LEU A 1 309 ? 7.715 -27.891 -17.344 1 97.38 309 LEU A CA 1
ATOM 2501 C C . LEU A 1 309 ? 8.758 -28.75 -16.641 1 97.38 309 LEU A C 1
ATOM 2503 O O . LEU A 1 309 ? 9.242 -28.391 -15.57 1 97.38 309 LEU A O 1
ATOM 2507 N N . LEU A 1 310 ? 9.078 -29.891 -17.266 1 96.75 310 LEU A N 1
ATOM 2508 C CA . LEU A 1 310 ? 10.086 -30.766 -16.688 1 96.75 310 LEU A CA 1
ATOM 2509 C C . LEU A 1 310 ? 11.445 -30.078 -16.656 1 96.75 310 LEU A C 1
ATOM 2511 O O . LEU A 1 310 ? 12.219 -30.266 -15.703 1 96.75 310 LEU A O 1
ATOM 2515 N N . ALA A 1 311 ? 11.727 -29.312 -17.688 1 96.12 311 ALA A N 1
ATOM 2516 C CA . ALA A 1 311 ? 12.969 -28.562 -17.703 1 96.12 311 ALA A CA 1
ATOM 2517 C C . ALA A 1 311 ? 13.016 -27.562 -16.531 1 96.12 311 ALA A C 1
ATOM 2519 O O . ALA A 1 311 ? 14.047 -27.406 -15.883 1 96.12 311 ALA A O 1
ATOM 2520 N N . LEU A 1 312 ? 11.93 -26.891 -16.234 1 96.62 312 LEU A N 1
ATOM 2521 C CA . LEU A 1 312 ? 11.859 -25.906 -15.164 1 96.62 312 LEU A CA 1
ATOM 2522 C C . LEU A 1 312 ? 11.977 -26.578 -13.805 1 96.62 312 LEU A C 1
ATOM 2524 O O . LEU A 1 312 ? 12.406 -25.953 -12.828 1 96.62 312 LEU A O 1
ATOM 2528 N N . LEU A 1 313 ? 11.578 -27.859 -13.719 1 96 313 LEU A N 1
ATOM 2529 C CA . LEU A 1 313 ? 11.695 -28.625 -12.484 1 96 313 LEU A CA 1
ATOM 2530 C C . LEU A 1 313 ? 13.125 -29.094 -12.273 1 96 313 LEU A C 1
ATOM 2532 O O . LEU A 1 313 ? 13.461 -29.625 -11.211 1 96 313 LEU A O 1
ATOM 2536 N N . GLY A 1 314 ? 13.922 -28.891 -13.273 1 92.12 314 GLY A N 1
ATOM 2537 C CA . GLY A 1 314 ? 15.312 -29.297 -13.188 1 92.12 314 GLY A CA 1
ATOM 2538 C C . GLY A 1 314 ? 15.562 -30.703 -13.734 1 92.12 314 GLY A C 1
ATOM 2539 O O . GLY A 1 314 ? 16.578 -31.328 -13.414 1 92.12 314 GLY A O 1
ATOM 2540 N N . ASN A 1 315 ? 14.602 -31.266 -14.266 1 82.06 315 ASN A N 1
ATOM 2541 C CA . ASN A 1 315 ? 14.734 -32.594 -14.82 1 82.06 315 ASN A CA 1
ATOM 2542 C C . ASN A 1 315 ? 14.703 -32.594 -16.344 1 82.06 315 ASN A C 1
ATOM 2544 O O . ASN A 1 315 ? 13.672 -32.281 -16.953 1 82.06 315 ASN A O 1
ATOM 2548 N N . ASP A 1 316 ? 15.961 -32.594 -16.969 1 65.94 316 ASP A N 1
ATOM 2549 C CA . ASP A 1 316 ? 16.047 -32.625 -18.422 1 65.94 316 ASP A CA 1
ATOM 2550 C C . ASP A 1 316 ? 15.75 -34 -18.969 1 65.94 316 ASP A C 1
ATOM 2552 O O . ASP A 1 316 ? 16.188 -35 -18.406 1 65.94 316 ASP A O 1
ATOM 2556 N N . ASN A 1 317 ? 14.531 -34.344 -19.328 1 50.75 317 ASN A N 1
ATOM 2557 C CA . ASN A 1 317 ? 14.445 -35.625 -20.016 1 50.75 317 ASN A CA 1
ATOM 2558 C C . ASN A 1 317 ? 15.406 -35.688 -21.203 1 50.75 317 ASN A C 1
ATOM 2560 O O . ASN A 1 317 ? 15.641 -34.688 -21.875 1 50.75 317 ASN A O 1
ATOM 2564 N N . MET B 1 1 ? 4.68 27.125 -4.797 1 86.31 1 MET B N 1
ATOM 2565 C CA . MET B 1 1 ? 6.105 27.312 -4.539 1 86.31 1 MET B CA 1
ATOM 2566 C C . MET B 1 1 ? 6.387 27.312 -3.039 1 86.31 1 MET B C 1
ATOM 2568 O O . MET B 1 1 ? 5.488 27.562 -2.234 1 86.31 1 MET B O 1
ATOM 2572 N N . ALA B 1 2 ? 7.586 26.984 -2.676 1 86.19 2 ALA B N 1
ATOM 2573 C CA . ALA B 1 2 ? 8.023 26.969 -1.282 1 86.19 2 ALA B CA 1
ATOM 2574 C C . ALA B 1 2 ? 8.141 28.375 -0.716 1 86.19 2 ALA B C 1
ATOM 2576 O O . ALA B 1 2 ? 8.258 29.344 -1.469 1 86.19 2 ALA B O 1
ATOM 2577 N N . THR B 1 3 ? 8.047 28.484 0.612 1 89.38 3 THR B N 1
ATOM 2578 C CA . THR B 1 3 ? 8.148 29.781 1.261 1 89.38 3 THR B CA 1
ATOM 2579 C C . THR B 1 3 ? 9.469 29.906 2.021 1 89.38 3 THR B C 1
ATOM 2581 O O . THR B 1 3 ? 9.914 31.016 2.311 1 89.38 3 THR B O 1
ATOM 2584 N N . ILE B 1 4 ? 10.047 28.844 2.357 1 88.56 4 ILE B N 1
ATOM 2585 C CA . ILE B 1 4 ? 11.195 28.859 3.256 1 88.56 4 ILE B CA 1
ATOM 2586 C C . ILE B 1 4 ? 12.406 29.469 2.545 1 88.56 4 ILE B C 1
ATOM 2588 O O . ILE B 1 4 ? 12.617 29.234 1.354 1 88.56 4 ILE B O 1
ATOM 2592 N N . ASN B 1 5 ? 12.984 30.359 3.271 1 90.25 5 ASN B N 1
ATOM 2593 C CA . ASN B 1 5 ? 14.227 30.969 2.809 1 90.25 5 ASN B CA 1
ATOM 2594 C C . ASN B 1 5 ? 15.445 30.391 3.525 1 90.25 5 ASN B C 1
ATOM 2596 O O . ASN B 1 5 ? 15.508 30.391 4.754 1 90.25 5 ASN B O 1
ATOM 2600 N N . TYR B 1 6 ? 16.391 29.828 2.721 1 90.69 6 TYR B N 1
ATOM 2601 C CA . TYR B 1 6 ? 17.547 29.203 3.352 1 90.69 6 TYR B CA 1
ATOM 2602 C C . TYR B 1 6 ? 18.812 29.453 2.543 1 90.69 6 TYR B C 1
ATOM 2604 O O . TYR B 1 6 ? 18.75 29.625 1.322 1 90.69 6 TYR B O 1
ATOM 2612 N N . PRO B 1 7 ? 19.875 29.516 3.348 1 90.75 7 PRO B N 1
ATOM 2613 C CA . PRO B 1 7 ? 21.156 29.719 2.645 1 90.75 7 PRO B CA 1
ATOM 2614 C C . PRO B 1 7 ? 21.578 28.5 1.832 1 90.75 7 PRO B C 1
ATOM 2616 O O . PRO B 1 7 ? 21.188 27.375 2.156 1 90.75 7 PRO B O 1
ATOM 2619 N N . GLU B 1 8 ? 22.422 28.656 0.876 1 90.56 8 GLU B N 1
ATOM 2620 C CA . GLU B 1 8 ? 22.797 27.609 -0.067 1 90.56 8 GLU B CA 1
ATOM 2621 C C . GLU B 1 8 ? 23.781 26.625 0.564 1 90.56 8 GLU B C 1
ATOM 2623 O O . GLU B 1 8 ? 23.641 25.422 0.389 1 90.56 8 GLU B O 1
ATOM 2628 N N . ASN B 1 9 ? 24.766 27.141 1.307 1 90.94 9 ASN B N 1
ATOM 2629 C CA . ASN B 1 9 ? 25.797 26.25 1.823 1 90.94 9 ASN B CA 1
ATOM 2630 C C . ASN B 1 9 ? 26.109 26.531 3.289 1 90.94 9 ASN B C 1
ATOM 2632 O O . ASN B 1 9 ? 27.234 26.891 3.627 1 90.94 9 ASN B O 1
ATOM 2636 N N . PRO B 1 10 ? 25.156 26.297 4.125 1 91.81 10 PRO B N 1
ATOM 2637 C CA . PRO B 1 10 ? 25.438 26.484 5.547 1 91.81 10 PRO B CA 1
ATOM 2638 C C . PRO B 1 10 ? 26.297 25.359 6.129 1 91.81 10 PRO B C 1
ATOM 2640 O O . PRO B 1 10 ? 26.312 24.25 5.598 1 91.81 10 PRO B O 1
ATOM 2643 N N . SER B 1 11 ? 27.094 25.656 7.125 1 96.88 11 SER B N 1
ATOM 2644 C CA . SER B 1 11 ? 27.891 24.641 7.797 1 96.88 11 SER B CA 1
ATOM 2645 C C . SER B 1 11 ? 27.062 23.891 8.844 1 96.88 11 SER B C 1
ATOM 2647 O O . SER B 1 11 ? 26.719 24.453 9.883 1 96.88 11 SER B O 1
ATOM 2649 N N . PRO B 1 12 ? 26.812 22.688 8.57 1 97.31 12 PRO B N 1
ATOM 2650 C CA . PRO B 1 12 ? 26.062 21.906 9.562 1 97.31 12 PRO B CA 1
ATOM 2651 C C . PRO B 1 12 ? 26.75 21.859 10.922 1 97.31 12 PRO B C 1
ATOM 2653 O O . PRO B 1 12 ? 26.078 21.891 11.961 1 97.31 12 PRO B O 1
ATOM 2656 N N . VAL B 1 13 ? 28.031 21.828 10.898 1 97.62 13 VAL B N 1
ATOM 2657 C CA . VAL B 1 13 ? 28.812 21.766 12.133 1 97.62 13 VAL B CA 1
ATOM 2658 C C . VAL B 1 13 ? 28.656 23.062 12.906 1 97.62 13 VAL B C 1
ATOM 2660 O O . VAL B 1 13 ? 28.453 23.062 14.125 1 97.62 13 VAL B O 1
ATOM 2663 N N . ALA B 1 14 ? 28.781 24.188 12.242 1 97.62 14 ALA B N 1
ATOM 2664 C CA . ALA B 1 14 ? 28.594 25.484 12.875 1 97.62 14 ALA B CA 1
ATOM 2665 C C . ALA B 1 14 ? 27.203 25.625 13.453 1 97.62 14 ALA B C 1
ATOM 2667 O O . ALA B 1 14 ? 27.016 26.188 14.531 1 97.62 14 ALA B O 1
ATOM 2668 N N . ASP B 1 15 ? 26.234 25.203 12.719 1 97.62 15 ASP B N 1
ATOM 2669 C CA . ASP B 1 15 ? 24.844 25.234 13.195 1 97.62 15 ASP B CA 1
ATOM 2670 C C . ASP B 1 15 ? 24.688 24.375 14.453 1 97.62 15 ASP B C 1
ATOM 2672 O O . ASP B 1 15 ? 24.031 24.812 15.414 1 97.62 15 ASP B O 1
ATOM 2676 N N . ALA B 1 16 ? 25.234 23.172 14.398 1 97.5 16 ALA B N 1
ATOM 2677 C CA . ALA B 1 16 ? 25.156 22.281 15.555 1 97.5 16 ALA B CA 1
ATOM 2678 C C . ALA B 1 16 ? 25.766 22.938 16.797 1 97.5 16 ALA B C 1
ATOM 2680 O O . ALA B 1 16 ? 25.203 22.844 17.891 1 97.5 16 ALA B O 1
ATOM 2681 N N . GLU B 1 17 ? 26.906 23.578 16.594 1 96.88 17 GLU B N 1
ATOM 2682 C CA . GLU B 1 17 ? 27.578 24.266 17.688 1 96.88 17 GLU B CA 1
ATOM 2683 C C . GLU B 1 17 ? 26.734 25.422 18.219 1 96.88 17 GLU B C 1
ATOM 2685 O O . GLU B 1 17 ? 26.641 25.625 19.422 1 96.88 17 GLU B O 1
ATOM 2690 N N . ALA B 1 18 ? 26.219 26.141 17.344 1 96.38 18 ALA B N 1
ATOM 2691 C CA . ALA B 1 18 ? 25.375 27.266 17.719 1 96.38 18 ALA B CA 1
ATOM 2692 C C . ALA B 1 18 ? 24.141 26.797 18.5 1 96.38 18 ALA B C 1
ATOM 2694 O O . ALA B 1 18 ? 23.719 27.453 19.453 1 96.38 18 ALA B O 1
ATOM 2695 N N . ILE B 1 19 ? 23.516 25.703 18.094 1 96.25 19 ILE B N 1
ATOM 2696 C CA . ILE B 1 19 ? 22.359 25.141 18.766 1 96.25 19 ILE B CA 1
ATOM 2697 C C . ILE B 1 19 ? 22.734 24.672 20.172 1 96.25 19 ILE B C 1
ATOM 2699 O O . ILE B 1 19 ? 22 24.922 21.125 1 96.25 19 ILE B O 1
ATOM 2703 N N . ARG B 1 20 ? 23.844 24.016 20.234 1 94.94 20 ARG B N 1
ATOM 2704 C CA . ARG B 1 20 ? 24.328 23.562 21.547 1 94.94 20 ARG B CA 1
ATOM 2705 C C . ARG B 1 20 ? 24.516 24.75 22.5 1 94.94 20 ARG B C 1
ATOM 2707 O O . ARG B 1 20 ? 24.125 24.672 23.656 1 94.94 20 ARG B O 1
ATOM 2714 N N . LYS B 1 21 ? 25.141 25.734 21.984 1 94.75 21 LYS B N 1
ATOM 2715 C CA . LYS B 1 21 ? 25.344 26.953 22.781 1 94.75 21 LYS B CA 1
ATOM 2716 C C . LYS B 1 21 ? 24.031 27.562 23.203 1 94.75 21 LYS B C 1
ATOM 2718 O O . LYS B 1 21 ? 23.906 28.062 24.328 1 94.75 21 LYS B O 1
ATOM 2723 N N . ALA B 1 22 ? 23.062 27.531 22.328 1 95 22 ALA B N 1
ATOM 2724 C CA . ALA B 1 22 ? 21.75 28.109 22.594 1 95 22 ALA B CA 1
ATOM 2725 C C . ALA B 1 22 ? 21.031 27.328 23.703 1 95 22 ALA B C 1
ATOM 2727 O O . ALA B 1 22 ? 20.172 27.875 24.391 1 95 22 ALA B O 1
ATOM 2728 N N . CYS B 1 23 ? 21.359 26.062 23.922 1 92.25 23 CYS B N 1
ATOM 2729 C CA . CYS B 1 23 ? 20.672 25.188 24.875 1 92.25 23 CYS B CA 1
ATOM 2730 C C . CYS B 1 23 ? 21.453 25.125 26.188 1 92.25 23 CYS B C 1
ATOM 2732 O O . CYS B 1 23 ? 21 24.5 27.141 1 92.25 23 CYS B O 1
ATOM 2734 N N . GLN B 1 24 ? 22.625 25.75 26.109 1 84.5 24 GLN B N 1
ATOM 2735 C CA . GLN B 1 24 ? 23.484 25.703 27.297 1 84.5 24 GLN B CA 1
ATOM 2736 C C . GLN B 1 24 ? 23.25 26.906 28.203 1 84.5 24 GLN B C 1
ATOM 2738 O O . GLN B 1 24 ? 22.984 28.016 27.719 1 84.5 24 GLN B O 1
ATOM 2743 N N . GLY B 1 25 ? 23.234 26.703 29.578 1 73.5 25 GLY B N 1
ATOM 2744 C CA . GLY B 1 25 ? 23.141 27.797 30.531 1 73.5 25 GLY B CA 1
ATOM 2745 C C . GLY B 1 25 ? 21.797 27.859 31.219 1 73.5 25 GLY B C 1
ATOM 2746 O O . GLY B 1 25 ? 21.047 26.875 31.25 1 73.5 25 GLY B O 1
ATOM 2747 N N . TRP B 1 26 ? 21.531 29.141 31.703 1 72.62 26 TRP B N 1
ATOM 2748 C CA . TRP B 1 26 ? 20.266 29.391 32.406 1 72.62 26 TRP B CA 1
ATOM 2749 C C . TRP B 1 26 ? 19.172 29.75 31.391 1 72.62 26 TRP B C 1
ATOM 2751 O O . TRP B 1 26 ? 19.078 30.891 30.953 1 72.62 26 TRP B O 1
ATOM 2761 N N . GLY B 1 27 ? 18.594 28.797 30.812 1 79.88 27 GLY B N 1
ATOM 2762 C CA . GLY B 1 27 ? 17.5 28.984 29.891 1 79.88 27 GLY B CA 1
ATOM 2763 C C . GLY B 1 27 ? 17.875 28.734 28.438 1 79.88 27 GLY B C 1
ATOM 2764 O O . GLY B 1 27 ? 19.062 28.719 28.094 1 79.88 27 GLY B O 1
ATOM 2765 N N . THR B 1 28 ? 17 28.578 27.562 1 88.81 28 THR B N 1
ATOM 2766 C CA . THR B 1 28 ? 17.219 28.312 26.141 1 88.81 28 THR B CA 1
ATOM 2767 C C . THR B 1 28 ? 17.062 29.594 25.312 1 88.81 28 THR B C 1
ATOM 2769 O O . THR B 1 28 ? 16.141 30.391 25.562 1 88.81 28 THR B O 1
ATOM 2772 N N . ASP B 1 29 ? 18.109 29.922 24.484 1 93.56 29 ASP B N 1
ATOM 2773 C CA . ASP B 1 29 ? 18.016 31.016 23.516 1 93.56 29 ASP B CA 1
ATOM 2774 C C . ASP B 1 29 ? 17.141 30.625 22.328 1 93.56 29 ASP B C 1
ATOM 2776 O O . ASP B 1 29 ? 17.656 30.234 21.281 1 93.56 29 ASP B O 1
ATOM 2780 N N . GLU B 1 30 ? 15.875 30.906 22.406 1 94.38 30 GLU B N 1
ATOM 2781 C CA . GLU B 1 30 ? 14.906 30.5 21.391 1 94.38 30 GLU B CA 1
ATOM 2782 C C . GLU B 1 30 ? 15.109 31.266 20.094 1 94.38 30 GLU B C 1
ATOM 2784 O O . GLU B 1 30 ? 14.875 30.734 19 1 94.38 30 GLU B O 1
ATOM 2789 N N . LYS B 1 31 ? 15.57 32.469 20.203 1 94.56 31 LYS B N 1
ATOM 2790 C CA . LYS B 1 31 ? 15.789 33.281 19.016 1 94.56 31 LYS B CA 1
ATOM 2791 C C . LYS B 1 31 ? 16.859 32.656 18.125 1 94.56 31 LYS B C 1
ATOM 2793 O O . LYS B 1 31 ? 16.75 32.688 16.891 1 94.56 31 LYS B O 1
ATOM 2798 N N . ALA B 1 32 ? 17.875 32.188 18.734 1 94.56 32 ALA B N 1
ATOM 2799 C CA . ALA B 1 32 ? 18.953 31.547 18 1 94.56 32 ALA B CA 1
ATOM 2800 C C . ALA B 1 32 ? 18.469 30.281 17.312 1 94.56 32 ALA B C 1
ATOM 2802 O O . ALA B 1 32 ? 18.844 30 16.172 1 94.56 32 ALA B O 1
ATOM 2803 N N . ILE B 1 33 ? 17.672 29.516 17.984 1 95.44 33 ILE B N 1
ATOM 2804 C CA . ILE B 1 33 ? 17.109 28.281 17.438 1 95.44 33 ILE B CA 1
ATOM 2805 C C . ILE B 1 33 ? 16.219 28.594 16.234 1 95.44 33 ILE B C 1
ATOM 2807 O O . ILE B 1 33 ? 16.328 27.938 15.195 1 95.44 33 ILE B O 1
ATOM 2811 N N . ILE B 1 34 ? 15.43 29.641 16.359 1 96.62 34 ILE B N 1
ATOM 2812 C CA . ILE B 1 34 ? 14.516 30.047 15.305 1 96.62 34 ILE B CA 1
ATOM 2813 C C . ILE B 1 34 ? 15.312 30.531 14.102 1 96.62 34 ILE B C 1
ATOM 2815 O O . ILE B 1 34 ? 14.961 30.234 12.953 1 96.62 34 ILE B O 1
ATOM 2819 N N . SER B 1 35 ? 16.391 31.266 14.359 1 95.31 35 SER B N 1
ATOM 2820 C CA . SER B 1 35 ? 17.203 31.828 13.281 1 95.31 35 SER B CA 1
ATOM 2821 C C . SER B 1 35 ? 17.859 30.734 12.453 1 95.31 35 SER B C 1
ATOM 2823 O O . SER B 1 35 ? 18.109 30.906 11.258 1 95.31 35 SER B O 1
ATOM 2825 N N . ILE B 1 36 ? 18.062 29.609 13.078 1 95.94 36 ILE B N 1
ATOM 2826 C CA . ILE B 1 36 ? 18.688 28.5 12.375 1 95.94 36 ILE B CA 1
ATOM 2827 C C . ILE B 1 36 ? 17.625 27.625 11.703 1 95.94 36 ILE B C 1
ATOM 2829 O O . ILE B 1 36 ? 17.578 27.531 10.477 1 95.94 36 ILE B O 1
ATOM 2833 N N . PHE B 1 37 ? 16.719 27.094 12.516 1 95.69 37 PHE B N 1
ATOM 2834 C CA . PHE B 1 37 ? 15.766 26.109 12 1 95.69 37 PHE B CA 1
ATOM 2835 C C . PHE B 1 37 ? 14.719 26.781 11.109 1 95.69 37 PHE B C 1
ATOM 2837 O O . PHE B 1 37 ? 14.141 26.125 10.234 1 95.69 37 PHE B O 1
ATOM 2844 N N . GLY B 1 38 ? 14.492 28.016 11.281 1 95.81 38 GLY B N 1
ATOM 2845 C CA . GLY B 1 38 ? 13.547 28.734 10.43 1 95.81 38 GLY B CA 1
ATOM 2846 C C . GLY B 1 38 ? 14.086 28.984 9.031 1 95.81 38 GLY B C 1
ATOM 2847 O O . GLY B 1 38 ? 13.336 29.375 8.141 1 95.81 38 GLY B O 1
ATOM 2848 N N . HIS B 1 39 ? 15.406 28.656 8.836 1 96.75 39 HIS B N 1
ATOM 2849 C CA . HIS B 1 39 ? 16.047 28.984 7.566 1 96.75 39 HIS B CA 1
ATOM 2850 C C . HIS B 1 39 ? 16.891 27.812 7.066 1 96.75 39 HIS B C 1
ATOM 2852 O O . HIS B 1 39 ? 17.984 28.016 6.559 1 96.75 39 HIS B O 1
ATOM 2858 N N . ARG B 1 40 ? 16.453 26.656 7.273 1 96.69 40 ARG B N 1
ATOM 2859 C CA . ARG B 1 40 ? 17.094 25.438 6.781 1 96.69 40 ARG B CA 1
ATOM 2860 C C . ARG B 1 40 ? 16.078 24.516 6.117 1 96.69 40 ARG B C 1
ATOM 2862 O O . ARG B 1 40 ? 14.969 24.344 6.613 1 96.69 40 ARG B O 1
ATOM 2869 N N . ASN B 1 41 ? 16.5 23.922 5.004 1 95.12 41 ASN B N 1
ATOM 2870 C CA . ASN B 1 41 ? 15.625 22.969 4.34 1 95.12 41 ASN B CA 1
ATOM 2871 C C . ASN B 1 41 ? 15.828 21.547 4.891 1 95.12 41 ASN B C 1
ATOM 2873 O O . ASN B 1 41 ? 16.625 21.344 5.801 1 95.12 41 ASN B O 1
ATOM 2877 N N . ALA B 1 42 ? 15.078 20.641 4.34 1 95.56 42 ALA B N 1
ATOM 2878 C CA . ALA B 1 42 ? 15.047 19.266 4.867 1 95.56 42 ALA B CA 1
ATOM 2879 C C . ALA B 1 42 ? 16.438 18.641 4.836 1 95.56 42 ALA B C 1
ATOM 2881 O O . ALA B 1 42 ? 16.844 17.984 5.801 1 95.56 42 ALA B O 1
ATOM 2882 N N . THR B 1 43 ? 17.156 18.797 3.74 1 95.75 43 THR B N 1
ATOM 2883 C CA . THR B 1 43 ? 18.484 18.219 3.596 1 95.75 43 THR B CA 1
ATOM 2884 C C . THR B 1 43 ? 19.438 18.828 4.617 1 95.75 43 THR B C 1
ATOM 2886 O O . THR B 1 43 ? 20.219 18.109 5.246 1 95.75 43 THR B O 1
ATOM 2889 N N . GLN B 1 44 ? 19.344 20.094 4.762 1 97 44 GLN B N 1
ATOM 2890 C CA . GLN B 1 44 ? 20.234 20.812 5.676 1 97 44 GLN B CA 1
ATOM 2891 C C . GLN B 1 44 ? 19.938 20.438 7.125 1 97 44 GLN B C 1
ATOM 2893 O O . GLN B 1 44 ? 20.859 20.266 7.926 1 97 44 GLN B O 1
ATOM 2898 N N . LYS B 1 45 ? 18.672 20.375 7.52 1 97 45 LYS B N 1
ATOM 2899 C CA . LYS B 1 45 ? 18.297 19.984 8.875 1 97 45 LYS B CA 1
ATOM 2900 C C . LYS B 1 45 ? 18.812 18.578 9.195 1 97 45 LYS B C 1
ATOM 2902 O O . LYS B 1 45 ? 19.266 18.328 10.32 1 97 45 LYS B O 1
ATOM 2907 N N . LYS B 1 46 ? 18.766 17.672 8.211 1 96.44 46 LYS B N 1
ATOM 2908 C CA . LYS B 1 46 ? 19.281 16.312 8.383 1 96.44 46 LYS B CA 1
ATOM 2909 C C . LYS B 1 46 ? 20.781 16.344 8.672 1 96.44 46 LYS B C 1
ATOM 2911 O O . LYS B 1 46 ? 21.266 15.609 9.539 1 96.44 46 LYS B O 1
ATOM 2916 N N . LEU B 1 47 ? 21.469 17.172 7.949 1 97.06 47 LEU B N 1
ATOM 2917 C CA . LEU B 1 47 ? 22.906 17.297 8.133 1 97.06 47 LEU B CA 1
ATOM 2918 C C . LEU B 1 47 ? 23.234 17.891 9.5 1 97.06 47 LEU B C 1
ATOM 2920 O O . LEU B 1 47 ? 24.219 17.5 10.133 1 97.06 47 LEU B O 1
ATOM 2924 N N . ILE B 1 48 ? 22.422 18.844 9.969 1 97.94 48 ILE B N 1
ATOM 2925 C CA . ILE B 1 48 ? 22.625 19.453 11.281 1 97.94 48 ILE B CA 1
ATOM 2926 C C . ILE B 1 48 ? 22.453 18.391 12.375 1 97.94 48 ILE B C 1
ATOM 2928 O O . ILE B 1 48 ? 23.25 18.312 13.305 1 97.94 48 ILE B O 1
ATOM 2932 N N . ARG B 1 49 ? 21.406 17.609 12.242 1 97.38 49 ARG B N 1
ATOM 2933 C CA . ARG B 1 49 ? 21.156 16.562 13.227 1 97.38 49 ARG B CA 1
ATOM 2934 C C . ARG B 1 49 ? 22.312 15.562 13.273 1 97.38 49 ARG B C 1
ATOM 2936 O O . ARG B 1 49 ? 22.734 15.148 14.352 1 97.38 49 ARG B O 1
ATOM 2943 N N . ARG B 1 50 ? 22.797 15.164 12.117 1 97.19 50 ARG B N 1
ATOM 2944 C CA . ARG B 1 50 ? 23.906 14.234 12.047 1 97.19 50 ARG B CA 1
ATOM 2945 C C . ARG B 1 50 ? 25.156 14.828 12.688 1 97.19 50 ARG B C 1
ATOM 2947 O O . ARG B 1 50 ? 25.859 14.156 13.445 1 97.19 50 ARG B O 1
ATOM 2954 N N . ALA B 1 51 ? 25.438 16.047 12.352 1 97.88 51 ALA B N 1
ATOM 2955 C CA . ALA B 1 51 ? 26.594 16.734 12.914 1 97.88 51 ALA B CA 1
ATOM 2956 C C . ALA B 1 51 ? 26.484 16.844 14.43 1 97.88 51 ALA B C 1
ATOM 2958 O O . ALA B 1 51 ? 27.484 16.641 15.141 1 97.88 51 ALA B O 1
ATOM 2959 N N . TYR B 1 52 ? 25.344 17.219 14.914 1 97.94 52 TYR B N 1
ATOM 2960 C CA . TYR B 1 52 ? 25.109 17.344 16.344 1 97.94 52 TYR B CA 1
ATOM 2961 C C . TYR B 1 52 ? 25.375 16.016 17.062 1 97.94 52 TYR B C 1
ATOM 2963 O O . TYR B 1 52 ? 26 15.984 18.125 1 97.94 52 TYR B O 1
ATOM 2971 N N . GLU B 1 53 ? 24.859 14.945 16.484 1 97.12 53 GLU B N 1
ATOM 2972 C CA . GLU B 1 53 ? 25.047 13.625 17.062 1 97.12 53 GLU B CA 1
ATOM 2973 C C . GLU B 1 53 ? 26.531 13.234 17.062 1 97.12 53 GLU B C 1
ATOM 2975 O O . GLU B 1 53 ? 27.016 12.641 18.016 1 97.12 53 GLU B O 1
ATOM 2980 N N . GLU B 1 54 ? 27.156 13.492 15.992 1 97.38 54 GLU B N 1
ATOM 2981 C CA . GLU B 1 54 ? 28.578 13.156 15.875 1 97.38 54 GLU B CA 1
ATOM 2982 C C . GLU B 1 54 ? 29.422 13.953 16.859 1 97.38 54 GLU B C 1
ATOM 2984 O O . GLU B 1 54 ? 30.359 13.414 17.453 1 97.38 54 GLU B O 1
ATOM 2989 N N . LEU B 1 55 ? 29.156 15.18 17.062 1 97.25 55 LEU B N 1
ATOM 2990 C CA . LEU B 1 55 ? 29.938 16.078 17.922 1 97.25 55 LEU B CA 1
ATOM 2991 C C . LEU B 1 55 ? 29.672 15.789 19.391 1 97.25 55 LEU B C 1
ATOM 2993 O O . LEU B 1 55 ? 30.578 15.867 20.219 1 97.25 55 LEU B O 1
ATOM 2997 N N . TYR B 1 56 ? 28.438 15.516 19.734 1 96.38 56 TYR B N 1
ATOM 2998 C CA . TYR B 1 56 ? 28.078 15.539 21.141 1 96.38 56 TYR B CA 1
ATOM 2999 C C . TYR B 1 56 ? 27.547 14.18 21.594 1 96.38 56 TYR B C 1
ATOM 3001 O O . TYR B 1 56 ? 27.234 13.984 22.766 1 96.38 56 TYR B O 1
ATOM 3009 N N . ASN B 1 57 ? 27.359 13.234 20.688 1 96.75 57 ASN B N 1
ATOM 3010 C CA . ASN B 1 57 ? 26.844 11.906 20.984 1 96.75 57 ASN B CA 1
ATOM 3011 C C . ASN B 1 57 ? 25.469 11.969 21.656 1 96.75 57 ASN B C 1
ATOM 3013 O O . ASN B 1 57 ? 25.219 11.266 22.625 1 96.75 57 ASN B O 1
ATOM 3017 N N . GLU B 1 58 ? 24.766 12.969 21.219 1 94.81 58 GLU B N 1
ATOM 3018 C CA . GLU B 1 58 ? 23.406 13.203 21.703 1 94.81 58 GLU B CA 1
ATOM 3019 C C . GLU B 1 58 ? 22.438 13.43 20.547 1 94.81 58 GLU B C 1
ATOM 3021 O O . GLU B 1 58 ? 22.797 14.039 19.531 1 94.81 58 GLU B O 1
ATOM 3026 N N . ASP B 1 59 ? 21.203 12.977 20.797 1 94.75 59 ASP B N 1
ATOM 3027 C CA . ASP B 1 59 ? 20.156 13.211 19.797 1 94.75 59 ASP B CA 1
ATOM 3028 C C . ASP B 1 59 ? 19.609 14.625 19.906 1 94.75 59 ASP B C 1
ATOM 3030 O O . ASP B 1 59 ? 19.078 15.016 20.953 1 94.75 59 ASP B O 1
ATOM 3034 N N . LEU B 1 60 ? 19.75 15.32 18.844 1 95.31 60 LEU B N 1
ATOM 3035 C CA . LEU B 1 60 ? 19.328 16.719 18.828 1 95.31 60 LEU B CA 1
ATOM 3036 C C . LEU B 1 60 ? 17.844 16.859 19.125 1 95.31 60 LEU B C 1
ATOM 3038 O O . LEU B 1 60 ? 17.422 17.797 19.797 1 95.31 60 LEU B O 1
ATOM 3042 N N . VAL B 1 61 ? 17 15.977 18.578 1 94.19 61 VAL B N 1
ATOM 3043 C CA . VAL B 1 61 ? 15.547 16.016 18.766 1 94.19 61 VAL B CA 1
ATOM 3044 C C . VAL B 1 61 ? 15.195 15.883 20.234 1 94.19 61 VAL B C 1
ATOM 3046 O O . VAL B 1 61 ? 14.359 16.625 20.75 1 94.19 61 VAL B O 1
ATOM 3049 N N . LYS B 1 62 ? 15.805 14.969 20.875 1 92.75 62 LYS B N 1
ATOM 3050 C CA . LYS B 1 62 ? 15.57 14.766 22.297 1 92.75 62 LYS B CA 1
ATOM 3051 C C . LYS B 1 62 ? 15.992 15.984 23.109 1 92.75 62 LYS B C 1
ATOM 3053 O O . LYS B 1 62 ? 15.32 16.359 24.062 1 92.75 62 LYS B O 1
ATOM 3058 N N . ARG B 1 63 ? 17.141 16.547 22.766 1 92.56 63 ARG B N 1
ATOM 3059 C CA . ARG B 1 63 ? 17.625 17.75 23.438 1 92.56 63 ARG B CA 1
ATOM 3060 C C . ARG B 1 63 ? 16.609 18.891 23.312 1 92.56 63 ARG B C 1
ATOM 3062 O O . ARG B 1 63 ? 16.281 19.547 24.297 1 92.56 63 ARG B O 1
ATOM 3069 N N . LEU B 1 64 ? 16.141 19.109 22.141 1 93.62 64 LEU B N 1
ATOM 3070 C CA . LEU B 1 64 ? 15.203 20.188 21.891 1 93.62 64 LEU B CA 1
ATOM 3071 C C . LEU B 1 64 ? 13.883 19.938 22.625 1 93.62 64 LEU B C 1
ATOM 3073 O O . LEU B 1 64 ? 13.25 20.875 23.109 1 93.62 64 LEU B O 1
ATOM 3077 N N . GLU B 1 65 ? 13.469 18.703 22.688 1 90.31 65 GLU B N 1
ATOM 3078 C CA . GLU B 1 65 ? 12.25 18.328 23.391 1 90.31 65 GLU B CA 1
ATOM 3079 C C . GLU B 1 65 ? 12.352 18.672 24.875 1 90.31 65 GLU B C 1
ATOM 3081 O O . GLU B 1 65 ? 11.352 19.047 25.5 1 90.31 65 GLU B O 1
ATOM 3086 N N . SER B 1 66 ? 13.516 18.547 25.406 1 91.12 66 SER B N 1
ATOM 3087 C CA . SER B 1 66 ? 13.727 18.812 26.828 1 91.12 66 SER B CA 1
ATOM 3088 C C . SER B 1 66 ? 13.883 20.312 27.094 1 91.12 66 SER B C 1
ATOM 3090 O O . SER B 1 66 ? 13.586 20.781 28.188 1 91.12 66 SER B O 1
ATOM 3092 N N . GLU B 1 67 ? 14.258 21.062 26.062 1 91 67 GLU B N 1
ATOM 3093 C CA . GLU B 1 67 ? 14.617 22.469 26.234 1 91 67 GLU B CA 1
ATOM 3094 C C . GLU B 1 67 ? 13.445 23.391 25.906 1 91 67 GLU B C 1
ATOM 3096 O O . GLU B 1 67 ? 13.375 24.516 26.391 1 91 67 GLU B O 1
ATOM 3101 N N . LEU B 1 68 ? 12.602 22.969 25.062 1 93.38 68 LEU B N 1
ATOM 3102 C CA . LEU B 1 68 ? 11.5 23.781 24.578 1 93.38 68 LEU B CA 1
ATOM 3103 C C . LEU B 1 68 ? 10.172 23.312 25.156 1 93.38 68 LEU B C 1
ATOM 3105 O O . LEU B 1 68 ? 10.094 22.219 25.734 1 93.38 68 LEU B O 1
ATOM 3109 N N . SER B 1 69 ? 9.148 24.219 25.094 1 91.88 69 SER B N 1
ATOM 3110 C CA . SER B 1 69 ? 7.848 23.844 25.656 1 91.88 69 SER B CA 1
ATOM 3111 C C . SER B 1 69 ? 6.707 24.422 24.812 1 91.88 69 SER B C 1
ATOM 3113 O O . SER B 1 69 ? 6.926 25.281 23.969 1 91.88 69 SER B O 1
ATOM 3115 N N . GLY B 1 70 ? 5.539 23.781 24.984 1 93.44 70 GLY B N 1
ATOM 3116 C CA . GLY B 1 70 ? 4.316 24.312 24.406 1 93.44 70 GLY B CA 1
ATOM 3117 C C . GLY B 1 70 ? 4.219 24.125 22.906 1 93.44 70 GLY B C 1
ATOM 3118 O O . GLY B 1 70 ? 4.688 23.109 22.375 1 93.44 70 GLY B O 1
ATOM 3119 N N . HIS B 1 71 ? 3.539 25.062 22.234 1 95.12 71 HIS B N 1
ATOM 3120 C CA . HIS B 1 71 ? 3.297 24.984 20.797 1 95.12 71 HIS B CA 1
ATOM 3121 C C . HIS B 1 71 ? 4.586 25.172 20.016 1 95.12 71 HIS B C 1
ATOM 3123 O O . HIS B 1 71 ? 4.762 24.578 18.938 1 95.12 71 HIS B O 1
ATOM 3129 N N . PHE B 1 72 ? 5.445 26.016 20.609 1 96.56 72 PHE B N 1
ATOM 3130 C CA . PHE B 1 72 ? 6.734 26.219 19.969 1 96.56 72 PHE B CA 1
ATOM 3131 C C . PHE B 1 72 ? 7.523 24.922 19.891 1 96.56 72 PHE B C 1
ATOM 3133 O O . PHE B 1 72 ? 8.047 24.578 18.828 1 96.56 72 PHE B O 1
ATOM 3140 N N . GLU B 1 73 ? 7.574 24.188 20.922 1 96 73 GLU B N 1
ATOM 3141 C CA . GLU B 1 73 ? 8.266 22.906 20.969 1 96 73 GLU B CA 1
ATOM 3142 C C . GLU B 1 73 ? 7.707 21.938 19.922 1 96 73 GLU B C 1
ATOM 3144 O O . GLU B 1 73 ? 8.469 21.312 19.188 1 96 73 GLU B O 1
ATOM 3149 N N . LYS B 1 74 ? 6.438 21.812 19.781 1 95.06 74 LYS B N 1
ATOM 3150 C CA . LYS B 1 74 ? 5.789 20.891 18.844 1 95.06 74 LYS B CA 1
ATOM 3151 C C . LYS B 1 74 ? 6.098 21.281 17.406 1 95.06 74 LYS B C 1
ATOM 3153 O O . LYS B 1 74 ? 6.34 20.406 16.562 1 95.06 74 LYS B O 1
ATOM 3158 N N . ALA B 1 75 ? 6.07 22.562 17.172 1 97 75 ALA B N 1
ATOM 3159 C CA . ALA B 1 75 ? 6.359 23.031 15.82 1 97 75 ALA B CA 1
ATOM 3160 C C . ALA B 1 75 ? 7.801 22.734 15.43 1 97 75 ALA B C 1
ATOM 3162 O O . ALA B 1 75 ? 8.062 22.25 14.328 1 97 75 ALA B O 1
ATOM 3163 N N . VAL B 1 76 ? 8.688 23 16.375 1 96.5 76 VAL B N 1
ATOM 3164 C CA . VAL B 1 76 ? 10.102 22.766 16.109 1 96.5 76 VAL B CA 1
ATOM 3165 C C . VAL B 1 76 ? 10.352 21.266 15.945 1 96.5 76 VAL B C 1
ATOM 3167 O O . VAL B 1 76 ? 11.078 20.844 15.039 1 96.5 76 VAL B O 1
ATOM 3170 N N . TYR B 1 77 ? 9.742 20.5 16.781 1 94.94 77 TYR B N 1
ATOM 3171 C CA . TYR B 1 77 ? 9.875 19.047 16.719 1 94.94 77 TYR B CA 1
ATOM 3172 C C . TYR B 1 77 ? 9.43 18.531 15.367 1 94.94 77 TYR B C 1
ATOM 3174 O O . TYR B 1 77 ? 10.148 17.75 14.727 1 94.94 77 TYR B O 1
ATOM 3182 N N . ARG B 1 78 ? 8.336 18.922 14.875 1 95.06 78 ARG B N 1
ATOM 3183 C CA . ARG B 1 78 ? 7.793 18.469 13.602 1 95.06 78 ARG B CA 1
ATOM 3184 C C . ARG B 1 78 ? 8.633 18.969 12.438 1 95.06 78 ARG B C 1
ATOM 3186 O O . ARG B 1 78 ? 8.781 18.281 11.422 1 95.06 78 ARG B O 1
ATOM 3193 N N . TRP B 1 79 ? 9.219 20.062 12.633 1 96.75 79 TRP B N 1
ATOM 3194 C CA . TRP B 1 79 ? 9.969 20.672 11.547 1 96.75 79 TRP B CA 1
ATOM 3195 C C . TRP B 1 79 ? 11.336 20.016 11.391 1 96.75 79 TRP B C 1
ATOM 3197 O O . TRP B 1 79 ? 11.844 19.875 10.273 1 96.75 79 TRP B O 1
ATOM 3207 N N . ILE B 1 80 ? 11.969 19.625 12.477 1 95.81 80 ILE B N 1
ATOM 3208 C CA . ILE B 1 80 ? 13.367 19.203 12.469 1 95.81 80 ILE B CA 1
ATOM 3209 C C . ILE B 1 80 ? 13.469 17.766 11.953 1 95.81 80 ILE B C 1
ATOM 3211 O O . ILE B 1 80 ? 14.516 17.359 11.453 1 95.81 80 ILE B O 1
ATOM 3215 N N . LEU B 1 81 ? 12.414 17.047 11.992 1 95.56 81 LEU B N 1
ATOM 3216 C CA . LEU B 1 81 ? 12.406 15.672 11.523 1 95.56 81 LEU B CA 1
ATOM 3217 C C . LEU B 1 81 ? 12.445 15.617 10 1 95.56 81 LEU B C 1
ATOM 3219 O O . LEU B 1 81 ? 11.984 16.531 9.32 1 95.56 81 LEU B O 1
ATOM 3223 N N . ASP B 1 82 ? 13.023 14.516 9.531 1 95.56 82 ASP B N 1
ATOM 3224 C CA . ASP B 1 82 ? 12.883 14.266 8.102 1 95.56 82 ASP B CA 1
ATOM 3225 C C . ASP B 1 82 ? 11.414 14.227 7.691 1 95.56 82 ASP B C 1
ATOM 3227 O O . ASP B 1 82 ? 10.57 13.695 8.422 1 95.56 82 ASP B O 1
ATOM 3231 N N . PRO B 1 83 ? 11.164 14.742 6.527 1 96.75 83 PRO B N 1
ATOM 3232 C CA . PRO B 1 83 ? 9.766 14.883 6.117 1 96.75 83 PRO B CA 1
ATOM 3233 C C . PRO B 1 83 ? 8.977 13.586 6.273 1 96.75 83 PRO B C 1
ATOM 3235 O O . PRO B 1 83 ? 7.863 13.594 6.805 1 96.75 83 PRO B O 1
ATOM 3238 N N . GLU B 1 84 ? 9.508 12.422 5.852 1 97.56 84 GLU B N 1
ATOM 3239 C CA . GLU B 1 84 ? 8.805 11.148 5.949 1 97.56 84 GLU B CA 1
ATOM 3240 C C . GLU B 1 84 ? 8.594 10.75 7.406 1 97.56 84 GLU B C 1
ATOM 3242 O O . GLU B 1 84 ? 7.527 10.242 7.77 1 97.56 84 GLU B O 1
ATOM 3247 N N . ASP B 1 85 ? 9.586 11.008 8.195 1 97.06 85 ASP B N 1
ATOM 3248 C CA . ASP B 1 85 ? 9.492 10.688 9.617 1 97.06 85 ASP B CA 1
ATOM 3249 C C . ASP B 1 85 ? 8.492 11.609 10.32 1 97.06 85 ASP B C 1
ATOM 3251 O O . ASP B 1 85 ? 7.73 11.164 11.188 1 97.06 85 ASP B O 1
ATOM 3255 N N . ARG B 1 86 ? 8.609 12.875 10.031 1 97.12 86 ARG B N 1
ATOM 3256 C CA . ARG B 1 86 ? 7.66 13.852 10.555 1 97.12 86 ARG B CA 1
ATOM 3257 C C . ARG B 1 86 ? 6.223 13.43 10.273 1 97.12 86 ARG B C 1
ATOM 3259 O O . ARG B 1 86 ? 5.387 13.406 11.18 1 97.12 86 ARG B O 1
ATOM 3266 N N . ASP B 1 87 ? 5.973 13.102 9.023 1 98 87 ASP B N 1
ATOM 3267 C CA . ASP B 1 87 ? 4.621 12.742 8.602 1 98 87 ASP B CA 1
ATOM 3268 C C . ASP B 1 87 ? 4.16 11.445 9.266 1 98 87 ASP B C 1
ATOM 3270 O O . ASP B 1 87 ? 2.982 11.305 9.602 1 98 87 ASP B O 1
ATOM 3274 N N . ALA B 1 88 ? 5.07 10.492 9.438 1 98.25 88 ALA B N 1
ATOM 3275 C CA . ALA B 1 88 ? 4.754 9.266 10.172 1 98.25 88 ALA B CA 1
ATOM 3276 C C . ALA B 1 88 ? 4.332 9.578 11.602 1 98.25 88 ALA B C 1
ATOM 3278 O O . ALA B 1 88 ? 3.359 9.016 12.109 1 98.25 88 ALA B O 1
ATOM 3279 N N . VAL B 1 89 ? 5.051 10.5 12.242 1 96.81 89 VAL B N 1
ATOM 3280 C CA . VAL B 1 89 ? 4.75 10.891 13.617 1 96.81 89 VAL B CA 1
ATOM 3281 C C . VAL B 1 89 ? 3.381 11.562 13.672 1 96.81 89 VAL B C 1
ATOM 3283 O O . VAL B 1 89 ? 2.588 11.297 14.578 1 96.81 89 VAL B O 1
ATOM 3286 N N . MET B 1 90 ? 3.133 12.414 12.727 1 96.69 90 MET B N 1
ATOM 3287 C CA . MET B 1 90 ? 1.852 13.117 12.672 1 96.69 90 MET B CA 1
ATOM 3288 C C . MET B 1 90 ? 0.706 12.133 12.453 1 96.69 90 MET B C 1
ATOM 3290 O O . MET B 1 90 ? -0.352 12.258 13.07 1 96.69 90 MET B O 1
ATOM 3294 N N . LEU B 1 91 ? 0.89 11.133 11.609 1 97.81 91 LEU B N 1
ATOM 3295 C CA . LEU B 1 91 ? -0.116 10.102 11.375 1 97.81 91 LEU B CA 1
ATOM 3296 C C . LEU B 1 91 ? -0.352 9.281 12.641 1 97.81 91 LEU B C 1
ATOM 3298 O O . LEU B 1 91 ? -1.496 8.977 12.984 1 97.81 91 LEU B O 1
ATOM 3302 N N . HIS B 1 92 ? 0.721 8.93 13.281 1 97.81 92 HIS B N 1
ATOM 3303 C CA . HIS B 1 92 ? 0.609 8.141 14.5 1 97.81 92 HIS B CA 1
ATOM 3304 C C . HIS B 1 92 ? -0.192 8.883 15.57 1 97.81 92 HIS B C 1
ATOM 3306 O O . HIS B 1 92 ? -1.055 8.289 16.219 1 97.81 92 HIS B O 1
ATOM 3312 N N . ALA B 1 93 ? 0.136 10.156 15.727 1 95.69 93 ALA B N 1
ATOM 3313 C CA . ALA B 1 93 ? -0.607 10.977 16.672 1 95.69 93 ALA B CA 1
ATOM 3314 C C . ALA B 1 93 ? -2.08 11.07 16.297 1 95.69 93 ALA B C 1
ATOM 3316 O O . ALA B 1 93 ? -2.961 10.961 17.156 1 95.69 93 ALA B O 1
ATOM 3317 N N . ALA B 1 94 ? -2.371 11.211 15.031 1 96.94 94 ALA B N 1
ATOM 3318 C CA . ALA B 1 94 ? -3.734 11.344 14.531 1 96.94 94 ALA B CA 1
ATOM 3319 C C . ALA B 1 94 ? -4.535 10.07 14.773 1 96.94 94 ALA B C 1
ATOM 3321 O O . ALA B 1 94 ? -5.746 10.125 15.008 1 96.94 94 ALA B O 1
ATOM 3322 N N . ILE B 1 95 ? -3.889 8.93 14.742 1 97.5 95 ILE B N 1
ATOM 3323 C CA . ILE B 1 95 ? -4.566 7.641 14.844 1 97.5 95 ILE B CA 1
ATOM 3324 C C . ILE B 1 95 ? -4.691 7.238 16.312 1 97.5 95 ILE B C 1
ATOM 3326 O O . ILE B 1 95 ? -5.75 6.777 16.75 1 97.5 95 ILE B O 1
ATOM 3330 N N . LYS B 1 96 ? -3.68 7.5 17.094 1 94.81 96 LYS B N 1
ATOM 3331 C CA . LYS B 1 96 ? -3.604 6.832 18.391 1 94.81 96 LYS B CA 1
ATOM 3332 C C . LYS B 1 96 ? -3.883 7.809 19.531 1 94.81 96 LYS B C 1
ATOM 3334 O O . LYS B 1 96 ? -4.266 7.395 20.625 1 94.81 96 LYS B O 1
ATOM 3339 N N . GLU B 1 97 ? -3.643 9.062 19.344 1 90.62 97 GLU B N 1
ATOM 3340 C CA . GLU B 1 97 ? -3.686 9.992 20.469 1 90.62 97 GLU B CA 1
ATOM 3341 C C . GLU B 1 97 ? -5.117 10.43 20.766 1 90.62 97 GLU B C 1
ATOM 3343 O O . GLU B 1 97 ? -5.383 11.023 21.812 1 90.62 97 GLU B O 1
ATOM 3348 N N . THR B 1 98 ? -6.082 10.227 19.906 1 86.56 98 THR B N 1
ATOM 3349 C CA . THR B 1 98 ? -7.48 10.586 20.125 1 86.56 98 THR B CA 1
ATOM 3350 C C . THR B 1 98 ? -8.367 9.344 20.062 1 86.56 98 THR B C 1
ATOM 3352 O O . THR B 1 98 ? -8 8.336 19.453 1 86.56 98 THR B O 1
ATOM 3355 N N . PRO B 1 99 ? -9.398 9.398 20.812 1 87.5 99 PRO B N 1
ATOM 3356 C CA . PRO B 1 99 ? -10.312 8.25 20.797 1 87.5 99 PRO B CA 1
ATOM 3357 C C . PRO B 1 99 ? -10.812 7.918 19.391 1 87.5 99 PRO B C 1
ATOM 3359 O O . PRO B 1 99 ? -10.938 6.746 19.031 1 87.5 99 PRO B O 1
ATOM 3362 N N . ILE B 1 100 ? -11.086 8.992 18.672 1 88.06 100 ILE B N 1
ATOM 3363 C CA . ILE B 1 100 ? -11.43 8.844 17.25 1 88.06 100 ILE B CA 1
ATOM 3364 C C . ILE B 1 100 ? -10.297 9.398 16.391 1 88.06 100 ILE B C 1
ATOM 3366 O O . ILE B 1 100 ? -9.812 10.508 16.641 1 88.06 100 ILE B O 1
ATOM 3370 N N . PRO B 1 101 ? -9.867 8.594 15.438 1 94.69 101 PRO B N 1
ATOM 3371 C CA . PRO B 1 101 ? -8.766 9.086 14.602 1 94.69 101 PRO B CA 1
ATOM 3372 C C . PRO B 1 101 ? -9.078 10.422 13.945 1 94.69 101 PRO B C 1
ATOM 3374 O O . PRO B 1 101 ? -10.211 10.656 13.516 1 94.69 101 PRO B O 1
ATOM 3377 N N . ASP B 1 102 ? -8.164 11.281 13.961 1 95.38 102 ASP B N 1
ATOM 3378 C CA . ASP B 1 102 ? -8.297 12.523 13.211 1 95.38 102 ASP B CA 1
ATOM 3379 C C . ASP B 1 102 ? -8.266 12.266 11.711 1 95.38 102 ASP B C 1
ATOM 3381 O O . ASP B 1 102 ? -7.199 12.273 11.094 1 95.38 102 ASP B O 1
ATOM 3385 N N . TYR B 1 103 ? -9.453 12.086 11.125 1 95.81 103 TYR B N 1
ATOM 3386 C CA . TYR B 1 103 ? -9.57 11.68 9.727 1 95.81 103 TYR B CA 1
ATOM 3387 C C . TYR B 1 103 ? -9.039 12.766 8.797 1 95.81 103 TYR B C 1
ATOM 3389 O O . TYR B 1 103 ? -8.625 12.477 7.676 1 95.81 103 TYR B O 1
ATOM 3397 N N . ARG B 1 104 ? -9.016 14.094 9.219 1 96.38 104 ARG B N 1
ATOM 3398 C CA . ARG B 1 104 ? -8.508 15.18 8.383 1 96.38 104 ARG B CA 1
ATOM 3399 C C . ARG B 1 104 ? -7.047 14.945 8.016 1 96.38 104 ARG B C 1
ATOM 3401 O O . ARG B 1 104 ? -6.668 15.062 6.852 1 96.38 104 ARG B O 1
ATOM 3408 N N . VAL B 1 105 ? -6.277 14.578 9.008 1 97.31 105 VAL B N 1
ATOM 3409 C CA . VAL B 1 105 ? -4.848 14.352 8.828 1 97.31 105 VAL B CA 1
ATOM 3410 C C . VAL B 1 105 ? -4.629 13.125 7.938 1 97.31 105 VAL B C 1
ATOM 3412 O O . VAL B 1 105 ? -3.824 13.164 7.004 1 97.31 105 VAL B O 1
ATOM 3415 N N . ILE B 1 106 ? -5.348 12.086 8.188 1 98.19 106 ILE B N 1
ATOM 3416 C CA . ILE B 1 106 ? -5.23 10.836 7.457 1 98.19 106 ILE B CA 1
ATOM 3417 C C . ILE B 1 106 ? -5.582 11.062 5.988 1 98.19 106 ILE B C 1
ATOM 3419 O O . ILE B 1 106 ? -4.871 10.594 5.094 1 98.19 106 ILE B O 1
ATOM 3423 N N . ILE B 1 107 ? -6.598 11.82 5.727 1 98.19 107 ILE B N 1
ATOM 3424 C CA . ILE B 1 107 ? -7.082 12.086 4.375 1 98.19 107 ILE B CA 1
ATOM 3425 C C . ILE B 1 107 ? -6.078 12.961 3.631 1 98.19 107 ILE B C 1
ATOM 3427 O O . ILE B 1 107 ? -5.812 12.742 2.445 1 98.19 107 ILE B O 1
ATOM 3431 N N . GLU B 1 108 ? -5.496 13.922 4.289 1 97.75 108 GLU B N 1
ATOM 3432 C CA . GLU B 1 108 ? -4.5 14.789 3.666 1 97.75 108 GLU B CA 1
ATOM 3433 C C . GLU B 1 108 ? -3.334 13.977 3.109 1 97.75 108 GLU B C 1
ATOM 3435 O O . GLU B 1 108 ? -2.982 14.109 1.937 1 97.75 108 GLU B O 1
ATOM 3440 N N . TYR B 1 109 ? -2.818 13.094 3.916 1 97.56 109 TYR B N 1
ATOM 3441 C CA . TYR B 1 109 ? -1.654 12.32 3.496 1 97.56 109 TYR B CA 1
ATOM 3442 C C . TYR B 1 109 ? -2.031 11.305 2.424 1 97.56 109 TYR B C 1
ATOM 3444 O O . TYR B 1 109 ? -1.261 11.07 1.49 1 97.56 109 TYR B O 1
ATOM 3452 N N . SER B 1 110 ? -3.213 10.766 2.48 1 97.5 110 SER B N 1
ATOM 3453 C CA . SER B 1 110 ? -3.602 9.68 1.588 1 97.5 110 SER B CA 1
ATOM 3454 C C . SER B 1 110 ? -4.09 10.211 0.245 1 97.5 110 SER B C 1
ATOM 3456 O O . SER B 1 110 ? -4.047 9.508 -0.762 1 97.5 110 SER B O 1
ATOM 3458 N N . CYS B 1 111 ? -4.508 11.5 0.186 1 97.12 111 CYS B N 1
ATOM 3459 C CA . CYS B 1 111 ? -5.168 11.969 -1.03 1 97.12 111 CYS B CA 1
ATOM 3460 C C . CYS B 1 111 ? -4.363 13.078 -1.697 1 97.12 111 CYS B C 1
ATOM 3462 O O . CYS B 1 111 ? -4.477 13.289 -2.904 1 97.12 111 CYS B O 1
ATOM 3464 N N . ILE B 1 112 ? -3.633 13.805 -0.913 1 96.56 112 ILE B N 1
ATOM 3465 C CA . ILE B 1 112 ? -2.914 14.938 -1.482 1 96.56 112 ILE B CA 1
ATOM 3466 C C . ILE B 1 112 ? -1.508 14.508 -1.89 1 96.56 112 ILE B C 1
ATOM 3468 O O . ILE B 1 112 ? -1.004 14.914 -2.938 1 96.56 112 ILE B O 1
ATOM 3472 N N . TYR B 1 113 ? -0.866 13.648 -1.104 1 96.75 113 TYR B N 1
ATOM 3473 C CA . TYR B 1 113 ? 0.457 13.133 -1.439 1 96.75 113 TYR B CA 1
ATOM 3474 C C . TYR B 1 113 ? 0.387 12.188 -2.639 1 96.75 113 TYR B C 1
ATOM 3476 O O . TYR B 1 113 ? -0.614 11.5 -2.836 1 96.75 113 TYR B O 1
ATOM 3484 N N . SER B 1 114 ? 1.438 12.203 -3.432 1 96.44 114 SER B N 1
ATOM 3485 C CA . SER B 1 114 ? 1.54 11.164 -4.449 1 96.44 114 SER B CA 1
ATOM 3486 C C . SER B 1 114 ? 1.659 9.781 -3.816 1 96.44 114 SER B C 1
ATOM 3488 O O . SER B 1 114 ? 2.092 9.656 -2.67 1 96.44 114 SER B O 1
ATOM 3490 N N . PRO B 1 115 ? 1.256 8.758 -4.578 1 96.75 115 PRO B N 1
ATOM 3491 C CA . PRO B 1 115 ? 1.36 7.398 -4.031 1 96.75 115 PRO B CA 1
ATOM 3492 C C . PRO B 1 115 ? 2.777 7.055 -3.574 1 96.75 115 PRO B C 1
ATOM 3494 O O . PRO B 1 115 ? 2.955 6.406 -2.541 1 96.75 115 PRO B O 1
ATOM 3497 N N . GLU B 1 116 ? 3.787 7.492 -4.258 1 97.12 116 GLU B N 1
ATOM 3498 C CA . GLU B 1 116 ? 5.168 7.199 -3.891 1 97.12 116 GLU B CA 1
ATOM 3499 C C . GLU B 1 116 ? 5.578 7.957 -2.631 1 97.12 116 GLU B C 1
ATOM 3501 O O . GLU B 1 116 ? 6.297 7.422 -1.783 1 97.12 116 GLU B O 1
ATOM 3506 N N . GLU B 1 117 ? 5.152 9.242 -2.539 1 97 117 GLU B N 1
ATOM 3507 C CA . GLU B 1 117 ? 5.43 10.023 -1.338 1 97 117 GLU B CA 1
ATOM 3508 C C . GLU B 1 117 ? 4.785 9.391 -0.108 1 97 117 GLU B C 1
ATOM 3510 O O . GLU B 1 117 ? 5.414 9.289 0.947 1 97 117 GLU B O 1
ATOM 3515 N N . PHE B 1 118 ? 3.555 9.023 -0.302 1 98.31 118 PHE B N 1
ATOM 3516 C CA . PHE B 1 118 ? 2.838 8.438 0.827 1 98.31 118 PHE B CA 1
ATOM 3517 C C . PHE B 1 118 ? 3.432 7.086 1.204 1 98.31 118 PHE B C 1
ATOM 3519 O O . PHE B 1 118 ? 3.475 6.73 2.383 1 98.31 118 PHE B O 1
ATOM 3526 N N . LEU B 1 119 ? 3.826 6.297 0.243 1 98.31 119 LEU B N 1
ATOM 3527 C CA . LEU B 1 119 ? 4.496 5.027 0.51 1 98.31 119 LEU B CA 1
ATOM 3528 C C . LEU B 1 119 ? 5.742 5.242 1.359 1 98.31 119 LEU B C 1
ATOM 3530 O O . LEU B 1 119 ? 6.031 4.445 2.256 1 98.31 119 LEU B O 1
ATOM 3534 N N . ALA B 1 120 ? 6.496 6.312 1.048 1 98.19 120 ALA B N 1
ATOM 3535 C CA . ALA B 1 120 ? 7.68 6.633 1.841 1 98.19 120 ALA B CA 1
ATOM 3536 C C . ALA B 1 120 ? 7.309 6.922 3.293 1 98.19 120 ALA B C 1
ATOM 3538 O O . ALA B 1 120 ? 8.039 6.543 4.215 1 98.19 120 ALA B O 1
ATOM 3539 N N . VAL B 1 121 ? 6.172 7.59 3.486 1 98.56 121 VAL B N 1
ATOM 3540 C CA . VAL B 1 121 ? 5.676 7.875 4.828 1 98.56 121 VAL B CA 1
ATOM 3541 C C . VAL B 1 121 ? 5.301 6.574 5.531 1 98.56 121 VAL B C 1
ATOM 3543 O O . VAL B 1 121 ? 5.613 6.383 6.711 1 98.56 121 VAL B O 1
ATOM 3546 N N . LYS B 1 122 ? 4.637 5.684 4.82 1 98.56 122 LYS B N 1
ATOM 3547 C CA . LYS B 1 122 ? 4.242 4.398 5.383 1 98.56 122 LYS B CA 1
ATOM 3548 C C . LYS B 1 122 ? 5.465 3.586 5.805 1 98.56 122 LYS B C 1
ATOM 3550 O O . LYS B 1 122 ? 5.453 2.932 6.852 1 98.56 122 LYS B O 1
ATOM 3555 N N . ARG B 1 123 ? 6.496 3.584 4.98 1 98.31 123 ARG B N 1
ATOM 3556 C CA . ARG B 1 123 ? 7.73 2.887 5.32 1 98.31 123 ARG B CA 1
ATOM 3557 C C . ARG B 1 123 ? 8.352 3.465 6.586 1 98.31 123 ARG B C 1
ATOM 3559 O O . ARG B 1 123 ? 8.82 2.719 7.449 1 98.31 123 ARG B O 1
ATOM 3566 N N . ALA B 1 124 ? 8.391 4.824 6.668 1 98.38 124 ALA B N 1
ATOM 3567 C CA . ALA B 1 124 ? 8.914 5.48 7.863 1 98.38 124 ALA B CA 1
ATOM 3568 C C . ALA B 1 124 ? 8.102 5.102 9.102 1 98.38 124 ALA B C 1
ATOM 3570 O O . ALA B 1 124 ? 8.656 4.906 10.18 1 98.38 124 ALA B O 1
ATOM 3571 N N . TYR B 1 125 ? 6.777 5.035 8.961 1 98.56 125 TYR B N 1
ATOM 3572 C CA . TYR B 1 125 ? 5.879 4.645 10.039 1 98.56 125 TYR B CA 1
ATOM 3573 C C . TYR B 1 125 ? 6.223 3.252 10.555 1 98.56 125 TYR B C 1
ATOM 3575 O O . TYR B 1 125 ? 6.32 3.039 11.766 1 98.56 125 TYR B O 1
ATOM 3583 N N . GLN B 1 126 ? 6.395 2.324 9.648 1 98.06 126 GLN B N 1
ATOM 3584 C CA . GLN B 1 126 ? 6.719 0.95 10.016 1 98.06 126 GLN B CA 1
ATOM 3585 C C . GLN B 1 126 ? 8.078 0.87 10.703 1 98.06 126 GLN B C 1
ATOM 3587 O O . GLN B 1 126 ? 8.25 0.107 11.656 1 98.06 126 GLN B O 1
ATOM 3592 N N . ALA B 1 127 ? 9.031 1.569 10.172 1 97.38 127 ALA B N 1
ATOM 3593 C CA . ALA B 1 127 ? 10.367 1.573 10.758 1 97.38 127 ALA B CA 1
ATOM 3594 C C . ALA B 1 127 ? 10.336 2.098 12.188 1 97.38 127 ALA B C 1
ATOM 3596 O O . ALA B 1 127 ? 11.039 1.583 13.062 1 97.38 127 ALA B O 1
ATOM 3597 N N . ARG B 1 128 ? 9.508 3.133 12.43 1 96.69 128 ARG B N 1
ATOM 3598 C CA . ARG B 1 128 ? 9.5 3.826 13.711 1 96.69 128 ARG B CA 1
ATOM 3599 C C . ARG B 1 128 ? 8.641 3.08 14.734 1 96.69 128 ARG B C 1
ATOM 3601 O O . ARG B 1 128 ? 9.008 2.982 15.906 1 96.69 128 ARG B O 1
ATOM 3608 N N . TYR B 1 129 ? 7.52 2.541 14.336 1 97.06 129 TYR B N 1
ATOM 3609 C CA . TYR B 1 129 ? 6.531 2.074 15.305 1 97.06 129 TYR B CA 1
ATOM 3610 C C . TYR B 1 129 ? 6.363 0.562 15.219 1 97.06 129 TYR B C 1
ATOM 3612 O O . TYR B 1 129 ? 5.629 -0.031 16.016 1 97.06 129 TYR B O 1
ATOM 3620 N N . LYS B 1 130 ? 6.965 -0.141 14.234 1 96.75 130 LYS B N 1
ATOM 3621 C CA . LYS B 1 130 ? 6.953 -1.59 14.047 1 96.75 130 LYS B CA 1
ATOM 3622 C C . LYS B 1 130 ? 5.535 -2.104 13.828 1 96.75 130 LYS B C 1
ATOM 3624 O O . LYS B 1 130 ? 5.148 -3.139 14.383 1 96.75 130 LYS B O 1
ATOM 3629 N N . ARG B 1 131 ? 4.711 -1.254 13.156 1 96.31 131 ARG B N 1
ATOM 3630 C CA . ARG B 1 131 ? 3.348 -1.513 12.703 1 96.31 131 ARG B CA 1
ATOM 3631 C C . ARG B 1 131 ? 3.041 -0.753 11.422 1 96.31 131 ARG B C 1
ATOM 3633 O O . ARG B 1 131 ? 3.658 0.276 11.141 1 96.31 131 ARG B O 1
ATOM 3640 N N . SER B 1 132 ? 2.156 -1.265 10.664 1 97.75 132 SER B N 1
ATOM 3641 C CA . SER B 1 132 ? 1.755 -0.498 9.484 1 97.75 132 SER B CA 1
ATOM 3642 C C . SER B 1 132 ? 0.709 0.554 9.844 1 97.75 132 SER B C 1
ATOM 3644 O O . SER B 1 132 ? -0.016 0.405 10.828 1 97.75 132 SER B O 1
ATOM 3646 N N . VAL B 1 133 ? 0.623 1.652 9.062 1 98.12 133 VAL B N 1
ATOM 3647 C CA . VAL B 1 133 ? -0.396 2.682 9.234 1 98.12 133 VAL B CA 1
ATOM 3648 C C . VAL B 1 133 ? -1.785 2.059 9.117 1 98.12 133 VAL B C 1
ATOM 3650 O O . VAL B 1 133 ? -2.684 2.381 9.898 1 98.12 133 VAL B O 1
ATOM 3653 N N . GLU B 1 134 ? -1.982 1.13 8.141 1 98 134 GLU B N 1
ATOM 3654 C CA . GLU B 1 134 ? -3.266 0.484 7.879 1 98 134 GLU B CA 1
ATOM 3655 C C . GLU B 1 134 ? -3.725 -0.333 9.086 1 98 134 GLU B C 1
ATOM 3657 O O . GLU B 1 134 ? -4.895 -0.285 9.461 1 98 134 GLU B O 1
ATOM 3662 N N . GLU B 1 135 ? -2.795 -1.038 9.68 1 96.88 135 GLU B N 1
ATOM 3663 C CA . GLU B 1 135 ? -3.107 -1.872 10.844 1 96.88 135 GLU B CA 1
ATOM 3664 C C . GLU B 1 135 ? -3.582 -1.026 12.016 1 96.88 135 GLU B C 1
ATOM 3666 O O . GLU B 1 135 ? -4.625 -1.312 12.617 1 96.88 135 GLU B O 1
ATOM 3671 N N . ASP B 1 136 ? -2.857 0.028 12.383 1 97.38 136 ASP B N 1
ATOM 3672 C CA . ASP B 1 136 ? -3.223 0.909 13.492 1 97.38 136 ASP B CA 1
ATOM 3673 C C . ASP B 1 136 ? -4.543 1.625 13.211 1 97.38 136 ASP B C 1
ATOM 3675 O O . ASP B 1 136 ? -5.402 1.724 14.086 1 97.38 136 ASP B O 1
ATOM 3679 N N . LEU B 1 137 ? -4.648 2.092 12 1 98.06 137 LEU B N 1
ATOM 3680 C CA . LEU B 1 137 ? -5.863 2.803 11.617 1 98.06 137 LEU B CA 1
ATOM 3681 C C . LEU B 1 137 ? -7.082 1.888 11.703 1 98.06 137 LEU B C 1
ATOM 3683 O O . LEU B 1 137 ? -8.125 2.283 12.234 1 98.06 137 LEU B O 1
ATOM 3687 N N . ALA B 1 138 ? -6.98 0.691 11.164 1 96.94 138 ALA B N 1
ATOM 3688 C CA . ALA B 1 138 ? -8.078 -0.27 11.188 1 96.94 138 ALA B CA 1
ATOM 3689 C C . ALA B 1 138 ? -8.461 -0.635 12.617 1 96.94 138 ALA B C 1
ATOM 3691 O O . ALA B 1 138 ? -9.641 -0.766 12.945 1 96.94 138 ALA B O 1
ATOM 3692 N N . GLU B 1 139 ? -7.48 -0.819 13.422 1 94.69 139 GLU B N 1
ATOM 3693 C CA . GLU B 1 139 ? -7.715 -1.193 14.812 1 94.69 139 GLU B CA 1
ATOM 3694 C C . GLU B 1 139 ? -8.406 -0.066 15.578 1 94.69 139 GLU B C 1
ATOM 3696 O O . GLU B 1 139 ? -9.227 -0.32 16.453 1 94.69 139 GLU B O 1
ATOM 3701 N N . HIS B 1 140 ? -8.141 1.183 15.211 1 95.81 140 HIS B N 1
ATOM 3702 C CA . HIS B 1 140 ? -8.602 2.32 15.992 1 95.81 140 HIS B CA 1
ATOM 3703 C C . HIS B 1 140 ? -9.789 3.01 15.328 1 95.81 140 HIS B C 1
ATOM 3705 O O . HIS B 1 140 ? -10.117 4.152 15.664 1 95.81 140 HIS B O 1
ATOM 3711 N N . SER B 1 141 ? -10.312 2.418 14.383 1 95.06 141 SER B N 1
ATOM 3712 C CA . SER B 1 141 ? -11.516 2.902 13.719 1 95.06 141 SER B CA 1
ATOM 3713 C C . SER B 1 141 ? -12.539 1.782 13.531 1 95.06 141 SER B C 1
ATOM 3715 O O . SER B 1 141 ? -12.242 0.616 13.805 1 95.06 141 SER B O 1
ATOM 3717 N N . ALA B 1 142 ? -13.789 2.154 13.125 1 92.38 142 ALA B N 1
ATOM 3718 C CA . ALA B 1 142 ? -14.852 1.16 12.961 1 92.38 142 ALA B CA 1
ATOM 3719 C C . ALA B 1 142 ? -15.867 1.61 11.914 1 92.38 142 ALA B C 1
ATOM 3721 O O . ALA B 1 142 ? -15.891 2.781 11.531 1 92.38 142 ALA B O 1
ATOM 3722 N N . GLY B 1 143 ? -16.594 0.658 11.383 1 91.81 143 GLY B N 1
ATOM 3723 C CA . GLY B 1 143 ? -17.734 0.951 10.531 1 91.81 143 GLY B CA 1
ATOM 3724 C C . GLY B 1 143 ? -17.344 1.605 9.219 1 91.81 143 GLY B C 1
ATOM 3725 O O . GLY B 1 143 ? -16.359 1.229 8.602 1 91.81 143 GLY B O 1
ATOM 3726 N N . ASP B 1 144 ? -18.203 2.539 8.844 1 93.19 144 ASP B N 1
ATOM 3727 C CA . ASP B 1 144 ? -18.047 3.184 7.539 1 93.19 144 ASP B CA 1
ATOM 3728 C C . ASP B 1 144 ? -16.797 4.055 7.508 1 93.19 144 ASP B C 1
ATOM 3730 O O . ASP B 1 144 ? -16.141 4.18 6.465 1 93.19 144 ASP B O 1
ATOM 3734 N N . LEU B 1 145 ? -16.516 4.637 8.672 1 95.19 145 LEU B N 1
ATOM 3735 C CA . LEU B 1 145 ? -15.312 5.457 8.734 1 95.19 145 LEU B CA 1
ATOM 3736 C C . LEU B 1 145 ? -14.07 4.617 8.484 1 95.19 145 LEU B C 1
ATOM 3738 O O . LEU B 1 145 ? -13.188 5.02 7.719 1 95.19 145 LEU B O 1
ATOM 3742 N N . ARG B 1 146 ? -13.977 3.463 9.062 1 95.5 146 ARG B N 1
ATOM 3743 C CA . ARG B 1 146 ? -12.867 2.545 8.836 1 95.5 146 ARG B CA 1
ATOM 3744 C C . ARG B 1 146 ? -12.773 2.139 7.371 1 95.5 146 ARG B C 1
ATOM 3746 O O . ARG B 1 146 ? -11.688 2.145 6.785 1 95.5 146 ARG B O 1
ATOM 3753 N N . LYS B 1 147 ? -13.953 1.8 6.82 1 94.94 147 LYS B N 1
ATOM 3754 C CA . LYS B 1 147 ? -14 1.358 5.43 1 94.94 147 LYS B CA 1
ATOM 3755 C C . LYS B 1 147 ? -13.406 2.414 4.5 1 94.94 147 LYS B C 1
ATOM 3757 O O . LYS B 1 147 ? -12.602 2.096 3.619 1 94.94 147 LYS B O 1
ATOM 3762 N N . LEU B 1 148 ? -13.773 3.639 4.754 1 96.69 148 LEU B N 1
ATOM 3763 C CA . LEU B 1 148 ? -13.297 4.73 3.914 1 96.69 148 LEU B CA 1
ATOM 3764 C C . LEU B 1 148 ? -11.812 4.984 4.141 1 96.69 148 LEU B C 1
ATOM 3766 O O . LEU B 1 148 ? -11.031 5 3.188 1 96.69 148 LEU B O 1
ATOM 3770 N N . LEU B 1 149 ? -11.438 5.133 5.414 1 97.88 149 LEU B N 1
ATOM 3771 C CA . LEU B 1 149 ? -10.086 5.59 5.727 1 97.88 149 LEU B CA 1
ATOM 3772 C C . LEU B 1 149 ? -9.062 4.512 5.398 1 97.88 149 LEU B C 1
ATOM 3774 O O . LEU B 1 149 ? -7.98 4.812 4.879 1 97.88 149 LEU B O 1
ATOM 3778 N N . VAL B 1 150 ? -9.344 3.275 5.668 1 97.69 150 VAL B N 1
ATOM 3779 C CA . VAL B 1 150 ? -8.406 2.199 5.375 1 97.69 150 VAL B CA 1
ATOM 3780 C C . VAL B 1 150 ? -8.273 2.025 3.865 1 97.69 150 VAL B C 1
ATOM 3782 O O . VAL B 1 150 ? -7.18 1.739 3.361 1 97.69 150 VAL B O 1
ATOM 3785 N N . ALA B 1 151 ? -9.359 2.211 3.146 1 97.06 151 ALA B N 1
ATOM 3786 C CA . ALA B 1 151 ? -9.289 2.162 1.689 1 97.06 151 ALA B CA 1
ATOM 3787 C C . ALA B 1 151 ? -8.391 3.268 1.143 1 97.06 151 ALA B C 1
ATOM 3789 O O . ALA B 1 151 ? -7.527 3.014 0.3 1 97.06 151 ALA B O 1
ATOM 3790 N N . LEU B 1 152 ? -8.562 4.465 1.663 1 97.94 152 LEU B N 1
ATOM 3791 C CA . LEU B 1 152 ? -7.777 5.602 1.196 1 97.94 152 LEU B CA 1
ATOM 3792 C C . LEU B 1 152 ? -6.293 5.395 1.481 1 97.94 152 LEU B C 1
ATOM 3794 O O . LEU B 1 152 ? -5.449 5.695 0.636 1 97.94 152 LEU B O 1
ATOM 3798 N N . VAL B 1 153 ? -6.012 4.859 2.635 1 98.12 153 VAL B N 1
ATOM 3799 C CA . VAL B 1 153 ? -4.625 4.699 3.062 1 98.12 153 VAL B CA 1
ATOM 3800 C C . VAL B 1 153 ? -4.008 3.486 2.373 1 98.12 153 VAL B C 1
ATOM 3802 O O . VAL B 1 153 ? -2.812 3.48 2.062 1 98.12 153 VAL B O 1
ATOM 3805 N N . GLY B 1 154 ? -4.785 2.506 2.062 1 97.12 154 GLY B N 1
ATOM 3806 C CA . GLY B 1 154 ? -4.266 1.231 1.593 1 97.12 154 GLY B CA 1
ATOM 3807 C C . GLY B 1 154 ? -4.027 1.199 0.095 1 97.12 154 GLY B C 1
ATOM 3808 O O . GLY B 1 154 ? -3.127 0.506 -0.381 1 97.12 154 GLY B O 1
ATOM 3809 N N . ILE B 1 155 ? -4.75 1.904 -0.662 1 95.62 155 ILE B N 1
ATOM 3810 C CA . ILE B 1 155 ? -4.742 1.804 -2.117 1 95.62 155 ILE B CA 1
ATOM 3811 C C . ILE B 1 155 ? -3.5 2.496 -2.674 1 95.62 155 ILE B C 1
ATOM 3813 O O . ILE B 1 155 ? -3.178 3.619 -2.279 1 95.62 155 ILE B O 1
ATOM 3817 N N . TYR B 1 156 ? -2.709 1.766 -3.461 1 97.81 156 TYR B N 1
ATOM 3818 C CA . TYR B 1 156 ? -1.617 2.336 -4.242 1 97.81 156 TYR B CA 1
ATOM 3819 C C . TYR B 1 156 ? -2.127 2.889 -5.566 1 97.81 156 TYR B C 1
ATOM 3821 O O . TYR B 1 156 ? -2.037 2.221 -6.602 1 97.81 156 TYR B O 1
ATOM 3829 N N . ARG B 1 157 ? -2.527 4.105 -5.605 1 97.06 157 ARG B N 1
ATOM 3830 C CA . ARG B 1 157 ? -3.297 4.734 -6.676 1 97.06 157 ARG B CA 1
ATOM 3831 C C . ARG B 1 157 ? -2.453 4.887 -7.938 1 97.06 157 ARG B C 1
ATOM 3833 O O . ARG B 1 157 ? -1.272 5.234 -7.863 1 97.06 157 ARG B O 1
ATOM 3840 N N . TYR B 1 158 ? -3.137 4.645 -9.047 1 97.75 158 TYR B N 1
ATOM 3841 C CA . TYR B 1 158 ? -2.498 4.973 -10.32 1 97.75 158 TYR B CA 1
ATOM 3842 C C . TYR B 1 158 ? -2.336 6.48 -10.477 1 97.75 158 TYR B C 1
ATOM 3844 O O . TYR B 1 158 ? -3.295 7.234 -10.305 1 97.75 158 TYR B O 1
ATOM 3852 N N . ALA B 1 159 ? -1.145 6.93 -10.836 1 96 159 ALA B N 1
ATOM 3853 C CA . ALA B 1 159 ? -0.851 8.359 -10.852 1 96 159 ALA B CA 1
ATOM 3854 C C . ALA B 1 159 ? -0.772 8.891 -12.281 1 96 159 ALA B C 1
ATOM 3856 O O . ALA B 1 159 ? -0.218 9.961 -12.523 1 96 159 ALA B O 1
ATOM 3857 N N . GLY B 1 160 ? -1.278 8.172 -13.203 1 95.31 160 GLY B N 1
ATOM 3858 C CA . GLY B 1 160 ? -1.232 8.617 -14.594 1 95.31 160 GLY B CA 1
ATOM 3859 C C . GLY B 1 160 ? -2.281 9.656 -14.922 1 95.31 160 GLY B C 1
ATOM 3860 O O . GLY B 1 160 ? -3.088 10.023 -14.062 1 95.31 160 GLY B O 1
ATOM 3861 N N . LYS B 1 161 ? -2.338 10.195 -16.156 1 95.56 161 LYS B N 1
ATOM 3862 C CA . LYS B 1 161 ? -3.166 11.336 -16.531 1 95.56 161 LYS B CA 1
ATOM 3863 C C . LYS B 1 161 ? -4.336 10.891 -17.406 1 95.56 161 LYS B C 1
ATOM 3865 O O . LYS B 1 161 ? -5.188 11.711 -17.766 1 95.56 161 LYS B O 1
ATOM 3870 N N . GLU B 1 162 ? -4.398 9.578 -17.703 1 95.81 162 GLU B N 1
ATOM 3871 C CA . GLU B 1 162 ? -5.418 9.094 -18.625 1 95.81 162 GLU B CA 1
ATOM 3872 C C . GLU B 1 162 ? -6.82 9.273 -18.047 1 95.81 162 GLU B C 1
ATOM 3874 O O . GLU B 1 162 ? -7.039 9.062 -16.859 1 95.81 162 GLU B O 1
ATOM 3879 N N . ILE B 1 163 ? -7.746 9.742 -18.906 1 97.06 163 ILE B N 1
ATOM 3880 C CA . ILE B 1 163 ? -9.141 9.93 -18.531 1 97.06 163 ILE B CA 1
ATOM 3881 C C . ILE B 1 163 ? -10.047 9.18 -19.5 1 97.06 163 ILE B C 1
ATOM 3883 O O . ILE B 1 163 ? -9.844 9.234 -20.719 1 97.06 163 ILE B O 1
ATOM 3887 N N . ASN B 1 164 ? -10.938 8.438 -19 1 97.12 164 ASN B N 1
ATOM 3888 C CA . ASN B 1 164 ? -11.992 7.801 -19.781 1 97.12 164 ASN B CA 1
ATOM 3889 C C . ASN B 1 164 ? -13.336 8.484 -19.578 1 97.12 164 ASN B C 1
ATOM 3891 O O . ASN B 1 164 ? -13.969 8.32 -18.547 1 97.12 164 ASN B O 1
ATOM 3895 N N . ALA B 1 165 ? -13.805 9.188 -20.594 1 96.75 165 ALA B N 1
ATOM 3896 C CA . ALA B 1 165 ? -15.016 10 -20.5 1 96.75 165 ALA B CA 1
ATOM 3897 C C . ALA B 1 165 ? -16.25 9.125 -20.266 1 96.75 165 ALA B C 1
ATOM 3899 O O . ALA B 1 165 ? -17.172 9.523 -19.547 1 96.75 165 ALA B O 1
ATOM 3900 N N . ARG B 1 166 ? -16.297 7.984 -20.891 1 97.12 166 ARG B N 1
ATOM 3901 C CA . ARG B 1 166 ? -17.438 7.078 -20.719 1 97.12 166 ARG B CA 1
ATOM 3902 C C . ARG B 1 166 ? -17.531 6.609 -19.266 1 97.12 166 ARG B C 1
ATOM 3904 O O . ARG B 1 166 ? -18.641 6.555 -18.703 1 97.12 166 ARG B O 1
ATOM 3911 N N . VAL B 1 167 ? -16.328 6.312 -18.75 1 96.75 167 VAL B N 1
ATOM 3912 C CA . VAL B 1 167 ? -16.297 5.887 -17.359 1 96.75 167 VAL B CA 1
ATOM 3913 C C . VAL B 1 167 ? -16.719 7.039 -16.453 1 96.75 167 VAL B C 1
ATOM 3915 O O . VAL B 1 167 ? -17.469 6.836 -15.484 1 96.75 167 VAL B O 1
ATOM 3918 N N . ALA B 1 168 ? -16.281 8.242 -16.703 1 98.06 168 ALA B N 1
ATOM 3919 C CA . ALA B 1 168 ? -16.656 9.414 -15.922 1 98.06 168 ALA B CA 1
ATOM 3920 C C . ALA B 1 168 ? -18.172 9.594 -15.914 1 98.06 168 ALA B C 1
ATOM 3922 O O . ALA B 1 168 ? -18.766 9.859 -14.867 1 98.06 168 ALA B O 1
ATOM 3923 N N . ASN B 1 169 ? -18.812 9.383 -17.062 1 97.75 169 ASN B N 1
ATOM 3924 C CA . ASN B 1 169 ? -20.266 9.516 -17.172 1 97.75 169 ASN B CA 1
ATOM 3925 C C . ASN B 1 169 ? -20.984 8.469 -16.344 1 97.75 169 ASN B C 1
ATOM 3927 O O . ASN B 1 169 ? -21.891 8.797 -15.57 1 97.75 169 ASN B O 1
ATOM 3931 N N . THR B 1 170 ? -20.578 7.27 -16.562 1 97.56 170 THR B N 1
ATOM 3932 C CA . THR B 1 170 ? -21.234 6.152 -15.891 1 97.56 170 THR B CA 1
ATOM 3933 C C . THR B 1 170 ? -21.078 6.273 -14.375 1 97.56 170 THR B C 1
ATOM 3935 O O . THR B 1 170 ? -22.031 6.043 -13.633 1 97.56 170 THR B O 1
ATOM 3938 N N . GLU B 1 171 ? -19.875 6.641 -13.93 1 97.56 171 GLU B N 1
ATOM 3939 C CA . GLU B 1 171 ? -19.625 6.707 -12.492 1 97.56 171 GLU B CA 1
ATOM 3940 C C . GLU B 1 171 ? -20.281 7.938 -11.875 1 97.56 171 GLU B C 1
ATOM 3942 O O . GLU B 1 171 ? -20.719 7.902 -10.727 1 97.56 171 GLU B O 1
ATOM 3947 N N . ALA B 1 172 ? -20.391 9.031 -12.609 1 98 172 ALA B N 1
ATOM 3948 C CA . ALA B 1 172 ? -21.172 10.172 -12.133 1 98 172 ALA B CA 1
ATOM 3949 C C . ALA B 1 172 ? -22.625 9.766 -11.883 1 98 172 ALA B C 1
ATOM 3951 O O . ALA B 1 172 ? -23.203 10.125 -10.852 1 98 172 ALA B O 1
ATOM 3952 N N . ASP B 1 173 ? -23.188 8.984 -12.781 1 97.62 173 ASP B N 1
ATOM 3953 C CA . ASP B 1 173 ? -24.547 8.492 -12.648 1 97.62 173 ASP B CA 1
ATOM 3954 C C . ASP B 1 173 ? -24.688 7.566 -11.438 1 97.62 173 ASP B C 1
ATOM 3956 O O . ASP B 1 173 ? -25.672 7.645 -10.703 1 97.62 173 ASP B O 1
ATOM 3960 N N . ASN B 1 174 ? -23.719 6.68 -11.297 1 96.69 174 ASN B N 1
ATOM 3961 C CA . ASN B 1 174 ? -23.719 5.766 -10.156 1 96.69 174 ASN B CA 1
ATOM 3962 C C . ASN B 1 174 ? -23.703 6.523 -8.836 1 96.69 174 ASN B C 1
ATOM 3964 O O . ASN B 1 174 ? -24.453 6.191 -7.914 1 96.69 174 ASN B O 1
ATOM 3968 N N . LEU B 1 175 ? -22.828 7.504 -8.758 1 96.81 175 LEU B N 1
ATOM 3969 C CA . LEU B 1 175 ? -22.734 8.312 -7.555 1 96.81 175 LEU B CA 1
ATOM 3970 C C . LEU B 1 175 ? -24.047 9.047 -7.277 1 96.81 175 LEU B C 1
ATOM 3972 O O . LEU B 1 175 ? -24.531 9.031 -6.145 1 96.81 175 LEU B O 1
ATOM 3976 N N . HIS B 1 176 ? -24.609 9.602 -8.289 1 96 176 HIS B N 1
ATOM 3977 C CA . HIS B 1 176 ? -25.859 10.344 -8.125 1 96 176 HIS B CA 1
ATOM 3978 C C . HIS B 1 176 ? -27 9.43 -7.672 1 96 176 HIS B C 1
ATOM 3980 O O . HIS B 1 176 ? -27.797 9.805 -6.809 1 96 176 HIS B O 1
ATOM 3986 N N . SER B 1 177 ? -27.094 8.305 -8.266 1 95.75 177 SER B N 1
ATOM 3987 C CA . SER B 1 177 ? -28.125 7.34 -7.906 1 95.75 177 SER B CA 1
ATOM 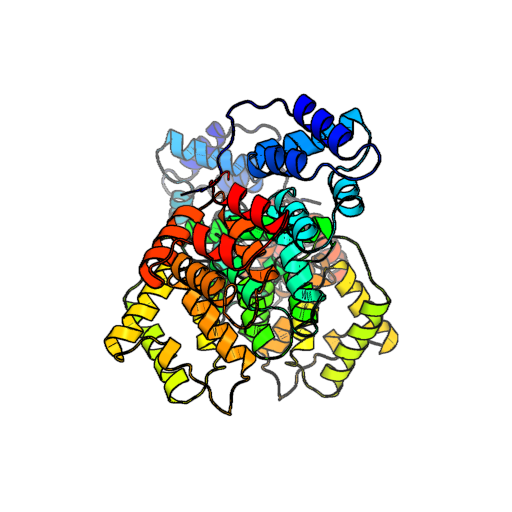3988 C C . SER B 1 177 ? -28.031 6.953 -6.434 1 95.75 177 SER B C 1
ATOM 3990 O O . SER B 1 177 ? -29.031 6.926 -5.727 1 95.75 177 SER B O 1
ATOM 3992 N N . ALA B 1 178 ? -26.828 6.672 -5.949 1 93.62 178 ALA B N 1
ATOM 3993 C CA . ALA B 1 178 ? -26.625 6.301 -4.551 1 93.62 178 ALA B CA 1
ATOM 3994 C C . ALA B 1 178 ? -26.984 7.453 -3.617 1 93.62 178 ALA B C 1
ATOM 3996 O O . ALA B 1 178 ? -27.625 7.25 -2.586 1 93.62 178 ALA B O 1
ATOM 3997 N N . ILE B 1 179 ? -26.625 8.617 -3.975 1 91.88 179 ILE B N 1
ATOM 3998 C CA . ILE B 1 179 ? -26.812 9.797 -3.137 1 91.88 179 ILE B CA 1
ATOM 3999 C C . ILE B 1 179 ? -28.297 10.188 -3.113 1 91.88 179 ILE B C 1
ATOM 4001 O O . ILE B 1 179 ? -28.828 10.531 -2.061 1 91.88 179 ILE B O 1
ATOM 4005 N N . CYS B 1 180 ? -28.938 10.102 -4.266 1 90.25 180 CYS B N 1
ATOM 4006 C CA . CYS B 1 180 ? -30.344 10.43 -4.363 1 90.25 180 CYS B CA 1
ATOM 4007 C C . CYS B 1 180 ? -31.188 9.484 -3.514 1 90.25 180 CYS B C 1
ATOM 4009 O O . CYS B 1 180 ? -32.219 9.883 -2.953 1 90.25 180 CYS B O 1
ATOM 4011 N N . ASN B 1 181 ? -30.75 8.297 -3.418 1 91.25 181 ASN B N 1
ATOM 4012 C CA . ASN B 1 181 ? -31.453 7.285 -2.627 1 91.25 181 ASN B CA 1
ATOM 4013 C C . ASN B 1 181 ? -31 7.309 -1.168 1 91.25 181 ASN B C 1
ATOM 4015 O O . ASN B 1 181 ? -31.344 6.414 -0.396 1 91.25 181 ASN B O 1
ATOM 4019 N N . LYS B 1 182 ? -30.125 8.219 -0.817 1 89.25 182 LYS B N 1
ATOM 4020 C CA . LYS B 1 182 ? -29.625 8.445 0.535 1 89.25 182 LYS B CA 1
ATOM 4021 C C . LYS B 1 182 ? -28.797 7.254 1.024 1 89.25 182 LYS B C 1
ATOM 4023 O O . LYS B 1 182 ? -28.828 6.918 2.211 1 89.25 182 LYS B O 1
ATOM 4028 N N . GLU B 1 183 ? -28.234 6.555 0.094 1 91.5 183 GLU B N 1
ATOM 4029 C CA . GLU B 1 183 ? -27.312 5.477 0.406 1 91.5 183 GLU B CA 1
ATOM 4030 C C . GLU B 1 183 ? -25.875 5.977 0.423 1 91.5 183 GLU B C 1
ATOM 4032 O O . GLU B 1 183 ? -25.031 5.496 -0.344 1 91.5 183 GLU B O 1
ATOM 4037 N N . PHE B 1 184 ? -25.578 6.766 1.383 1 91.12 184 PHE B N 1
ATOM 4038 C CA . PHE B 1 184 ? -24.312 7.477 1.429 1 91.12 184 PHE B CA 1
ATOM 4039 C C . PHE B 1 184 ? -23.156 6.512 1.7 1 91.12 184 PHE B C 1
ATOM 4041 O O . PHE B 1 184 ? -22 6.824 1.416 1 91.12 184 PHE B O 1
ATOM 4048 N N . ASN B 1 185 ? -23.484 5.383 2.27 1 90.31 185 ASN B N 1
ATOM 4049 C CA . ASN B 1 185 ? -22.453 4.391 2.582 1 90.31 185 ASN B CA 1
ATOM 4050 C C . ASN B 1 185 ? -22.406 3.283 1.533 1 90.31 185 ASN B C 1
ATOM 4052 O O . ASN B 1 185 ? -21.828 2.223 1.77 1 90.31 185 ASN B O 1
ATOM 4056 N N . HIS B 1 186 ? -23.094 3.57 0.41 1 91.69 186 HIS B N 1
ATOM 4057 C CA . HIS B 1 186 ? -23.062 2.592 -0.671 1 91.69 186 HIS B CA 1
ATOM 4058 C C . HIS B 1 186 ? -21.641 2.256 -1.08 1 91.69 186 HIS B C 1
ATOM 4060 O O . HIS B 1 186 ? -20.797 3.145 -1.17 1 91.69 186 HIS B O 1
ATOM 4066 N N . GLU B 1 187 ? -21.344 1.031 -1.373 1 93.31 187 GLU B N 1
ATOM 4067 C CA . GLU B 1 187 ? -19.984 0.547 -1.632 1 93.31 187 GLU B CA 1
ATOM 4068 C C . GLU B 1 187 ? -19.375 1.232 -2.852 1 93.31 187 GLU B C 1
ATOM 4070 O O . GLU B 1 187 ? -18.172 1.446 -2.912 1 93.31 187 GLU B O 1
ATOM 4075 N N . GLU B 1 188 ? -20.234 1.628 -3.785 1 94.94 188 GLU B N 1
ATOM 4076 C CA . GLU B 1 188 ? -19.734 2.238 -5.012 1 94.94 188 GLU B CA 1
ATOM 4077 C C . GLU B 1 188 ? -19.125 3.611 -4.734 1 94.94 188 GLU B C 1
ATOM 4079 O O . GLU B 1 188 ? -18.203 4.039 -5.434 1 94.94 188 GLU B O 1
ATOM 4084 N N . ILE B 1 189 ? -19.641 4.309 -3.781 1 95.25 189 ILE B N 1
ATOM 4085 C CA . ILE B 1 189 ? -19.109 5.629 -3.459 1 95.25 189 ILE B CA 1
ATOM 4086 C C . ILE B 1 189 ? -17.656 5.508 -2.982 1 95.25 189 ILE B C 1
ATOM 4088 O O . ILE B 1 189 ? -16.766 6.133 -3.551 1 95.25 189 ILE B O 1
ATOM 4092 N N . VAL B 1 190 ? -17.438 4.605 -1.991 1 95.44 190 VAL B N 1
ATOM 4093 C CA . VAL B 1 190 ? -16.109 4.402 -1.444 1 95.44 190 VAL B CA 1
ATOM 4094 C C . VAL B 1 190 ? -15.195 3.793 -2.51 1 95.44 190 VAL B C 1
ATOM 4096 O O . VAL B 1 190 ? -14.039 4.184 -2.643 1 95.44 190 VAL B O 1
ATOM 4099 N N . ARG B 1 191 ? -15.758 2.887 -3.295 1 96.62 191 ARG B N 1
ATOM 4100 C CA . ARG B 1 191 ? -14.977 2.234 -4.34 1 96.62 191 ARG B CA 1
ATOM 4101 C C . ARG B 1 191 ? -14.43 3.256 -5.332 1 96.62 191 ARG B C 1
ATOM 4103 O O . ARG B 1 191 ? -13.227 3.305 -5.582 1 96.62 191 ARG B O 1
ATOM 4110 N N . ILE B 1 192 ? -15.258 4.098 -5.84 1 97.44 192 ILE B N 1
ATOM 4111 C CA . ILE B 1 192 ? -14.891 5.062 -6.875 1 97.44 192 ILE B CA 1
ATOM 4112 C C . ILE B 1 192 ? -13.914 6.082 -6.301 1 97.44 192 ILE B C 1
ATOM 4114 O O . ILE B 1 192 ? -12.836 6.309 -6.867 1 97.44 192 ILE B O 1
ATOM 4118 N N . ILE B 1 193 ? -14.172 6.617 -5.156 1 97.25 193 ILE B N 1
ATOM 4119 C CA . ILE B 1 193 ? -13.43 7.723 -4.566 1 97.25 193 ILE B CA 1
ATOM 4120 C C . ILE B 1 193 ? -12.047 7.234 -4.125 1 97.25 193 ILE B C 1
ATOM 4122 O O . ILE B 1 193 ? -11.062 7.965 -4.227 1 97.25 193 ILE B O 1
ATOM 4126 N N . SER B 1 194 ? -11.922 6.008 -3.705 1 97.19 194 SER B N 1
ATOM 4127 C CA . SER B 1 194 ? -10.68 5.539 -3.102 1 97.19 194 SER B CA 1
ATOM 4128 C C . SER B 1 194 ? -9.766 4.898 -4.141 1 97.19 194 SER B C 1
ATOM 4130 O O . SER B 1 194 ? -8.555 4.801 -3.939 1 97.19 194 SER B O 1
ATOM 4132 N N . THR B 1 195 ? -10.273 4.48 -5.32 1 97.06 195 THR B N 1
ATOM 4133 C CA . THR B 1 195 ? -9.438 3.65 -6.184 1 97.06 195 THR B CA 1
ATOM 4134 C C . THR B 1 195 ? -9.078 4.395 -7.465 1 97.06 195 THR B C 1
ATOM 4136 O O . THR B 1 195 ? -8.023 4.156 -8.055 1 97.06 195 THR B O 1
ATOM 4139 N N . ARG B 1 196 ? -9.914 5.305 -7.973 1 97.44 196 ARG B N 1
ATOM 4140 C CA . ARG B 1 196 ? -9.703 5.949 -9.266 1 97.44 196 ARG B CA 1
ATOM 4141 C C . ARG B 1 196 ? -8.516 6.902 -9.211 1 97.44 196 ARG B C 1
ATOM 4143 O O . ARG B 1 196 ? -8.242 7.504 -8.172 1 97.44 196 ARG B O 1
ATOM 4150 N N . SER B 1 197 ? -7.824 6.977 -10.398 1 97.19 197 SER B N 1
ATOM 4151 C CA . SER B 1 197 ? -6.789 8 -10.508 1 97.19 197 SER B CA 1
ATOM 4152 C C . SER B 1 197 ? -7.363 9.398 -10.297 1 97.19 197 SER B C 1
ATOM 4154 O O . SER B 1 197 ? -8.547 9.633 -10.555 1 97.19 197 SER B O 1
ATOM 4156 N N . ILE B 1 198 ? -6.539 10.289 -9.828 1 97.06 198 ILE B N 1
ATOM 4157 C CA . ILE B 1 198 ? -6.984 11.633 -9.469 1 97.06 198 ILE B CA 1
ATOM 4158 C C . ILE B 1 198 ? -7.566 12.328 -10.695 1 97.06 198 ILE B C 1
ATOM 4160 O O . ILE B 1 198 ? -8.68 12.859 -10.648 1 97.06 198 ILE B O 1
ATOM 4164 N N . PRO B 1 199 ? -6.945 12.289 -11.883 1 97.5 199 PRO B N 1
ATOM 4165 C CA . PRO B 1 199 ? -7.547 12.922 -13.055 1 97.5 199 PRO B CA 1
ATOM 4166 C C . PRO B 1 199 ? -8.891 12.312 -13.43 1 97.5 199 PRO B C 1
ATOM 4168 O O . PRO B 1 199 ? -9.828 13.031 -13.781 1 97.5 199 PRO B O 1
ATOM 4171 N N . GLN B 1 200 ? -9.008 10.969 -13.359 1 97.94 200 GLN B N 1
ATOM 4172 C CA . GLN B 1 200 ? -10.273 10.297 -13.664 1 97.94 200 GLN B CA 1
ATOM 4173 C C . GLN B 1 200 ? -11.359 10.711 -12.68 1 97.94 200 GLN B C 1
ATOM 4175 O O . GLN B 1 200 ? -12.516 10.914 -13.078 1 97.94 200 GLN B O 1
ATOM 4180 N N . LEU B 1 201 ? -11.008 10.797 -11.414 1 97.69 201 LEU B N 1
ATOM 4181 C CA . LEU B 1 201 ? -11.961 11.18 -10.383 1 97.69 201 LEU B CA 1
ATOM 4182 C C . LEU B 1 201 ? -12.445 12.609 -10.586 1 97.69 201 LEU B C 1
ATOM 4184 O O . LEU B 1 201 ? -13.633 12.891 -10.438 1 97.69 201 LEU B O 1
ATOM 4188 N N . ILE B 1 202 ? -11.523 13.508 -10.883 1 97.62 202 ILE B N 1
ATOM 4189 C CA . ILE B 1 202 ? -11.883 14.906 -11.125 1 97.62 202 ILE B CA 1
ATOM 4190 C C . ILE B 1 202 ? -12.828 14.992 -12.312 1 97.62 202 ILE B C 1
ATOM 4192 O O . ILE B 1 202 ? -13.82 15.734 -12.273 1 97.62 202 ILE B O 1
ATOM 4196 N N . ALA B 1 203 ? -12.594 14.219 -13.359 1 98.19 203 ALA B N 1
ATOM 4197 C CA . ALA B 1 203 ? -13.484 14.172 -14.516 1 98.19 203 ALA B CA 1
ATOM 4198 C C . ALA B 1 203 ? -14.875 13.695 -14.109 1 98.19 203 ALA B C 1
ATOM 4200 O O . ALA B 1 203 ? -15.883 14.242 -14.562 1 98.19 203 ALA B O 1
ATOM 4201 N N . THR B 1 204 ? -14.906 12.68 -13.273 1 98.38 204 THR B N 1
ATOM 4202 C CA . THR B 1 204 ? -16.172 12.133 -12.797 1 98.38 204 THR B CA 1
ATOM 4203 C C . THR B 1 204 ? -16.938 13.164 -11.969 1 98.38 204 THR B C 1
ATOM 4205 O O . THR B 1 204 ? -18.141 13.336 -12.148 1 98.38 204 THR B O 1
ATOM 4208 N N . LEU B 1 205 ? -16.25 13.859 -11.109 1 97.5 205 LEU B N 1
ATOM 4209 C CA . LEU B 1 205 ? -16.859 14.859 -10.242 1 97.5 205 LEU B CA 1
ATOM 4210 C C . LEU B 1 205 ? -17.344 16.047 -11.062 1 97.5 205 LEU B C 1
ATOM 4212 O O . LEU B 1 205 ? -18.406 16.625 -10.766 1 97.5 205 LEU B O 1
ATOM 4216 N N . ASN B 1 206 ? -16.609 16.422 -12.039 1 97.44 206 ASN B N 1
ATOM 4217 C CA . ASN B 1 206 ? -17.031 17.5 -12.93 1 97.44 206 ASN B CA 1
ATOM 4218 C C . ASN B 1 206 ? -18.281 17.109 -13.719 1 97.44 206 ASN B C 1
ATOM 4220 O O . ASN B 1 206 ? -19.203 17.906 -13.883 1 97.44 206 ASN B O 1
ATOM 4224 N N . ARG B 1 207 ? -18.25 15.898 -14.227 1 97.75 207 ARG B N 1
ATOM 4225 C CA . ARG B 1 207 ? -19.422 15.398 -14.93 1 97.75 207 ARG B CA 1
ATOM 4226 C C . ARG B 1 207 ? -20.656 15.391 -14.023 1 97.75 207 ARG B C 1
ATOM 4228 O O . ARG B 1 207 ? -21.75 15.734 -14.461 1 97.75 207 ARG B O 1
ATOM 4235 N N . TYR B 1 208 ? -20.469 14.961 -12.805 1 97.75 208 TYR B N 1
ATOM 4236 C CA . TYR B 1 208 ? -21.531 14.984 -11.82 1 97.75 208 TYR B CA 1
ATOM 4237 C C . TYR B 1 208 ? -22.125 16.391 -11.688 1 97.75 208 TYR B C 1
ATOM 4239 O O . TYR B 1 208 ? -23.344 16.562 -11.703 1 97.75 208 TYR B O 1
ATOM 4247 N N . LYS B 1 209 ? -21.297 17.359 -11.547 1 96.5 209 LYS B N 1
ATOM 4248 C CA . LYS B 1 209 ? -21.719 18.766 -11.398 1 96.5 209 LYS B CA 1
ATOM 4249 C C . LYS B 1 209 ? -22.469 19.234 -12.633 1 96.5 209 LYS B C 1
ATOM 4251 O O . LYS B 1 209 ? -23.5 19.891 -12.516 1 96.5 209 LYS B O 1
ATOM 4256 N N . ASP B 1 210 ? -21.984 18.922 -13.75 1 97.19 210 ASP B N 1
ATOM 4257 C CA . ASP B 1 210 ? -22.594 19.344 -15.008 1 97.19 210 ASP B CA 1
ATOM 4258 C C . ASP B 1 210 ? -23.969 18.719 -15.18 1 97.19 210 ASP B C 1
ATOM 4260 O O . ASP B 1 210 ? -24.922 19.391 -15.602 1 97.19 210 ASP B O 1
ATOM 4264 N N . ASP B 1 211 ? -24.047 17.5 -14.859 1 97 211 ASP B N 1
ATOM 4265 C CA . ASP B 1 211 ? -25.266 16.75 -15.133 1 97 211 ASP B CA 1
ATOM 4266 C C . ASP B 1 211 ? -26.344 17.031 -14.078 1 97 211 ASP B C 1
ATOM 4268 O O . ASP B 1 211 ? -27.531 17 -14.375 1 97 211 ASP B O 1
ATOM 4272 N N . TYR B 1 212 ? -25.844 17.312 -12.922 1 95.5 212 TYR B N 1
ATOM 4273 C CA . TYR B 1 212 ? -26.828 17.359 -11.852 1 95.5 212 TYR B CA 1
ATOM 4274 C C . TYR B 1 212 ? -26.812 18.719 -11.156 1 95.5 212 TYR B C 1
ATOM 4276 O O . TYR B 1 212 ? -27.438 18.891 -10.102 1 95.5 212 TYR B O 1
ATOM 4284 N N . GLY B 1 213 ? -26.078 19.672 -11.633 1 92.56 213 GLY B N 1
ATOM 4285 C CA . GLY B 1 213 ? -26.25 21.094 -11.375 1 92.56 213 GLY B CA 1
ATOM 4286 C C . GLY B 1 213 ? -25.438 21.594 -10.203 1 92.56 213 GLY B C 1
ATOM 4287 O O . GLY B 1 213 ? -25.312 22.797 -9.992 1 92.56 213 GLY B O 1
ATOM 4288 N N . SER B 1 214 ? -24.984 20.672 -9.414 1 92 214 SER B N 1
ATOM 4289 C CA . SER B 1 214 ? -24.156 21.094 -8.281 1 92 214 SER B CA 1
ATOM 4290 C C . SER B 1 214 ? -23.062 20.078 -7.973 1 92 214 SER B C 1
ATOM 4292 O O . SER B 1 214 ? -23.141 18.938 -8.406 1 92 214 SER B O 1
ATOM 4294 N N . SER B 1 215 ? -22.094 20.609 -7.172 1 93.69 215 SER B N 1
ATOM 4295 C CA . SER B 1 215 ? -21.031 19.719 -6.742 1 93.69 215 SER B CA 1
ATOM 4296 C C . SER B 1 215 ? -21.562 18.594 -5.852 1 93.69 215 SER B C 1
ATOM 4298 O O . SER B 1 215 ? -22.531 18.797 -5.113 1 93.69 215 SER B O 1
ATOM 4300 N N . ILE B 1 216 ? -20.969 17.5 -5.914 1 94.56 216 ILE B N 1
ATOM 4301 C CA . ILE B 1 216 ? -21.406 16.312 -5.188 1 94.56 216 ILE B CA 1
ATOM 4302 C C . ILE B 1 216 ? -21.391 16.594 -3.686 1 94.56 216 ILE B C 1
ATOM 4304 O O . ILE B 1 216 ? -22.234 16.078 -2.945 1 94.56 216 ILE B O 1
ATOM 4308 N N . THR B 1 217 ? -20.438 17.422 -3.221 1 92.38 217 THR B N 1
ATOM 4309 C CA . THR B 1 217 ? -20.312 17.703 -1.796 1 92.38 217 THR B CA 1
ATOM 4310 C C . THR B 1 217 ? -21.547 18.391 -1.259 1 92.38 217 THR B C 1
ATOM 4312 O O . THR B 1 217 ? -21.891 18.25 -0.084 1 92.38 217 THR B O 1
ATOM 4315 N N . LYS B 1 218 ? -22.297 19.094 -2.061 1 91.12 218 LYS B N 1
ATOM 4316 C CA . LYS B 1 218 ? -23.547 19.766 -1.666 1 91.12 218 LYS B CA 1
ATOM 4317 C C . LYS B 1 218 ? -24.672 18.75 -1.475 1 91.12 218 LYS B C 1
ATOM 4319 O O . LYS B 1 218 ? -25.641 19.031 -0.752 1 91.12 218 LYS B O 1
ATOM 4324 N N . HIS B 1 219 ? -24.531 17.688 -2.176 1 90.5 219 HIS B N 1
ATOM 4325 C CA . HIS B 1 219 ? -25.562 16.656 -2.078 1 90.5 219 HIS B CA 1
ATOM 4326 C C . HIS B 1 219 ? -25.266 15.68 -0.955 1 90.5 219 HIS B C 1
ATOM 4328 O O . HIS B 1 219 ? -26.125 14.883 -0.569 1 90.5 219 HIS B O 1
ATOM 4334 N N . LEU B 1 220 ? -23.953 15.695 -0.458 1 88.31 220 LEU B N 1
ATOM 4335 C CA . LEU B 1 220 ? -23.562 14.828 0.648 1 88.31 220 LEU B CA 1
ATOM 4336 C C . LEU B 1 220 ? -23.844 15.492 1.989 1 88.31 220 LEU B C 1
ATOM 4338 O O . LEU B 1 220 ? -23.016 15.438 2.902 1 88.31 220 LEU B O 1
ATOM 4342 N N . ARG B 1 221 ? -24.922 16.203 2.119 1 74.44 221 ARG B N 1
ATOM 4343 C CA . ARG B 1 221 ? -25.281 16.906 3.34 1 74.44 221 ARG B CA 1
ATOM 4344 C C . ARG B 1 221 ? -25.891 15.945 4.363 1 74.44 221 ARG B C 1
ATOM 4346 O O . ARG B 1 221 ? -26.25 14.812 4.027 1 74.44 221 ARG B O 1
ATOM 4353 N N . ASP B 1 222 ? -25.875 16.406 5.629 1 63.38 222 ASP B N 1
ATOM 4354 C CA . ASP B 1 222 ? -26.188 15.68 6.863 1 63.38 222 ASP B CA 1
ATOM 4355 C C . ASP B 1 222 ? -27.5 14.93 6.75 1 63.38 222 ASP B C 1
ATOM 4357 O O . ASP B 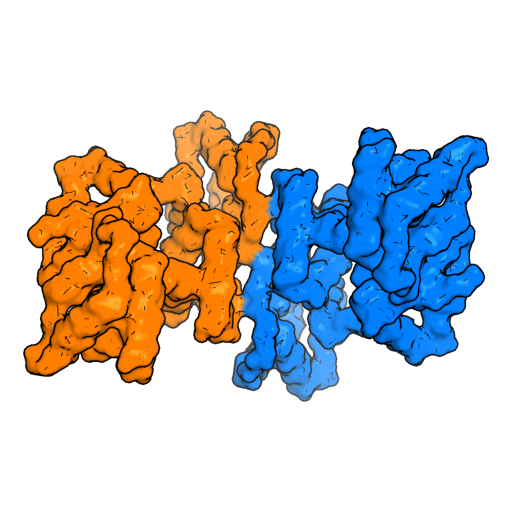1 222 ? -28.484 15.469 6.242 1 63.38 222 ASP B O 1
ATOM 4361 N N . ASP B 1 223 ? -27.312 13.641 6.652 1 63.09 223 ASP B N 1
ATOM 4362 C CA . ASP B 1 223 ? -28.484 12.789 6.699 1 63.09 223 ASP B CA 1
ATOM 4363 C C . ASP B 1 223 ? -28.484 11.914 7.953 1 63.09 223 ASP B C 1
ATOM 4365 O O . ASP B 1 223 ? -27.422 11.555 8.461 1 63.09 223 ASP B O 1
ATOM 4369 N N . ALA B 1 224 ? -29.609 11.773 8.547 1 53.69 224 ALA B N 1
ATOM 4370 C CA . ALA B 1 224 ? -29.906 11 9.75 1 53.69 224 ALA B CA 1
ATOM 4371 C C . ALA B 1 224 ? -29.328 9.586 9.641 1 53.69 224 ALA B C 1
ATOM 4373 O O . ALA B 1 224 ? -29.062 8.938 10.656 1 53.69 224 ALA B O 1
ATOM 4374 N N . ASN B 1 225 ? -29.172 9.047 8.438 1 53 225 ASN B N 1
ATOM 4375 C CA . ASN B 1 225 ? -28.906 7.621 8.266 1 53 225 ASN B CA 1
ATOM 4376 C C . ASN B 1 225 ? -27.406 7.344 8.133 1 53 225 ASN B C 1
ATOM 4378 O O . ASN B 1 225 ? -26.984 6.184 8.078 1 53 225 ASN B O 1
ATOM 4382 N N . ALA B 1 226 ? -26.547 8.352 8.039 1 59.12 226 ALA B N 1
ATOM 4383 C CA . ALA B 1 226 ? -25.109 8.125 7.941 1 59.12 226 ALA B CA 1
ATOM 4384 C C . ALA B 1 226 ? -24.375 8.773 9.109 1 59.12 226 ALA B C 1
ATOM 4386 O O . ALA B 1 226 ? -24.812 9.797 9.641 1 59.12 226 ALA B O 1
ATOM 4387 N N . ALA B 1 227 ? -23.375 7.969 9.469 1 68.62 227 ALA B N 1
ATOM 4388 C CA . ALA B 1 227 ? -22.578 8.516 10.57 1 68.62 227 ALA B CA 1
ATOM 4389 C C . ALA B 1 227 ? -21.984 9.867 10.203 1 68.62 227 ALA B C 1
ATOM 4391 O O . ALA B 1 227 ? -21.391 10.023 9.141 1 68.62 227 ALA B O 1
ATOM 4392 N N . LYS B 1 228 ? -22.344 10.742 10.984 1 81.56 228 LYS B N 1
ATOM 4393 C CA . LYS B 1 228 ? -21.938 12.133 10.758 1 81.56 228 LYS B CA 1
ATOM 4394 C C . LYS B 1 228 ? -20.438 12.219 10.445 1 81.56 228 LYS B C 1
ATOM 4396 O O . LYS B 1 228 ? -20.031 12.906 9.508 1 81.56 228 LYS B O 1
ATOM 4401 N N . GLU B 1 229 ? -19.672 11.445 11.133 1 88.5 229 GLU B N 1
ATOM 4402 C CA . GLU B 1 229 ? -18.234 11.5 10.961 1 88.5 229 GLU B CA 1
ATOM 4403 C C . GLU B 1 229 ? -17.812 10.969 9.594 1 88.5 229 GLU B C 1
ATOM 4405 O O . GLU B 1 229 ? -16.906 11.516 8.961 1 88.5 229 GLU B O 1
ATOM 4410 N N . TYR B 1 230 ? -18.5 9.953 9.148 1 93.56 230 TYR B N 1
ATOM 4411 C CA . TYR B 1 230 ? -18.219 9.375 7.836 1 93.56 230 TYR B CA 1
ATOM 4412 C C . TYR B 1 230 ? -18.516 10.375 6.723 1 93.56 230 TYR B C 1
ATOM 4414 O O . TYR B 1 230 ? -17.703 10.547 5.805 1 93.56 230 TYR B O 1
ATOM 4422 N N . LEU B 1 231 ? -19.625 11.031 6.801 1 93.12 231 LEU B N 1
ATOM 4423 C CA . LEU B 1 231 ? -20.031 11.953 5.75 1 93.12 231 LEU B CA 1
ATOM 4424 C C . LEU B 1 231 ? -19.078 13.141 5.672 1 93.12 231 LEU B C 1
ATOM 4426 O O . LEU B 1 231 ? -18.734 13.594 4.578 1 93.12 231 LEU B O 1
ATOM 4430 N N . VAL B 1 232 ? -18.703 13.641 6.812 1 93.25 232 VAL B N 1
ATOM 4431 C CA . VAL B 1 232 ? -17.75 14.75 6.84 1 93.25 232 VAL B CA 1
ATOM 4432 C C . VAL B 1 232 ? -16.406 14.305 6.258 1 93.25 232 VAL B C 1
ATOM 4434 O O . VAL B 1 232 ? -15.781 15.047 5.5 1 93.25 232 VAL B O 1
ATOM 4437 N N . ALA B 1 233 ? -15.969 13.07 6.625 1 95.81 233 ALA B N 1
ATOM 4438 C CA . ALA B 1 233 ? -14.719 12.516 6.094 1 95.81 233 ALA B CA 1
ATOM 4439 C C . ALA B 1 233 ? -14.789 12.367 4.578 1 95.81 233 ALA B C 1
ATOM 4441 O O . ALA B 1 233 ? -13.82 12.656 3.873 1 95.81 233 ALA B O 1
ATOM 4442 N N . LEU B 1 234 ? -15.961 11.93 4.125 1 96.12 234 LEU B N 1
ATOM 4443 C CA . LEU B 1 234 ? -16.156 11.742 2.693 1 96.12 234 LEU B CA 1
ATOM 4444 C C . LEU B 1 234 ? -16.078 13.078 1.959 1 96.12 234 LEU B C 1
ATOM 4446 O O . LEU B 1 234 ? -15.406 13.188 0.932 1 96.12 234 LEU B O 1
ATOM 4450 N N . ARG B 1 235 ? -16.719 14.07 2.451 1 95.25 235 ARG B N 1
ATOM 4451 C CA . ARG B 1 235 ? -16.656 15.398 1.857 1 95.25 235 ARG B CA 1
ATOM 4452 C C . ARG B 1 235 ? -15.234 15.945 1.876 1 95.25 235 ARG B C 1
ATOM 4454 O O . ARG B 1 235 ? -14.781 16.547 0.896 1 95.25 235 ARG B O 1
ATOM 4461 N N . THR B 1 236 ? -14.594 15.742 3.008 1 96.31 236 THR B N 1
ATOM 4462 C CA . THR B 1 236 ? -13.211 16.188 3.15 1 96.31 236 THR B CA 1
ATOM 4463 C C . THR B 1 236 ? -12.32 15.523 2.105 1 96.31 236 THR B C 1
ATOM 4465 O O . THR B 1 236 ? -11.469 16.188 1.501 1 96.31 236 THR B O 1
ATOM 4468 N N . THR B 1 237 ? -12.516 14.25 1.877 1 98 237 THR B N 1
ATOM 4469 C CA . THR B 1 237 ? -11.758 13.5 0.876 1 98 237 THR B CA 1
ATOM 4470 C C . THR B 1 237 ? -11.938 14.117 -0.508 1 98 237 THR B C 1
ATOM 4472 O O . THR B 1 237 ? -10.961 14.352 -1.22 1 98 237 THR B O 1
ATOM 4475 N N . ILE B 1 238 ? -13.172 14.383 -0.837 1 97.25 238 ILE B N 1
ATOM 4476 C CA . ILE B 1 238 ? -13.492 14.922 -2.154 1 97.25 238 ILE B CA 1
ATOM 4477 C C . ILE B 1 238 ? -12.875 16.312 -2.311 1 97.25 238 ILE B C 1
ATOM 4479 O O . ILE B 1 238 ? -12.312 16.625 -3.361 1 97.25 238 ILE B O 1
ATOM 4483 N N . ARG B 1 239 ? -12.898 17.125 -1.279 1 96.06 239 ARG B N 1
ATOM 4484 C CA . ARG B 1 239 ? -12.32 18.453 -1.319 1 96.06 239 ARG B CA 1
ATOM 4485 C C . ARG B 1 239 ? -10.805 18.391 -1.485 1 96.06 239 ARG B C 1
ATOM 4487 O O . ARG B 1 239 ? -10.219 19.156 -2.254 1 96.06 239 ARG B O 1
ATOM 4494 N N . CYS B 1 240 ? -10.172 17.484 -0.763 1 97.06 240 CYS B N 1
ATOM 4495 C CA . CYS B 1 240 ? -8.727 17.312 -0.841 1 97.06 240 CYS B CA 1
ATOM 4496 C C . CYS B 1 240 ? -8.305 16.906 -2.248 1 97.06 240 CYS B C 1
ATOM 4498 O O . CYS B 1 240 ? -7.273 17.359 -2.746 1 97.06 240 CYS B O 1
ATOM 4500 N N . ILE B 1 241 ? -9.102 16.047 -2.809 1 96.44 241 ILE B N 1
ATOM 4501 C CA . ILE B 1 241 ? -8.781 15.523 -4.129 1 96.44 241 ILE B CA 1
ATOM 4502 C C . ILE B 1 241 ? -9.008 16.609 -5.188 1 96.44 241 ILE B C 1
ATOM 4504 O O . ILE B 1 241 ? -8.188 16.781 -6.09 1 96.44 241 ILE B O 1
ATOM 4508 N N . ASN B 1 242 ? -10.055 17.328 -5.055 1 95.31 242 ASN B N 1
ATOM 4509 C CA . ASN B 1 242 ? -10.461 18.312 -6.055 1 95.31 242 ASN B CA 1
ATOM 4510 C C . ASN B 1 242 ? -9.508 19.5 -6.09 1 95.31 242 ASN B C 1
ATOM 4512 O O . ASN B 1 242 ? -9.141 19.969 -7.168 1 95.31 242 ASN B O 1
ATOM 4516 N N . ASP B 1 243 ? -9.172 20.016 -4.906 1 96.06 243 ASP B N 1
ATOM 4517 C CA . ASP B 1 243 ? -8.312 21.188 -4.824 1 96.06 243 ASP B CA 1
ATOM 4518 C C . ASP B 1 243 ? -7.551 21.219 -3.498 1 96.06 243 ASP B C 1
ATOM 4520 O O . ASP B 1 243 ? -7.961 21.906 -2.559 1 96.06 243 ASP B O 1
ATOM 4524 N N . PRO B 1 244 ? -6.363 20.609 -3.475 1 97.44 244 PRO B N 1
ATOM 4525 C CA . PRO B 1 244 ? -5.598 20.5 -2.232 1 97.44 244 PRO B CA 1
ATOM 4526 C C . PRO B 1 244 ? -5.219 21.859 -1.654 1 97.44 244 PRO B C 1
ATOM 4528 O O . PRO B 1 244 ? -5.281 22.062 -0.438 1 97.44 244 PRO B O 1
ATOM 4531 N N . GLN B 1 245 ? -4.836 22.844 -2.469 1 97.81 245 GLN B N 1
ATOM 4532 C CA . GLN B 1 245 ? -4.398 24.156 -1.981 1 97.81 245 GLN B CA 1
ATOM 4533 C C . GLN B 1 245 ? -5.555 24.922 -1.347 1 97.81 245 GLN B C 1
ATOM 4535 O O . GLN B 1 245 ? -5.395 25.531 -0.292 1 97.81 245 GLN B O 1
ATOM 4540 N N . LYS B 1 246 ? -6.656 24.859 -2.033 1 97.56 246 LYS B N 1
ATOM 4541 C CA . LYS B 1 246 ? -7.844 25.5 -1.464 1 97.56 246 LYS B CA 1
ATOM 4542 C C . LYS B 1 246 ? -8.242 24.844 -0.146 1 97.56 246 LYS B C 1
ATOM 4544 O O . LYS B 1 246 ? -8.688 25.516 0.781 1 97.56 246 LYS B O 1
ATOM 4549 N N . TYR B 1 247 ? -8.094 23.578 -0.081 1 97.69 247 TYR B N 1
ATOM 4550 C CA . TYR B 1 247 ? -8.375 22.844 1.152 1 97.69 247 TYR B CA 1
ATOM 4551 C C . TYR B 1 247 ? -7.473 23.312 2.283 1 97.69 247 TYR B C 1
ATOM 4553 O O . TYR B 1 247 ? -7.945 23.609 3.387 1 97.69 247 TYR B O 1
ATOM 4561 N N . TYR B 1 248 ? -6.18 23.391 2.051 1 98 248 TYR B N 1
ATOM 4562 C CA . TYR B 1 248 ? -5.238 23.828 3.078 1 98 248 TYR B CA 1
ATOM 4563 C C . TYR B 1 248 ? -5.504 25.266 3.492 1 98 248 TYR B C 1
ATOM 4565 O O . TYR B 1 248 ? -5.352 25.625 4.664 1 98 248 TYR B O 1
ATOM 4573 N N . GLU B 1 249 ? -5.84 26.078 2.482 1 97.38 249 GLU B N 1
ATOM 4574 C CA . GLU B 1 249 ? -6.246 27.438 2.809 1 97.38 249 GLU B CA 1
ATOM 4575 C C . GLU B 1 249 ? -7.402 27.453 3.805 1 97.38 249 GLU B C 1
ATOM 4577 O O . GLU B 1 249 ? -7.375 28.188 4.789 1 97.38 249 GLU B O 1
ATOM 4582 N N . LYS B 1 250 ? -8.398 26.656 3.572 1 96.19 250 LYS B N 1
ATOM 4583 C CA . LYS B 1 250 ? -9.555 26.562 4.453 1 96.19 250 LYS B CA 1
ATOM 4584 C C . LYS B 1 250 ? -9.156 26.062 5.84 1 96.19 250 LYS B C 1
ATOM 4586 O O . LYS B 1 250 ? -9.68 26.547 6.852 1 96.19 250 LYS B O 1
ATOM 4591 N N . VAL B 1 251 ? -8.219 25.094 5.902 1 96.44 251 VAL B N 1
ATOM 4592 C CA . VAL B 1 251 ? -7.742 24.562 7.176 1 96.44 251 VAL B CA 1
ATOM 4593 C C . VAL B 1 251 ? -7.094 25.688 7.988 1 96.44 251 VAL B C 1
ATOM 4595 O O . VAL B 1 251 ? -7.363 25.828 9.18 1 96.44 251 VAL B O 1
ATOM 4598 N N . ILE B 1 252 ? -6.312 26.5 7.328 1 96.62 252 ILE B N 1
ATOM 4599 C CA . ILE B 1 252 ? -5.625 27.594 8 1 96.62 252 ILE B CA 1
ATOM 4600 C C . ILE B 1 252 ? -6.645 28.625 8.469 1 96.62 252 ILE B C 1
ATOM 4602 O O . ILE B 1 252 ? -6.582 29.094 9.602 1 96.62 252 ILE B O 1
ATOM 4606 N N . ARG B 1 253 ? -7.555 28.969 7.625 1 95.25 253 ARG B N 1
ATOM 4607 C CA . ARG B 1 253 ? -8.562 29.984 7.938 1 95.25 253 ARG B CA 1
ATOM 4608 C C . ARG B 1 253 ? -9.398 29.562 9.148 1 95.25 253 ARG B C 1
ATOM 4610 O O . ARG B 1 253 ? -9.672 30.375 10.031 1 95.25 253 ARG B O 1
ATOM 4617 N N . TYR B 1 254 ? -9.742 28.297 9.164 1 93.94 254 TYR B N 1
ATOM 4618 C CA . TYR B 1 254 ? -10.531 27.797 10.281 1 93.94 254 TYR B CA 1
ATOM 4619 C C . TYR B 1 254 ? -9.688 27.672 11.539 1 93.94 254 TYR B C 1
ATOM 4621 O O . TYR B 1 254 ? -10.203 27.797 12.656 1 93.94 254 TYR B O 1
ATOM 4629 N N . ALA B 1 255 ? -8.383 27.438 11.359 1 94.81 255 ALA B N 1
ATOM 4630 C CA . ALA B 1 255 ? -7.492 27.312 12.5 1 94.81 255 ALA B CA 1
ATOM 4631 C C . ALA B 1 255 ? -7.281 28.656 13.188 1 94.81 255 ALA B C 1
ATOM 4633 O O . ALA B 1 255 ? -7.102 28.734 14.406 1 94.81 255 ALA B O 1
ATOM 4634 N N . ILE B 1 256 ? -7.281 29.812 12.414 1 92.19 256 ILE B N 1
ATOM 4635 C CA . ILE B 1 256 ? -7.043 31.156 12.922 1 92.19 256 ILE B CA 1
ATOM 4636 C C . ILE B 1 256 ? -8.375 31.859 13.188 1 92.19 256 ILE B C 1
ATOM 4638 O O . ILE B 1 256 ? -8.891 32.562 12.32 1 92.19 256 ILE B O 1
ATOM 4642 N N . ASN B 1 257 ? -9.305 31.25 13.828 1 75.81 257 ASN B N 1
ATOM 4643 C CA . ASN B 1 257 ? -10.602 31.891 13.977 1 75.81 257 ASN B CA 1
ATOM 4644 C C . ASN B 1 257 ? -10.766 32.531 15.359 1 75.81 257 ASN B C 1
ATOM 4646 O O . ASN B 1 257 ? -9.883 32.406 16.203 1 75.81 257 ASN B O 1
ATOM 4650 N N . GLU B 1 258 ? -11.75 33.25 15.453 1 65 258 GLU B N 1
ATOM 4651 C CA . GLU B 1 258 ? -11.984 34.188 16.547 1 65 258 GLU B CA 1
ATOM 4652 C C . GLU B 1 258 ? -12.125 33.469 17.875 1 65 258 GLU B C 1
ATOM 4654 O O . GLU B 1 258 ? -11.734 33.969 18.922 1 65 258 GLU B O 1
ATOM 4659 N N . SER B 1 259 ? -12.516 32.25 17.891 1 73.56 259 SER B N 1
ATOM 4660 C CA . SER B 1 259 ? -12.781 31.578 19.156 1 73.56 259 SER B CA 1
ATOM 4661 C C . SER B 1 259 ? -11.523 30.922 19.719 1 73.56 259 SER B C 1
ATOM 4663 O O . SER B 1 259 ? -11.484 30.547 20.891 1 73.56 259 SER B O 1
ATOM 4665 N N . GLY B 1 260 ? -10.477 31.016 18.969 1 82.25 260 GLY B N 1
ATOM 4666 C CA . GLY B 1 260 ? -9.219 30.422 19.391 1 82.25 260 GLY B CA 1
ATOM 4667 C C . GLY B 1 260 ? -8.445 29.812 18.234 1 82.25 260 GLY B C 1
ATOM 4668 O O . GLY B 1 260 ? -8.977 29.625 17.141 1 82.25 260 GLY B O 1
ATOM 4669 N N . THR B 1 261 ? -7.148 29.688 18.5 1 87.69 261 THR B N 1
ATOM 4670 C CA . THR B 1 261 ? -6.266 29.172 17.469 1 87.69 261 THR B CA 1
ATOM 4671 C C . THR B 1 261 ? -6.031 27.672 17.641 1 87.69 261 THR B C 1
ATOM 4673 O O . THR B 1 261 ? -5.746 27.219 18.734 1 87.69 261 THR B O 1
ATOM 4676 N N . ASP B 1 262 ? -6.426 26.922 16.594 1 93.62 262 ASP B N 1
ATOM 4677 C CA . ASP B 1 262 ? -6.031 25.516 16.516 1 93.62 262 ASP B CA 1
ATOM 4678 C C . ASP B 1 262 ? -4.574 25.375 16.078 1 93.62 262 ASP B C 1
ATOM 4680 O O . ASP B 1 262 ? -4.301 25.141 14.898 1 93.62 262 ASP B O 1
ATOM 4684 N N . GLU B 1 263 ? -3.691 25.453 17.078 1 94.56 263 GLU B N 1
ATOM 4685 C CA . GLU B 1 263 ? -2.26 25.484 16.797 1 94.56 263 GLU B CA 1
ATOM 4686 C C . GLU B 1 263 ? -1.791 24.203 16.141 1 94.56 263 GLU B C 1
ATOM 4688 O O . GLU B 1 263 ? -0.878 24.219 15.305 1 94.56 263 GLU B O 1
ATOM 4693 N N . GLU B 1 264 ? -2.463 23.125 16.422 1 93.19 264 GLU B N 1
ATOM 4694 C CA . GLU B 1 264 ? -2.066 21.844 15.844 1 93.19 264 GLU B CA 1
ATOM 4695 C C . GLU B 1 264 ? -2.279 21.828 14.328 1 93.19 264 GLU B C 1
ATOM 4697 O O . GLU B 1 264 ? -1.382 21.438 13.578 1 93.19 264 GLU B O 1
ATOM 4702 N N . SER B 1 265 ? -3.439 22.219 13.898 1 95.69 265 SER B N 1
ATOM 4703 C CA . SER B 1 265 ? -3.744 22.25 12.477 1 95.69 265 SER B CA 1
ATOM 4704 C C . SER B 1 265 ? -2.879 23.281 11.75 1 95.69 265 SER B C 1
ATOM 4706 O O . SER B 1 265 ? -2.4 23.031 10.648 1 95.69 265 SER B O 1
ATOM 4708 N N . LEU B 1 266 ? -2.73 24.422 12.422 1 96.5 266 LEU B N 1
ATOM 4709 C CA . LEU B 1 266 ? -1.916 25.484 11.844 1 96.5 266 LEU B CA 1
ATOM 4710 C C . LEU B 1 266 ? -0.479 25.016 11.633 1 96.5 266 LEU B C 1
ATOM 4712 O O . LEU B 1 266 ? 0.077 25.156 10.547 1 96.5 266 LEU B O 1
ATOM 4716 N N . THR B 1 267 ? 0.069 24.406 12.664 1 96.88 267 THR B N 1
ATOM 4717 C CA . THR B 1 267 ? 1.433 23.891 12.602 1 96.88 267 THR B CA 1
ATOM 4718 C C . THR B 1 267 ? 1.559 22.828 11.531 1 96.88 267 THR B C 1
ATOM 4720 O O . THR B 1 267 ? 2.521 22.812 10.758 1 96.88 267 THR B O 1
ATOM 4723 N N . ARG B 1 268 ? 0.603 21.906 11.453 1 96.88 268 ARG B N 1
ATOM 4724 C CA . ARG B 1 268 ? 0.638 20.812 10.492 1 96.88 268 ARG B CA 1
ATOM 4725 C C . ARG B 1 268 ? 0.729 21.344 9.062 1 96.88 268 ARG B C 1
ATOM 4727 O O . ARG B 1 268 ? 1.593 20.906 8.297 1 96.88 268 ARG B O 1
ATOM 4734 N N . VAL B 1 269 ? -0.117 22.297 8.734 1 97.56 269 VAL B N 1
ATOM 4735 C CA . VAL B 1 269 ? -0.159 22.797 7.363 1 97.56 269 VAL B CA 1
ATOM 4736 C C . VAL B 1 269 ? 1.129 23.562 7.051 1 97.56 269 VAL B C 1
ATOM 4738 O O . VAL B 1 269 ? 1.754 23.328 6.016 1 97.56 269 VAL B O 1
ATOM 4741 N N . ILE B 1 270 ? 1.569 24.391 7.93 1 97.06 270 ILE B N 1
ATOM 4742 C CA . ILE B 1 270 ? 2.721 25.25 7.66 1 97.06 270 ILE B CA 1
ATOM 4743 C C . ILE B 1 270 ? 3.982 24.391 7.559 1 97.06 270 ILE B C 1
ATOM 4745 O O . ILE B 1 270 ? 4.754 24.531 6.605 1 97.06 270 ILE B O 1
ATOM 4749 N N . VAL B 1 271 ? 4.195 23.469 8.461 1 96.31 271 VAL B N 1
ATOM 4750 C CA . VAL B 1 271 ? 5.426 22.688 8.508 1 96.31 271 VAL B CA 1
ATOM 4751 C C . VAL B 1 271 ? 5.473 21.734 7.32 1 96.31 271 VAL B C 1
ATOM 4753 O O . VAL B 1 271 ? 6.543 21.453 6.777 1 96.31 271 VAL B O 1
ATOM 4756 N N . THR B 1 272 ? 4.332 21.234 6.855 1 96.69 272 THR B N 1
ATOM 4757 C CA . THR B 1 272 ? 4.312 20.25 5.77 1 96.69 272 THR B CA 1
ATOM 4758 C C . THR B 1 272 ? 4.379 20.938 4.414 1 96.69 272 THR B C 1
ATOM 4760 O O . THR B 1 272 ? 4.848 20.359 3.434 1 96.69 272 THR B O 1
ATOM 4763 N N . ARG B 1 273 ? 3.955 22.234 4.383 1 97.31 273 ARG B N 1
ATOM 4764 C CA . ARG B 1 273 ? 3.801 22.875 3.08 1 97.31 273 ARG B CA 1
ATOM 4765 C C . ARG B 1 273 ? 4.895 23.906 2.85 1 97.31 273 ARG B C 1
ATOM 4767 O O . ARG B 1 273 ? 5.102 24.359 1.722 1 97.31 273 ARG B O 1
ATOM 4774 N N . ALA B 1 274 ? 5.656 24.281 3.887 1 96.88 274 ALA B N 1
ATOM 4775 C CA . ALA B 1 274 ? 6.645 25.359 3.826 1 96.88 274 ALA B CA 1
ATOM 4776 C C . ALA B 1 274 ? 7.641 25.125 2.695 1 96.88 274 ALA B C 1
ATOM 4778 O O . ALA B 1 274 ? 8.109 26.062 2.066 1 96.88 274 ALA B O 1
ATOM 4779 N N . GLU B 1 275 ? 8.016 23.906 2.365 1 95.88 275 GLU B N 1
ATOM 4780 C CA . GLU B 1 275 ? 8.992 23.594 1.328 1 95.88 275 GLU B CA 1
ATOM 4781 C C . GLU B 1 275 ? 8.312 23.156 0.036 1 95.88 275 GLU B C 1
ATOM 4783 O O . GLU B 1 275 ? 8.977 22.719 -0.91 1 95.88 275 GLU B O 1
ATOM 4788 N N . LYS B 1 276 ? 7.062 23.109 0.011 1 95.56 276 LYS B N 1
ATOM 4789 C CA . LYS B 1 276 ? 6.312 22.641 -1.151 1 95.56 276 LYS B CA 1
ATOM 4790 C C . LYS B 1 276 ? 5.508 23.781 -1.773 1 95.56 276 LYS B C 1
ATOM 4792 O O . LYS B 1 276 ? 6.059 24.609 -2.504 1 95.56 276 LYS B O 1
ATOM 4797 N N . ASP B 1 277 ? 4.203 24.016 -1.4 1 96.81 277 ASP B N 1
ATOM 4798 C CA . ASP B 1 277 ? 3.363 24.969 -2.119 1 96.81 277 ASP B CA 1
ATOM 4799 C C . ASP B 1 277 ? 2.738 25.984 -1.163 1 96.81 277 ASP B C 1
ATOM 4801 O O . ASP B 1 277 ? 1.624 26.453 -1.393 1 96.81 277 ASP B O 1
ATOM 4805 N N . LEU B 1 278 ? 3.434 26.266 -0.053 1 97.06 278 LEU B N 1
ATOM 4806 C CA . LEU B 1 278 ? 2.883 27.188 0.937 1 97.06 278 LEU B CA 1
ATOM 4807 C C . LEU B 1 278 ? 2.709 28.578 0.347 1 97.06 278 LEU B C 1
ATOM 4809 O O . LEU B 1 278 ? 1.805 29.328 0.744 1 97.06 278 LEU B O 1
ATOM 4813 N N . LYS B 1 279 ? 3.537 28.969 -0.581 1 96.62 279 LYS B N 1
ATOM 4814 C CA . LYS B 1 279 ? 3.379 30.266 -1.227 1 96.62 279 LYS B CA 1
ATOM 4815 C C . LYS B 1 279 ? 2.037 30.359 -1.947 1 96.62 279 LYS B C 1
ATOM 4817 O O . LYS B 1 279 ? 1.358 31.391 -1.872 1 96.62 279 LYS B O 1
ATOM 4822 N N . ASP B 1 280 ? 1.673 29.328 -2.656 1 97.62 280 ASP B N 1
ATOM 4823 C CA . ASP B 1 280 ? 0.391 29.281 -3.354 1 97.62 280 ASP B CA 1
ATOM 4824 C C . ASP B 1 280 ? -0.773 29.344 -2.367 1 97.62 280 ASP B C 1
ATOM 4826 O O . ASP B 1 280 ? -1.781 30 -2.627 1 97.62 280 ASP B O 1
ATOM 4830 N N . ILE B 1 281 ? -0.621 28.625 -1.269 1 97.88 281 ILE B N 1
ATOM 4831 C CA . ILE B 1 281 ? -1.654 28.609 -0.239 1 97.88 281 ILE B CA 1
ATOM 4832 C C . ILE B 1 281 ? -1.805 30 0.371 1 97.88 281 ILE B C 1
ATOM 4834 O O . ILE B 1 281 ? -2.922 30.453 0.63 1 97.88 281 ILE B O 1
ATOM 4838 N N . LYS B 1 282 ? -0.721 30.719 0.561 1 96.94 282 LYS B N 1
ATOM 4839 C CA . LYS B 1 282 ? -0.73 32.094 1.071 1 96.94 282 LYS B CA 1
ATOM 4840 C C . LYS B 1 282 ? -1.5 33 0.138 1 96.94 282 LYS B C 1
ATOM 4842 O O . LYS B 1 282 ? -2.26 33.875 0.595 1 96.94 282 LYS B O 1
ATOM 4847 N N . GLU B 1 283 ? -1.23 32.875 -1.09 1 97.38 283 GLU B N 1
ATOM 4848 C CA . GLU B 1 283 ? -1.913 33.688 -2.08 1 97.38 283 GLU B CA 1
ATOM 4849 C C . GLU B 1 283 ? -3.42 33.438 -2.057 1 97.38 283 GLU B C 1
ATOM 4851 O O . GLU B 1 283 ? -4.207 34.406 -2.115 1 97.38 283 GLU B O 1
ATOM 4856 N N . LEU B 1 284 ? -3.787 32.188 -2.01 1 97.62 284 LEU B N 1
ATOM 4857 C CA . LEU B 1 284 ? -5.203 31.844 -1.925 1 97.62 284 LEU B CA 1
ATOM 4858 C C . LEU B 1 284 ? -5.82 32.406 -0.647 1 97.62 284 LEU B C 1
ATOM 4860 O O . LEU B 1 284 ? -6.977 32.844 -0.649 1 97.62 284 LEU B O 1
ATOM 4864 N N . TYR B 1 285 ? -5.051 32.312 0.433 1 97.25 285 TYR B N 1
ATOM 4865 C CA . TYR B 1 285 ? -5.531 32.844 1.706 1 97.25 285 TYR B CA 1
ATOM 4866 C C . TYR B 1 285 ? -5.816 34.344 1.608 1 97.25 285 TYR B C 1
ATOM 4868 O O . TYR B 1 285 ? -6.848 34.812 2.084 1 97.25 285 TYR B O 1
ATOM 4876 N N . TYR B 1 286 ? -4.938 35.094 1.045 1 97.06 286 TYR B N 1
ATOM 4877 C CA . TYR B 1 286 ? -5.109 36.531 0.874 1 97.06 286 TYR B CA 1
ATOM 4878 C C . TYR B 1 286 ? -6.332 36.812 0.021 1 97.06 286 TYR B C 1
ATOM 4880 O O . TYR B 1 286 ? -7.121 37.719 0.353 1 97.06 286 TYR B O 1
ATOM 4888 N N . LYS B 1 287 ? -6.469 36.156 -1.075 1 97.44 287 LYS B N 1
ATOM 4889 C CA . LYS B 1 287 ? -7.59 36.344 -1.983 1 97.44 287 LYS B CA 1
ATOM 4890 C C . LYS B 1 287 ? -8.922 36.125 -1.271 1 97.44 287 LYS B C 1
ATOM 4892 O O . LYS B 1 287 ? -9.891 36.875 -1.509 1 97.44 287 LYS B O 1
ATOM 4897 N N . ARG B 1 288 ? -8.93 35.125 -0.425 1 96 288 ARG B N 1
ATOM 4898 C CA . ARG B 1 288 ? -10.172 34.719 0.228 1 96 288 ARG B CA 1
ATOM 4899 C C . ARG B 1 288 ? -10.469 35.594 1.433 1 96 288 ARG B C 1
ATOM 4901 O O . ARG B 1 288 ? -11.633 35.875 1.733 1 96 288 ARG B O 1
ATOM 4908 N N . ASN B 1 289 ? -9.445 36.062 2.131 1 93.44 289 ASN B N 1
ATOM 4909 C CA . ASN B 1 289 ? -9.656 36.688 3.436 1 93.44 289 ASN B CA 1
ATOM 4910 C C . ASN B 1 289 ? -9.258 38.156 3.422 1 93.44 289 ASN B C 1
ATOM 4912 O O . ASN B 1 289 ? -9.484 38.875 4.398 1 93.44 289 ASN B O 1
ATOM 4916 N N . SER B 1 290 ? -8.617 38.625 2.396 1 95.31 290 SER B N 1
ATOM 4917 C CA . SER B 1 290 ? -8.203 40.031 2.207 1 95.31 290 SER B CA 1
ATOM 4918 C C . SER B 1 290 ? -7.203 40.438 3.273 1 95.31 290 SER B C 1
ATOM 4920 O O . SER B 1 290 ? -7.141 41.625 3.639 1 95.31 290 SER B O 1
ATOM 4922 N N . VAL B 1 291 ? -6.629 39.562 3.904 1 95.31 291 VAL B N 1
ATOM 4923 C CA . VAL B 1 291 ? -5.52 39.781 4.832 1 95.31 291 VAL B CA 1
ATOM 4924 C C . VAL B 1 291 ? -4.434 38.719 4.566 1 95.31 291 VAL B C 1
ATOM 4926 O O . VAL B 1 291 ? -4.734 37.562 4.277 1 95.31 291 VAL B O 1
ATOM 4929 N N . THR B 1 292 ? -3.215 39.156 4.637 1 95.94 292 THR B N 1
ATOM 4930 C CA . THR B 1 292 ? -2.133 38.188 4.402 1 95.94 292 THR B CA 1
ATOM 4931 C C . THR B 1 292 ? -2.049 37.188 5.539 1 95.94 292 THR B C 1
ATOM 4933 O O . THR B 1 292 ? -2.408 37.469 6.68 1 95.94 292 THR B O 1
ATOM 4936 N N . LEU B 1 293 ? -1.57 36 5.227 1 96 293 LEU B N 1
ATOM 4937 C CA . LEU B 1 293 ? -1.389 34.969 6.246 1 96 293 LEU B CA 1
ATOM 4938 C C . LEU B 1 293 ? -0.405 35.438 7.316 1 96 293 LEU B C 1
ATOM 4940 O O . LEU B 1 293 ? -0.582 35.125 8.5 1 96 293 LEU B O 1
ATOM 4944 N N . ASP B 1 294 ? 0.622 36.219 6.945 1 96.06 294 ASP B N 1
ATOM 4945 C CA . ASP B 1 294 ? 1.605 36.75 7.875 1 96.06 294 ASP B CA 1
ATOM 4946 C C . ASP B 1 294 ? 0.938 37.656 8.93 1 96.06 294 ASP B C 1
ATOM 4948 O O . ASP B 1 294 ? 1.222 37.531 10.125 1 96.06 294 ASP B O 1
ATOM 4952 N N . HIS B 1 295 ? 0.127 38.469 8.477 1 95.25 295 HIS B N 1
ATOM 4953 C CA . HIS B 1 295 ? -0.581 39.375 9.375 1 95.25 295 HIS B CA 1
ATOM 4954 C C . HIS B 1 295 ? -1.532 38.594 10.289 1 95.25 295 HIS B C 1
ATOM 4956 O O . HIS B 1 295 ? -1.623 38.906 11.484 1 95.25 295 HIS B O 1
ATOM 4962 N N . ALA B 1 296 ? -2.271 37.688 9.711 1 94.44 296 ALA B N 1
ATOM 4963 C CA . ALA B 1 296 ? -3.199 36.875 10.5 1 94.44 296 ALA B CA 1
ATOM 4964 C C . ALA B 1 296 ? -2.463 36.094 11.586 1 94.44 296 ALA B C 1
ATOM 4966 O O . ALA B 1 296 ? -2.924 36.031 12.727 1 94.44 296 ALA B O 1
ATOM 4967 N N . LEU B 1 297 ? -1.329 35.5 11.219 1 94.69 297 LEU B N 1
ATOM 4968 C CA . LEU B 1 297 ? -0.533 34.75 12.18 1 94.69 297 LEU B CA 1
ATOM 4969 C C . LEU B 1 297 ? -0.023 35.656 13.289 1 94.69 297 LEU B C 1
ATOM 4971 O O . LEU B 1 297 ? -0.001 35.281 14.461 1 94.69 297 LEU B O 1
ATOM 4975 N N . SER B 1 298 ? 0.38 36.844 12.93 1 93.88 298 SER B N 1
ATOM 4976 C CA . SER B 1 298 ? 0.913 37.812 13.891 1 93.88 298 SER B CA 1
ATOM 4977 C C . SER B 1 298 ? -0.151 38.25 14.906 1 93.88 298 SER B C 1
ATOM 4979 O O . SER B 1 298 ? 0.158 38.5 16.062 1 93.88 298 SER B O 1
ATOM 4981 N N . LYS B 1 299 ? -1.319 38.281 14.523 1 92.75 299 LYS B N 1
ATOM 4982 C CA . LYS B 1 299 ? -2.422 38.719 15.359 1 92.75 299 LYS B CA 1
ATOM 4983 C C . LYS B 1 299 ? -2.926 37.594 16.266 1 92.75 299 LYS B C 1
ATOM 4985 O O . LYS B 1 299 ? -3.363 37.844 17.391 1 92.75 299 LYS B O 1
ATOM 4990 N N . HIS B 1 300 ? -2.854 36.344 15.773 1 93.88 300 HIS B N 1
ATOM 4991 C CA . HIS B 1 300 ? -3.572 35.281 16.453 1 93.88 300 HIS B CA 1
ATOM 4992 C C . HIS B 1 300 ? -2.607 34.312 17.125 1 93.88 300 HIS B C 1
ATOM 4994 O O . HIS B 1 300 ? -3.033 33.312 17.688 1 93.88 300 HIS B O 1
ATOM 5000 N N . THR B 1 301 ? -1.337 34.469 16.984 1 94.06 301 THR B N 1
ATOM 5001 C CA . THR B 1 301 ? -0.319 33.688 17.688 1 94.06 301 THR B CA 1
ATOM 5002 C C . THR B 1 301 ? 0.661 34.625 18.422 1 94.06 301 THR B C 1
ATOM 5004 O O . THR B 1 301 ? 0.644 35.844 18.219 1 94.06 301 THR B O 1
ATOM 5007 N N . SER B 1 302 ? 1.49 34.031 19.344 1 93.31 302 SER B N 1
ATOM 5008 C CA . SER B 1 302 ? 2.375 34.875 20.141 1 93.31 302 SER B CA 1
ATOM 5009 C C . SER B 1 302 ? 3.678 34.156 20.469 1 93.31 302 SER B C 1
ATOM 5011 O O . SER B 1 302 ? 3.805 32.969 20.234 1 93.31 302 SER B O 1
ATOM 5013 N N . GLY B 1 303 ? 4.656 35 20.859 1 94.88 303 GLY B N 1
ATOM 5014 C CA . GLY B 1 303 ? 5.895 34.469 21.406 1 94.88 303 GLY B CA 1
ATOM 5015 C C . GLY B 1 303 ? 6.77 33.781 20.375 1 94.88 303 GLY B C 1
ATOM 5016 O O . GLY B 1 303 ? 6.836 34.219 19.234 1 94.88 303 GLY B O 1
ATOM 5017 N N . ASP B 1 304 ? 7.496 32.812 20.859 1 95.56 304 ASP B N 1
ATOM 5018 C CA . ASP B 1 304 ? 8.445 32.094 20.016 1 95.56 304 ASP B CA 1
ATOM 5019 C C . ASP B 1 304 ? 7.723 31.281 18.953 1 95.56 304 ASP B C 1
ATOM 5021 O O . ASP B 1 304 ? 8.234 31.109 17.828 1 95.56 304 ASP B O 1
ATOM 5025 N N . TYR B 1 305 ? 6.539 30.812 19.297 1 96.88 305 TYR B N 1
ATOM 5026 C CA . TYR B 1 305 ? 5.723 30.078 18.328 1 96.88 305 TYR B CA 1
ATOM 5027 C C . TYR B 1 305 ? 5.41 30.938 17.109 1 96.88 305 TYR B C 1
ATOM 5029 O O . TYR B 1 305 ? 5.613 30.516 15.977 1 96.88 305 TYR B O 1
ATOM 5037 N N . LYS B 1 306 ? 4.961 32.188 17.344 1 96.31 306 LYS B N 1
ATOM 5038 C CA . LYS B 1 306 ? 4.684 33.156 16.281 1 96.31 306 LYS B CA 1
ATOM 5039 C C . LYS B 1 306 ? 5.926 33.406 15.438 1 96.31 306 LYS B C 1
ATOM 5041 O O . LYS B 1 306 ? 5.871 33.344 14.211 1 96.31 306 LYS B O 1
ATOM 5046 N N . ALA B 1 307 ? 7.02 33.688 16.109 1 96.62 307 ALA B N 1
ATOM 5047 C CA . ALA B 1 307 ? 8.266 34 15.422 1 96.62 307 ALA B CA 1
ATOM 5048 C C . ALA B 1 307 ? 8.711 32.875 14.508 1 96.62 307 ALA B C 1
ATOM 5050 O O . ALA B 1 307 ? 9.18 33.094 13.391 1 96.62 307 ALA B O 1
ATOM 5051 N N . PHE B 1 308 ? 8.547 31.688 15.016 1 97.19 308 PHE B N 1
ATOM 5052 C CA . PHE B 1 308 ? 8.984 30.516 14.266 1 97.19 308 PHE B CA 1
ATOM 5053 C C . PHE B 1 308 ? 8.117 30.312 13.023 1 97.19 308 PHE B C 1
ATOM 5055 O O . PHE B 1 308 ? 8.641 30.078 11.938 1 97.19 308 PHE B O 1
ATOM 5062 N N . LEU B 1 309 ? 6.801 30.359 13.156 1 97.31 309 LEU B N 1
ATOM 5063 C CA . LEU B 1 309 ? 5.898 30.188 12.023 1 97.31 309 LEU B CA 1
ATOM 5064 C C . LEU B 1 309 ? 6.129 31.266 10.969 1 97.31 309 LEU B C 1
ATOM 5066 O O . LEU B 1 309 ? 6.094 30.984 9.766 1 97.31 309 LEU B O 1
ATOM 5070 N N . LEU B 1 310 ? 6.344 32.5 11.445 1 96.69 310 LEU B N 1
ATOM 5071 C CA . LEU B 1 310 ? 6.598 33.594 10.508 1 96.69 310 LEU B CA 1
ATOM 5072 C C . LEU B 1 310 ? 7.895 33.375 9.742 1 96.69 310 LEU B C 1
ATOM 5074 O O . LEU B 1 310 ? 7.988 33.719 8.562 1 96.69 310 LEU B O 1
ATOM 5078 N N . ALA B 1 311 ? 8.875 32.812 10.445 1 96 311 ALA B N 1
ATOM 5079 C CA . ALA B 1 311 ? 10.125 32.469 9.766 1 96 311 ALA B CA 1
ATOM 5080 C C . ALA B 1 311 ? 9.883 31.453 8.656 1 96 311 ALA B C 1
ATOM 5082 O O . ALA B 1 311 ? 10.438 31.578 7.562 1 96 311 ALA B O 1
ATOM 5083 N N . LEU B 1 312 ? 9.07 30.453 8.875 1 96.56 312 LEU B N 1
ATOM 5084 C CA . LEU B 1 312 ? 8.773 29.406 7.898 1 96.56 312 LEU B CA 1
ATOM 5085 C C . LEU B 1 312 ? 7.984 29.969 6.723 1 96.56 312 LEU B C 1
ATOM 5087 O O . LEU B 1 312 ? 8.031 29.422 5.617 1 96.56 312 LEU B O 1
ATOM 5091 N N . LEU B 1 313 ? 7.23 31.047 6.965 1 96 313 LEU B N 1
ATOM 5092 C CA . LEU B 1 313 ? 6.473 31.703 5.906 1 96 313 LEU B CA 1
ATOM 5093 C C . LEU B 1 313 ? 7.383 32.594 5.051 1 96 313 LEU B C 1
ATOM 5095 O O . LEU B 1 313 ? 6.957 33.094 4.016 1 96 313 LEU B O 1
ATOM 5099 N N . GLY B 1 314 ? 8.586 32.719 5.496 1 92 314 GLY B N 1
ATOM 5100 C CA . GLY B 1 314 ? 9.539 33.531 4.762 1 92 314 GLY B CA 1
ATOM 5101 C C . GLY B 1 314 ? 9.578 34.969 5.227 1 92 314 GLY B C 1
ATOM 5102 O O . GLY B 1 314 ? 10.047 35.875 4.496 1 92 314 GLY B O 1
ATOM 5103 N N . ASN B 1 315 ? 8.898 35.281 6.215 1 82.06 315 ASN B N 1
ATOM 5104 C CA . ASN B 1 315 ? 8.859 36.625 6.742 1 82.06 315 ASN B CA 1
ATOM 5105 C C . ASN B 1 315 ? 9.602 36.75 8.07 1 82.06 315 ASN B C 1
ATOM 5107 O O . ASN B 1 315 ? 9.148 36.219 9.086 1 82.06 315 ASN B O 1
ATOM 5111 N N . ASP B 1 316 ? 10.938 37.125 7.965 1 65.5 316 ASP B N 1
ATOM 5112 C CA . ASP B 1 316 ? 11.727 37.312 9.18 1 65.5 316 ASP B CA 1
ATOM 5113 C C . ASP B 1 316 ? 11.367 38.594 9.906 1 65.5 316 ASP B C 1
ATOM 5115 O O . ASP B 1 316 ? 11.172 39.625 9.266 1 65.5 316 ASP B O 1
ATOM 5119 N N . ASN B 1 317 ? 10.453 38.594 10.836 1 50.84 317 ASN B N 1
ATOM 5120 C CA . ASN B 1 317 ? 10.352 39.844 11.57 1 50.84 317 ASN B CA 1
ATOM 5121 C C . ASN B 1 317 ? 11.711 40.281 12.117 1 50.84 317 ASN B C 1
ATOM 5123 O O . ASN B 1 317 ? 12.531 39.438 12.492 1 50.84 317 ASN B O 1
#